Protein AF-0000000072586051 (afdb_homodimer)

Organism: Burkholderia pseudomallei (strain K96243) (NCBI:txid272560)

Foldseek 3Di:
DADADDLVFKAWEDFLLALQQLVLLVVVVLFPPGDYHYFYEDLVVLCVVVVHDDLVVDPVSVVVRVVVSVVVCVVVVHQFDAAPDPPDDRLLVSLLCVLLVVDSVLNNLSSCLHTRVRHHCVDLVSVQVSCVVSPHGSVPCSSVDPRSVVNNVNSHVSCVVLVNRHPRWMNDPSDIQHTSVSRVVNNVCSVVVCVCVDPVNVDVVPPDDPVD/DADADDLVFKAWEAFLLALQQLVLLVVVVLFPPGDYHYFYEDLVVLCVVVVHDDLVVDPVSVVVRVVVSVVVCVVVVHQFDAAPDPPDDRLLVSLLCVLLVNDSVLNNLSSCLHTRVRHHCVDLVSVQVSCVVSPHGSVPCSSVDPRSVVNNVNSHVSCVVLVNRHPRWMNDPSDIQHTSVSRVVNNVCSVVVCVCVDPVNVDVVPPDDPVD

Secondary structure (DSSP, 8-state):
-PPPP-TTS-EEEE-TT-HHHHHHHHTGGGS-SSPPEEEE--HHHHHHHHTPPPGGGSHHHHHHHHHHHHHHHHHHT------SSSS---HHHHHHHHHTTT-HHHHHHHHIIIIIS---TTSHHHHHHHHHHHT--TT-GGGG-HHHHHHHHHHHHHHHHTT--SSSEEEETTEEEESGGGHHHHHHHHH-GGGGGSHHHHHHTTPPPS--/-PPPP-TTS-EEEE-TT-HHHHHHHHTGGGS-SSPPEEEE--HHHHHHHHTPPPGGGSHHHHHHHHHHHHHHHHHHT------SSSS---HHHHHHHHHTTT-HHHHHHHHIIIIIS---TTSHHHHHHHHHHHT--TT-GGGG-HHHHHHHHHHHHHHHHTT--SSSEEEETTEEEESGGGHHHHHHHHH-GGGGGSHHHHHHHTPPPS--

pLDDT: mean 95.91, std 4.81, range [61.56, 98.94]

InterPro domains:
  IPR001853 DSBA-like thioredoxin domain [PF01323] (13-186)
  IPR014440 HCCA isomerase/glutathione S-transferase kappa [PIRSF006386] (12-187)
  IPR036249 Thioredoxin-like superfamily [SSF52833] (12-187)
  IPR044087 2-hydroxychromene-2-carboxylate isomerase NahD-like [cd03022] (12-191)
  IPR051924 Glutathione S-transferase Kappa/NadH [PTHR42943] (12-188)

Structure (mmCIF, N/CA/C/O backbone):
data_AF-0000000072586051-model_v1
#
loop_
_entity.id
_entity.type
_entity.pdbx_description
1 polymer '2-hydroxychromene-2-carboxylate isomerase'
#
loop_
_atom_site.group_PDB
_atom_site.id
_atom_site.type_symbol
_atom_site.label_atom_id
_atom_site.label_alt_id
_atom_site.label_comp_id
_atom_site.label_asym_id
_atom_site.label_entity_id
_atom_site.label_seq_id
_atom_site.pdbx_PDB_ins_code
_atom_site.Cartn_x
_atom_site.Cartn_y
_atom_site.Cartn_z
_atom_site.occupancy
_atom_site.B_iso_or_equiv
_atom_site.auth_seq_id
_atom_site.auth_comp_id
_atom_site.auth_asym_id
_atom_site.auth_atom_id
_atom_site.pdbx_PDB_model_num
ATOM 1 N N . MET A 1 1 ? 10.555 34.75 1.31 1 83.31 1 MET A N 1
ATOM 2 C CA . MET A 1 1 ? 11.617 33.781 1.045 1 83.31 1 MET A CA 1
ATOM 3 C C . MET A 1 1 ? 11.266 32.438 1.615 1 83.31 1 MET A C 1
ATOM 5 O O . MET A 1 1 ? 10.68 32.344 2.695 1 83.31 1 MET A O 1
ATOM 9 N N . THR A 1 2 ? 11.258 31.328 0.885 1 93.25 2 THR A N 1
ATOM 10 C CA . THR A 1 2 ? 10.938 29.969 1.319 1 93.25 2 THR A CA 1
ATOM 11 C C . THR A 1 2 ? 12.156 29.281 1.928 1 93.25 2 THR A C 1
ATOM 13 O O . THR A 1 2 ? 13.297 29.688 1.659 1 93.25 2 THR A O 1
ATOM 16 N N . VAL A 1 3 ? 11.953 28.516 2.84 1 94.5 3 VAL A N 1
ATOM 17 C CA . VAL A 1 3 ? 13 27.734 3.48 1 94.5 3 VAL A CA 1
ATOM 18 C C . VAL A 1 3 ? 12.992 26.312 2.928 1 94.5 3 VAL A C 1
ATOM 20 O O . VAL A 1 3 ? 11.961 25.625 2.959 1 94.5 3 VAL A O 1
ATOM 23 N N . GLY A 1 4 ? 14.141 25.828 2.4 1 96.38 4 GLY A N 1
ATOM 24 C CA . GLY A 1 4 ? 14.25 24.484 1.865 1 96.38 4 GLY A CA 1
ATOM 25 C C . GLY A 1 4 ? 14.352 23.422 2.941 1 96.38 4 GLY A C 1
ATOM 26 O O . GLY A 1 4 ? 14.789 23.703 4.059 1 96.38 4 GLY A O 1
ATOM 27 N N . LEU A 1 5 ? 13.906 22.188 2.619 1 97.06 5 LEU A N 1
ATOM 28 C CA . LEU A 1 5 ? 14.039 21.062 3.539 1 97.06 5 LEU A CA 1
ATOM 29 C C . LEU A 1 5 ? 15.5 20.656 3.695 1 97.06 5 LEU A C 1
ATOM 31 O O . LEU A 1 5 ? 16.266 20.688 2.727 1 97.06 5 LEU A O 1
ATOM 35 N N . ASP A 1 6 ? 15.922 20.359 4.891 1 97.19 6 ASP A N 1
ATOM 36 C CA . ASP A 1 6 ? 17.266 19.859 5.164 1 97.19 6 ASP A CA 1
ATOM 37 C C . ASP A 1 6 ? 17.312 18.328 5.07 1 97.19 6 ASP A C 1
ATOM 39 O O . ASP A 1 6 ? 17.031 17.641 6.051 1 97.19 6 ASP A O 1
ATOM 43 N N . ALA A 1 7 ? 17.75 17.797 3.965 1 95.94 7 ALA A N 1
ATOM 44 C CA . ALA A 1 7 ? 17.703 16.359 3.672 1 95.94 7 ALA A CA 1
ATOM 45 C C . ALA A 1 7 ? 18.719 15.594 4.516 1 95.94 7 ALA A C 1
ATOM 47 O O . ALA A 1 7 ? 18.734 14.359 4.496 1 95.94 7 ALA A O 1
ATOM 48 N N . SER A 1 8 ? 19.578 16.281 5.242 1 96.38 8 SER A N 1
ATOM 49 C CA . SER A 1 8 ? 20.516 15.609 6.121 1 96.38 8 SER A CA 1
ATOM 50 C C . SER A 1 8 ? 19.859 15.195 7.43 1 96.38 8 SER A C 1
ATOM 52 O O . SER A 1 8 ? 20.422 14.398 8.188 1 96.38 8 SER A O 1
ATOM 54 N N . GLN A 1 9 ? 18.641 15.742 7.742 1 96.94 9 GLN A N 1
ATOM 55 C CA . GLN A 1 9 ? 17.906 15.438 8.961 1 96.94 9 GLN A CA 1
ATOM 56 C C . GLN A 1 9 ? 16.688 14.57 8.664 1 96.94 9 GLN A C 1
ATOM 58 O O . GLN A 1 9 ? 16.188 14.562 7.535 1 96.94 9 GLN A O 1
ATOM 63 N N . PRO A 1 10 ? 16.234 13.781 9.695 1 98.12 10 PRO A N 1
ATOM 64 C CA . PRO A 1 10 ? 14.992 13.023 9.516 1 98.12 10 PRO A CA 1
ATOM 65 C C . PRO A 1 10 ? 13.789 13.922 9.25 1 98.12 10 PRO A C 1
ATOM 67 O O . PRO A 1 10 ? 13.672 15 9.844 1 98.12 10 PRO A O 1
ATOM 70 N N . ILE A 1 11 ? 12.977 13.531 8.312 1 98.75 11 ILE A N 1
ATOM 71 C CA . ILE A 1 11 ? 11.789 14.297 7.934 1 98.75 11 ILE A CA 1
ATOM 72 C C . ILE A 1 11 ? 10.586 13.359 7.84 1 98.75 11 ILE A C 1
ATOM 74 O O . ILE A 1 11 ? 10.727 12.188 7.488 1 98.75 11 ILE A O 1
ATOM 78 N N . TRP A 1 12 ? 9.492 13.789 8.227 1 98.81 12 TRP A N 1
ATOM 79 C CA . TRP A 1 12 ? 8.227 13.086 8.023 1 98.81 12 TRP A CA 1
ATOM 80 C C . TRP A 1 12 ? 7.293 13.891 7.125 1 98.81 12 TRP A C 1
ATOM 82 O O . TRP A 1 12 ? 6.945 15.031 7.445 1 98.81 12 TRP A O 1
ATOM 92 N N . PHE A 1 13 ? 6.918 13.383 5.965 1 98.94 13 PHE A N 1
ATOM 93 C CA . PHE A 1 13 ? 6.051 14.023 4.988 1 98.94 13 PHE A CA 1
ATOM 94 C C . PHE A 1 13 ? 4.602 13.586 5.176 1 98.94 13 PHE A C 1
ATOM 96 O O . PHE A 1 13 ? 4.324 12.398 5.348 1 98.94 13 PHE A O 1
ATOM 103 N N . TYR A 1 14 ? 3.734 14.516 5.133 1 98.88 14 TYR A N 1
ATOM 104 C CA . TYR A 1 14 ? 2.33 14.195 5.363 1 98.88 14 TYR A CA 1
ATOM 105 C C . TYR A 1 14 ? 1.422 15.141 4.578 1 98.88 14 TYR A C 1
ATOM 107 O O . TYR A 1 14 ? 1.862 16.188 4.109 1 98.88 14 TYR A O 1
ATOM 115 N N . ASP A 1 15 ? 0.273 14.766 4.32 1 98.75 15 ASP A N 1
ATOM 116 C CA . ASP A 1 15 ? -0.903 15.531 3.914 1 98.75 15 ASP A CA 1
ATOM 117 C C . ASP A 1 15 ? -2.109 15.188 4.785 1 98.75 15 ASP A C 1
ATOM 119 O O . ASP A 1 15 ? -2.316 14.023 5.137 1 98.75 15 ASP A O 1
ATOM 123 N N . PHE A 1 16 ? -2.895 16.156 5.117 1 98.75 16 PHE A N 1
ATOM 124 C CA . PHE A 1 16 ? -4.039 15.938 5.996 1 98.75 16 PHE A CA 1
ATOM 125 C C . PHE A 1 16 ? -5.098 15.086 5.305 1 98.75 16 PHE A C 1
ATOM 127 O O . PHE A 1 16 ? -5.992 14.547 5.965 1 98.75 16 PHE A O 1
ATOM 134 N N . LEU A 1 17 ? -5 14.93 4.027 1 96.88 17 LEU A N 1
ATOM 135 C CA . LEU A 1 17 ? -5.914 14.102 3.25 1 96.88 17 LEU A CA 1
ATOM 136 C C . LEU A 1 17 ? -5.758 12.633 3.611 1 96.88 17 LEU A C 1
ATOM 138 O O . LEU A 1 17 ? -6.664 11.828 3.371 1 96.88 17 LEU A O 1
ATOM 142 N N . SER A 1 18 ? -4.684 12.234 4.16 1 97.5 18 SER A N 1
ATOM 143 C CA . SER A 1 18 ? -4.336 10.828 4.355 1 97.5 18 SER A CA 1
ATOM 144 C C . SER A 1 18 ? -4.738 10.344 5.742 1 97.5 18 SER A C 1
ATOM 146 O O . SER A 1 18 ? -4.188 10.797 6.75 1 97.5 18 SER A O 1
ATOM 148 N N . PRO A 1 19 ? -5.602 9.391 5.828 1 98.12 19 PRO A N 1
ATOM 149 C CA . PRO A 1 19 ? -5.918 8.82 7.141 1 98.12 19 PRO A CA 1
ATOM 150 C C . PRO A 1 19 ? -4.73 8.094 7.766 1 98.12 19 PRO A C 1
ATOM 152 O O . PRO A 1 19 ? -4.605 8.047 8.992 1 98.12 19 PRO A O 1
ATOM 155 N N . PHE A 1 20 ? -3.859 7.594 6.965 1 98.62 20 PHE A N 1
ATOM 156 C CA . PHE A 1 20 ? -2.711 6.859 7.484 1 98.62 20 PHE A CA 1
ATOM 157 C C . PHE A 1 20 ? -1.683 7.809 8.078 1 98.62 20 PHE A C 1
ATOM 159 O O . PHE A 1 20 ? -0.971 7.453 9.023 1 98.62 20 PHE A O 1
ATOM 166 N N . SER A 1 21 ? -1.602 9.031 7.527 1 98.88 21 SER A N 1
ATOM 167 C CA . SER A 1 21 ? -0.787 10.047 8.188 1 98.88 21 SER A CA 1
ATOM 168 C C . SER A 1 21 ? -1.305 10.352 9.586 1 98.88 21 SER A C 1
ATOM 170 O O . SER A 1 21 ? -0.522 10.461 10.531 1 98.88 21 SER A O 1
ATOM 172 N N . TYR A 1 22 ? -2.658 10.43 9.734 1 98.94 22 TYR A N 1
ATOM 173 C CA . TYR A 1 22 ? -3.273 10.625 11.039 1 98.94 22 TYR A CA 1
ATOM 174 C C . TYR A 1 22 ? -2.918 9.484 11.984 1 98.94 22 TYR A C 1
ATOM 176 O O . TYR A 1 22 ? -2.422 9.711 13.086 1 98.94 22 TYR A O 1
ATOM 184 N N . LEU A 1 23 ? -3.113 8.25 11.516 1 98.88 23 LEU A N 1
ATOM 185 C CA . LEU A 1 23 ? -2.859 7.078 12.352 1 98.88 23 LEU A CA 1
ATOM 186 C C . LEU A 1 23 ? -1.396 7.027 12.781 1 98.88 23 LEU A C 1
ATOM 188 O O . LEU A 1 23 ? -1.095 6.691 13.93 1 98.88 23 LEU A O 1
ATOM 192 N N . LEU A 1 24 ? -0.526 7.344 11.828 1 98.81 24 LEU A N 1
ATOM 193 C CA . LEU A 1 24 ? 0.899 7.289 12.133 1 98.81 24 LEU A CA 1
ATOM 194 C C . LEU A 1 24 ? 1.279 8.359 13.148 1 98.81 24 LEU A C 1
ATOM 196 O O . LEU A 1 24 ? 2.041 8.102 14.078 1 98.81 24 LEU A O 1
ATOM 200 N N . LEU A 1 25 ? 0.739 9.594 13.023 1 98.75 25 LEU A N 1
ATOM 201 C CA . LEU A 1 25 ? 1.058 10.656 13.977 1 98.75 25 LEU A CA 1
ATOM 202 C C . LEU A 1 25 ? 0.536 10.32 15.367 1 98.75 25 LEU A C 1
ATOM 204 O O . LEU A 1 25 ? 1.193 10.609 16.359 1 98.75 25 LEU A O 1
ATOM 208 N N . GLU A 1 26 ? -0.635 9.68 15.469 1 98.75 26 GLU A N 1
ATOM 209 C CA . GLU A 1 26 ? -1.182 9.273 16.766 1 98.75 26 GLU A CA 1
ATOM 210 C C . GLU A 1 26 ? -0.282 8.242 17.438 1 98.75 26 GLU A C 1
ATOM 212 O O . GLU A 1 26 ? -0.403 8.008 18.641 1 98.75 26 GLU A O 1
ATOM 217 N N . GLN A 1 27 ? 0.597 7.633 16.688 1 98.62 27 GLN A N 1
ATOM 218 C CA . GLN A 1 27 ? 1.56 6.676 17.219 1 98.62 27 GLN A CA 1
ATOM 219 C C . GLN A 1 27 ? 2.916 7.336 17.453 1 98.62 27 GLN A C 1
ATOM 221 O O . GLN A 1 27 ? 3.943 6.656 17.5 1 98.62 27 GLN A O 1
ATOM 226 N N . HIS A 1 28 ? 2.969 8.633 17.609 1 97.94 28 HIS A N 1
ATOM 227 C CA . HIS A 1 28 ? 4.207 9.406 17.688 1 97.94 28 HIS A CA 1
ATOM 228 C C . HIS A 1 28 ? 5.113 8.891 18.797 1 97.94 28 HIS A C 1
ATOM 230 O O . HIS A 1 28 ? 6.34 8.898 18.656 1 97.94 28 HIS A O 1
ATOM 236 N N . ASP A 1 29 ? 4.566 8.422 19.859 1 96.94 29 ASP A N 1
ATOM 237 C CA . ASP A 1 29 ? 5.344 7.934 21 1 96.94 29 ASP A CA 1
ATOM 238 C C . ASP A 1 29 ? 6.113 6.668 20.625 1 96.94 29 ASP A C 1
ATOM 240 O O . ASP A 1 29 ? 7.039 6.27 21.344 1 96.94 29 ASP A O 1
ATOM 244 N N . LYS A 1 30 ? 5.746 6.02 19.516 1 97.62 30 LYS A N 1
ATOM 245 C CA . LYS A 1 30 ? 6.395 4.785 19.094 1 97.62 30 LYS A CA 1
ATOM 246 C C . LYS A 1 30 ? 7.488 5.066 18.062 1 97.62 30 LYS A C 1
ATOM 248 O O . LYS A 1 30 ? 8.234 4.164 17.672 1 97.62 30 LYS A O 1
ATOM 253 N N . TRP A 1 31 ? 7.527 6.309 17.516 1 98 31 TRP A N 1
ATOM 254 C CA . TRP A 1 31 ? 8.539 6.656 16.516 1 98 31 TRP A CA 1
ATOM 255 C C . TRP A 1 31 ? 9.945 6.469 17.094 1 98 31 TRP A C 1
ATOM 257 O O . TRP A 1 31 ? 10.125 6.41 18.312 1 98 31 TRP A O 1
ATOM 267 N N . PRO A 1 32 ? 10.891 6.355 16.203 1 95.88 32 PRO A N 1
ATOM 268 C CA . PRO A 1 32 ? 12.266 6.387 16.719 1 95.88 32 PRO A CA 1
ATOM 269 C C . PRO A 1 32 ? 12.555 7.613 17.578 1 95.88 32 PRO A C 1
ATOM 271 O O . PRO A 1 32 ? 12.039 8.703 17.297 1 95.88 32 PRO A O 1
ATOM 274 N N . GLY A 1 33 ? 13.32 7.449 18.641 1 94.25 33 GLY A N 1
ATOM 275 C CA . GLY A 1 33 ? 13.672 8.539 19.547 1 94.25 33 GLY A CA 1
ATOM 276 C C . GLY A 1 33 ? 14.531 9.602 18.875 1 94.25 33 GLY A C 1
ATOM 277 O O . GLY A 1 33 ? 15.57 9.992 19.406 1 94.25 33 GLY A O 1
ATOM 278 N N . ILE A 1 34 ? 14.281 9.93 17.703 1 94.62 34 ILE A N 1
ATOM 279 C CA . ILE A 1 34 ? 14.938 10.977 16.922 1 94.62 34 ILE A CA 1
ATOM 280 C C . ILE A 1 34 ? 13.922 12.039 16.531 1 94.62 34 ILE A C 1
ATOM 282 O O . ILE A 1 34 ? 12.742 11.742 16.344 1 94.62 34 ILE A O 1
ATOM 286 N N . ALA A 1 35 ? 14.383 13.25 16.453 1 94.81 35 ALA A N 1
ATOM 287 C CA . ALA A 1 35 ? 13.5 14.352 16.078 1 94.81 35 ALA A CA 1
ATOM 288 C C . ALA A 1 35 ? 13.25 14.367 14.562 1 94.81 35 ALA A C 1
ATOM 290 O O . ALA A 1 35 ? 14.195 14.391 13.773 1 94.81 35 ALA A O 1
ATOM 291 N N . PHE A 1 36 ? 12.055 14.312 14.148 1 97.62 36 PHE A N 1
ATOM 292 C CA . PHE A 1 36 ? 11.672 14.43 12.742 1 97.62 36 PHE A CA 1
ATOM 293 C C . PHE A 1 36 ? 11.117 15.82 12.453 1 97.62 36 PHE A C 1
ATOM 295 O O . PHE A 1 36 ? 10.273 16.328 13.195 1 97.62 36 PHE A O 1
ATOM 302 N N . ALA A 1 37 ? 11.625 16.484 11.453 1 97.94 37 ALA A N 1
ATOM 303 C CA . ALA A 1 37 ? 10.914 17.641 10.914 1 97.94 37 ALA A CA 1
ATOM 304 C C . ALA A 1 37 ? 9.602 17.219 10.258 1 97.94 37 ALA A C 1
ATOM 306 O O . ALA A 1 37 ? 9.562 16.234 9.508 1 97.94 37 ALA A O 1
ATOM 307 N N . LEU A 1 38 ? 8.539 17.797 10.594 1 98.38 38 LEU A N 1
ATOM 308 C CA . LEU A 1 38 ? 7.25 17.516 9.969 1 98.38 38 LEU A CA 1
ATOM 309 C C . LEU A 1 38 ? 7.043 18.391 8.734 1 98.38 38 LEU A C 1
ATOM 311 O O . LEU A 1 38 ? 6.988 19.625 8.844 1 98.38 38 LEU A O 1
ATOM 315 N N . ALA A 1 39 ? 6.965 17.844 7.582 1 98.81 39 ALA A N 1
ATOM 316 C CA . ALA A 1 39 ? 6.895 18.578 6.324 1 98.81 39 ALA A CA 1
ATOM 317 C C . ALA A 1 39 ? 5.559 18.359 5.629 1 98.81 39 ALA A C 1
ATOM 319 O O . ALA A 1 39 ? 5.324 17.297 5.047 1 98.81 39 ALA A O 1
ATOM 320 N N . PRO A 1 40 ? 4.656 19.328 5.699 1 98.81 40 PRO A N 1
ATOM 321 C CA . PRO A 1 40 ? 3.432 19.219 4.898 1 98.81 40 PRO A CA 1
ATOM 322 C C . PRO A 1 40 ? 3.697 19.281 3.398 1 98.81 40 PRO A C 1
ATOM 324 O O . PRO A 1 40 ? 4.453 20.141 2.939 1 98.81 40 PRO A O 1
ATOM 327 N N . VAL A 1 41 ? 3.125 18.391 2.637 1 98.88 41 VAL A N 1
ATOM 328 C CA . VAL A 1 41 ? 3.252 18.344 1.184 1 98.88 41 VAL A CA 1
ATOM 329 C C . VAL A 1 41 ? 1.877 18.125 0.552 1 98.88 41 VAL A C 1
ATOM 331 O O . VAL A 1 41 ? 0.969 17.594 1.193 1 98.88 41 VAL A O 1
ATOM 334 N N . ALA A 1 42 ? 1.75 18.609 -0.665 1 98.25 42 ALA A N 1
ATOM 335 C CA . ALA A 1 42 ? 0.512 18.422 -1.415 1 98.25 42 ALA A CA 1
ATOM 336 C C . ALA A 1 42 ? 0.509 17.078 -2.129 1 98.25 42 ALA A C 1
ATOM 338 O O . ALA A 1 42 ? 1.154 16.906 -3.168 1 98.25 42 ALA A O 1
ATOM 339 N N . LEU A 1 43 ? -0.281 16.172 -1.626 1 97.06 43 LEU A N 1
ATOM 340 C CA . LEU A 1 43 ? -0.335 14.812 -2.162 1 97.06 43 LEU A CA 1
ATOM 341 C C . LEU A 1 43 ? -0.739 14.828 -3.631 1 97.06 43 LEU A C 1
ATOM 343 O O . LEU A 1 43 ? -0.2 14.062 -4.434 1 97.06 43 LEU A O 1
ATOM 347 N N . ALA A 1 44 ? -1.701 15.672 -3.986 1 94.38 44 ALA A N 1
ATOM 348 C CA . ALA A 1 44 ? -2.16 15.766 -5.367 1 94.38 44 ALA A CA 1
ATOM 349 C C . ALA A 1 44 ? -1.007 16.109 -6.309 1 94.38 44 ALA A C 1
ATOM 351 O O . ALA A 1 44 ? -0.917 15.562 -7.414 1 94.38 44 ALA A O 1
ATOM 352 N N . ASP A 1 45 ? -0.136 16.969 -5.852 1 96.69 45 ASP A N 1
ATOM 353 C CA . ASP A 1 45 ? 1.013 17.375 -6.66 1 96.69 45 ASP A CA 1
ATOM 354 C C . ASP A 1 45 ? 2.02 16.234 -6.777 1 96.69 45 ASP A C 1
ATOM 356 O O . ASP A 1 45 ? 2.66 16.062 -7.82 1 96.69 45 ASP A O 1
ATOM 360 N N . LEU A 1 46 ? 2.236 15.469 -5.68 1 96.62 46 LEU A N 1
ATOM 361 C CA . LEU A 1 46 ? 3.08 14.281 -5.758 1 96.62 46 LEU A CA 1
ATOM 362 C C . LEU A 1 46 ? 2.568 13.32 -6.82 1 96.62 46 LEU A C 1
ATOM 364 O O . LEU A 1 46 ? 3.336 12.867 -7.672 1 96.62 46 LEU A O 1
ATOM 368 N N . HIS A 1 47 ? 1.237 13.016 -6.77 1 93.88 47 HIS A N 1
ATOM 369 C CA . HIS A 1 47 ? 0.627 12.086 -7.711 1 93.88 47 HIS A CA 1
ATOM 370 C C . HIS A 1 47 ? 0.741 12.594 -9.141 1 93.88 47 HIS A C 1
ATOM 372 O O . HIS A 1 47 ? 1.03 11.82 -10.062 1 93.88 47 HIS A O 1
ATOM 378 N N . ARG A 1 48 ? 0.494 13.875 -9.32 1 93.69 48 ARG A N 1
ATOM 379 C CA . ARG A 1 48 ? 0.618 14.461 -10.648 1 93.69 48 ARG A CA 1
ATOM 380 C C . ARG A 1 48 ? 2.037 14.312 -11.188 1 93.69 48 ARG A C 1
ATOM 382 O O . ARG A 1 48 ? 2.229 13.898 -12.336 1 93.69 48 ARG A O 1
ATOM 389 N N . HIS A 1 49 ? 3.006 14.656 -10.398 1 95.62 49 HIS A N 1
ATOM 390 C CA . HIS A 1 49 ? 4.398 14.586 -10.82 1 95.62 49 HIS A CA 1
ATOM 391 C C . HIS A 1 49 ? 4.77 13.18 -11.266 1 95.62 49 HIS A C 1
ATOM 393 O O . HIS A 1 49 ? 5.406 13 -12.305 1 95.62 49 HIS A O 1
ATOM 399 N N . TRP A 1 50 ? 4.383 12.211 -10.5 1 94.62 50 TRP A N 1
ATOM 400 C CA . TRP A 1 50 ? 4.805 10.836 -10.742 1 94.62 50 TRP A CA 1
ATOM 401 C C . TRP A 1 50 ? 3.855 10.148 -11.719 1 94.62 50 TRP A C 1
ATOM 403 O O . TRP A 1 50 ? 4.031 8.969 -12.039 1 94.62 50 TRP A O 1
ATOM 413 N N . GLY A 1 51 ? 2.834 10.812 -12.148 1 90.94 51 GLY A N 1
ATOM 414 C CA . GLY A 1 51 ? 1.88 10.242 -13.078 1 90.94 51 GLY A CA 1
ATOM 415 C 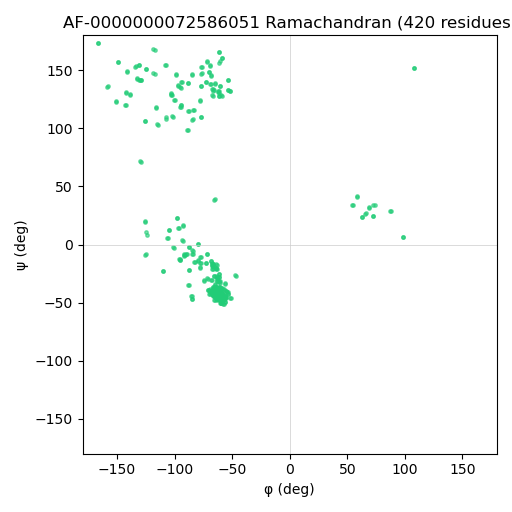C . GLY A 1 51 ? 1.041 9.133 -12.469 1 90.94 51 GLY A C 1
ATOM 416 O O . GLY A 1 51 ? 0.748 8.133 -13.133 1 90.94 51 GLY A O 1
ATOM 417 N N . GLN A 1 52 ? 0.789 9.258 -11.188 1 87.88 52 GLN A N 1
ATOM 418 C CA . GLN A 1 52 ? -0.013 8.266 -10.484 1 87.88 52 GLN A CA 1
ATOM 419 C C . GLN A 1 52 ? -1.481 8.68 -10.438 1 87.88 52 GLN A C 1
ATOM 421 O O . GLN A 1 52 ? -1.795 9.867 -10.312 1 87.88 52 GLN A O 1
ATOM 426 N N . ARG A 1 53 ? -2.244 7.645 -10.625 1 80.88 53 ARG A N 1
ATOM 427 C CA . ARG A 1 53 ? -3.662 7.859 -10.359 1 80.88 53 ARG A CA 1
ATOM 428 C C . ARG A 1 53 ? -3.924 7.977 -8.859 1 80.88 53 ARG A C 1
ATOM 430 O O . ARG A 1 53 ? -3.33 7.25 -8.062 1 80.88 53 ARG A O 1
ATOM 437 N N . TYR A 1 54 ? -4.801 8.898 -8.594 1 74.38 54 TYR A N 1
ATOM 438 C CA . TYR A 1 54 ? -5.188 8.961 -7.188 1 74.38 54 TYR A CA 1
ATOM 439 C C . TYR A 1 54 ? -5.84 7.66 -6.738 1 74.38 54 TYR A C 1
ATOM 441 O O . TYR A 1 54 ? -6.621 7.062 -7.48 1 74.38 54 TYR A O 1
ATOM 449 N N . ALA A 1 55 ? -5.402 7.168 -5.633 1 65.69 55 ALA A N 1
ATOM 450 C CA . ALA A 1 55 ? -5.996 5.945 -5.098 1 65.69 55 ALA A CA 1
ATOM 451 C C . ALA A 1 55 ? -7.52 6.016 -5.129 1 65.69 55 ALA A C 1
ATOM 453 O O . ALA A 1 55 ? -8.188 5.02 -5.422 1 65.69 55 ALA A O 1
ATOM 454 N N . TYR A 1 56 ? -7.977 7.18 -5.062 1 74.44 56 TYR A N 1
ATOM 455 C CA . TYR A 1 56 ? -9.414 7.387 -4.938 1 74.44 56 TYR A CA 1
ATOM 456 C C . TYR A 1 56 ? -10.094 7.367 -6.301 1 74.44 56 TYR A C 1
ATOM 458 O O . TYR A 1 56 ? -11.32 7.332 -6.391 1 74.44 56 TYR A O 1
ATOM 466 N N . GLY A 1 57 ? -9.211 7.273 -7.289 1 81.5 57 GLY A N 1
ATOM 467 C CA . GLY A 1 57 ? -9.758 7.211 -8.633 1 81.5 57 GLY A CA 1
ATOM 468 C C . GLY A 1 57 ? -10.203 5.816 -9.039 1 81.5 57 GLY A C 1
ATOM 469 O O . GLY A 1 57 ? -10.906 5.645 -10.031 1 81.5 57 GLY A O 1
ATOM 470 N N . VAL A 1 58 ? -9.797 4.805 -8.312 1 90.69 58 VAL A N 1
ATOM 471 C CA . VAL A 1 58 ? -10.273 3.434 -8.461 1 90.69 58 VAL A CA 1
ATOM 472 C C . VAL A 1 58 ? -11.289 3.115 -7.367 1 90.69 58 VAL A C 1
ATOM 474 O O . VAL A 1 58 ? -10.93 2.967 -6.199 1 90.69 58 VAL A O 1
ATOM 477 N N . PRO A 1 59 ? -12.531 2.973 -7.754 1 92.19 59 PRO A N 1
ATOM 478 C CA . PRO A 1 59 ? -13.594 2.922 -6.754 1 92.19 59 PRO A CA 1
ATOM 479 C C . PRO A 1 59 ? -13.375 1.833 -5.707 1 92.19 59 PRO A C 1
ATOM 481 O O . PRO A 1 59 ? -13.453 2.1 -4.508 1 92.19 59 PRO A O 1
ATOM 484 N N . ALA A 1 60 ? -13 0.61 -6.125 1 94.88 60 ALA A N 1
ATOM 485 C CA . ALA A 1 60 ? -12.805 -0.487 -5.18 1 94.88 60 ALA A CA 1
ATOM 486 C C . ALA A 1 60 ? -11.609 -0.221 -4.27 1 94.88 60 ALA A C 1
ATOM 488 O O . ALA A 1 60 ? -11.625 -0.588 -3.094 1 94.88 60 ALA A O 1
ATOM 489 N N . LYS A 1 61 ? -10.57 0.386 -4.809 1 95.31 61 LYS A N 1
ATOM 490 C CA . LYS A 1 61 ? -9.391 0.726 -4.02 1 95.31 61 LYS A CA 1
ATOM 491 C C . LYS A 1 61 ? -9.719 1.773 -2.961 1 95.31 61 LYS A C 1
ATOM 493 O O . LYS A 1 61 ? -9.258 1.677 -1.82 1 95.31 61 LYS A O 1
ATOM 498 N N . ARG A 1 62 ? -10.492 2.762 -3.33 1 94.56 62 ARG A N 1
ATOM 499 C CA . ARG A 1 62 ? -10.93 3.801 -2.406 1 94.56 62 ARG A CA 1
ATOM 500 C C . ARG A 1 62 ? -11.672 3.201 -1.219 1 94.56 62 ARG A C 1
ATOM 502 O O . ARG A 1 62 ? -11.344 3.482 -0.064 1 94.56 62 ARG A O 1
ATOM 509 N N . VAL A 1 63 ? -12.648 2.367 -1.532 1 95.5 63 VAL A N 1
ATOM 510 C CA . VAL A 1 63 ? -13.477 1.757 -0.502 1 95.5 63 VAL A CA 1
ATOM 511 C C . VAL A 1 63 ? -12.617 0.883 0.408 1 95.5 63 VAL A C 1
ATOM 513 O O . VAL A 1 63 ? -12.727 0.958 1.634 1 95.5 63 VAL A O 1
ATOM 516 N N . PHE A 1 64 ? -11.758 0.096 -0.185 1 96.88 64 PHE A N 1
ATOM 517 C CA . PHE A 1 64 ? -10.891 -0.756 0.618 1 96.88 64 PHE A CA 1
ATOM 518 C C . PHE A 1 64 ? -9.992 0.082 1.522 1 96.88 64 PHE A C 1
ATOM 520 O O . PHE A 1 64 ? -9.82 -0.235 2.701 1 96.88 64 PHE A O 1
ATOM 527 N N . THR A 1 65 ? -9.414 1.13 0.947 1 96.31 65 THR A N 1
ATOM 528 C CA . THR A 1 65 ? -8.492 1.985 1.694 1 96.31 65 THR A CA 1
ATOM 529 C C . THR A 1 65 ? -9.18 2.566 2.926 1 96.31 65 THR A C 1
ATOM 531 O O . THR A 1 65 ? -8.609 2.576 4.016 1 96.31 65 THR A O 1
ATOM 534 N N . TYR A 1 66 ? -10.422 3.004 2.775 1 97.06 66 TYR A N 1
ATOM 535 C CA . TYR A 1 66 ? -11.188 3.57 3.883 1 97.06 66 TYR A CA 1
ATOM 536 C C . TYR A 1 66 ? -11.453 2.521 4.953 1 97.06 66 TYR A C 1
ATOM 538 O O . TYR A 1 66 ? -11.227 2.766 6.141 1 97.06 66 TYR A O 1
ATOM 546 N N . ARG A 1 67 ? -11.852 1.35 4.531 1 97.38 67 ARG A N 1
ATOM 547 C CA . ARG A 1 67 ? -12.148 0.276 5.473 1 97.38 67 ARG A CA 1
ATOM 548 C C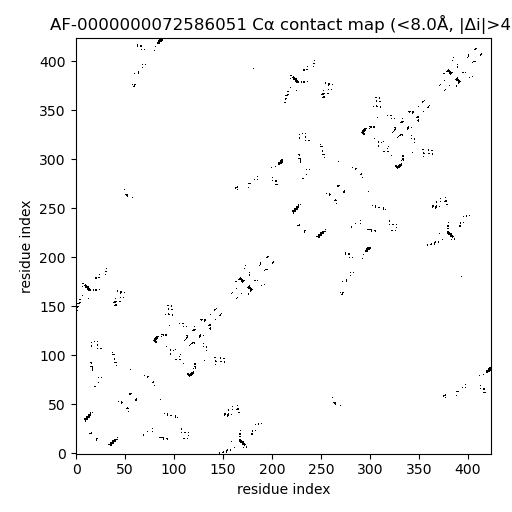 . ARG A 1 67 ? -10.883 -0.172 6.207 1 97.38 67 ARG A C 1
ATOM 550 O O . ARG A 1 67 ? -10.922 -0.442 7.406 1 97.38 67 ARG A O 1
ATOM 557 N N . HIS A 1 68 ? -9.836 -0.247 5.441 1 97.94 68 HIS A N 1
ATOM 558 C CA . HIS A 1 68 ? -8.57 -0.671 6.035 1 97.94 68 HIS A CA 1
ATOM 559 C C . HIS A 1 68 ? -8.078 0.341 7.066 1 97.94 68 HIS A C 1
ATOM 561 O O . HIS A 1 68 ? -7.582 -0.04 8.125 1 97.94 68 HIS A O 1
ATOM 567 N N . ALA A 1 69 ? -8.227 1.643 6.777 1 98.06 69 ALA A N 1
ATOM 568 C CA . ALA A 1 69 ? -7.852 2.68 7.734 1 98.06 69 ALA A CA 1
ATOM 569 C C . ALA A 1 69 ? -8.672 2.566 9.016 1 98.06 69 ALA A C 1
ATOM 571 O O . ALA A 1 69 ? -8.133 2.658 10.117 1 98.06 69 ALA A O 1
ATOM 572 N N . LEU A 1 70 ? -9.969 2.4 8.844 1 98.44 70 LEU A N 1
ATOM 573 C CA . LEU A 1 70 ? -10.844 2.227 9.992 1 98.44 70 LEU A CA 1
ATOM 574 C C . LEU A 1 70 ? -10.445 0.998 10.805 1 98.44 70 LEU A C 1
ATOM 576 O O . LEU A 1 70 ? -10.344 1.062 12.031 1 98.44 70 LEU A O 1
ATOM 580 N N . PHE A 1 71 ? -10.203 -0.11 10.109 1 98.38 71 PHE A N 1
ATOM 581 C CA . PHE A 1 71 ? -9.781 -1.346 10.766 1 98.38 71 PHE A CA 1
ATOM 582 C C . PHE A 1 71 ? -8.492 -1.136 11.539 1 98.38 71 PHE A C 1
ATOM 584 O O . PHE A 1 71 ? -8.383 -1.536 12.703 1 98.38 71 PHE A O 1
ATOM 591 N N . ARG A 1 72 ? -7.496 -0.509 10.93 1 98.44 72 ARG A N 1
ATOM 592 C CA . ARG A 1 72 ? -6.215 -0.242 11.57 1 98.44 72 ARG A CA 1
ATOM 593 C C . ARG A 1 72 ? -6.395 0.647 12.797 1 98.44 72 ARG A C 1
ATOM 595 O O . ARG A 1 72 ? -5.801 0.396 13.844 1 98.44 72 ARG A O 1
ATOM 602 N N . ALA A 1 73 ? -7.199 1.689 12.695 1 98.69 73 ALA A N 1
ATOM 603 C CA . ALA A 1 73 ? -7.48 2.572 13.82 1 98.69 73 ALA A CA 1
ATOM 604 C C . ALA A 1 73 ? -8.039 1.789 15.008 1 98.69 73 ALA A C 1
ATOM 606 O O . ALA A 1 73 ? -7.598 1.974 16.141 1 98.69 73 ALA A O 1
ATOM 607 N N . GLU A 1 74 ? -8.969 0.897 14.711 1 97.88 74 GLU A N 1
ATOM 608 C CA . GLU A 1 74 ? -9.578 0.079 15.758 1 97.88 74 GLU A CA 1
ATOM 609 C C . GLU A 1 74 ? -8.547 -0.837 16.406 1 97.88 74 GLU A C 1
ATOM 611 O O . GLU A 1 74 ? -8.516 -0.963 17.641 1 97.88 74 GLU A O 1
ATOM 616 N N . GLN A 1 75 ? -7.691 -1.453 15.602 1 97.38 75 GLN A N 1
ATOM 617 C CA . GLN A 1 75 ? -6.656 -2.334 16.125 1 97.38 75 GLN A CA 1
ATOM 618 C C . GLN A 1 75 ? -5.68 -1.567 17.016 1 97.38 75 GLN A C 1
ATOM 620 O O . GLN A 1 75 ? -5.168 -2.111 18 1 97.38 75 GLN A O 1
ATOM 625 N N . LEU A 1 76 ? -5.469 -0.304 16.719 1 98.12 76 LEU A N 1
ATOM 626 C CA . LEU A 1 76 ? -4.492 0.518 17.422 1 98.12 76 LEU A CA 1
ATOM 627 C C . LEU A 1 76 ? -5.137 1.253 18.594 1 98.12 76 LEU A C 1
ATOM 629 O O . LEU A 1 76 ? -4.449 1.914 19.375 1 98.12 76 LEU A O 1
ATOM 633 N N . GLY A 1 77 ? -6.473 1.192 18.672 1 98.38 77 GLY A N 1
ATOM 634 C CA . GLY A 1 77 ? -7.184 1.935 19.703 1 98.38 77 GLY A CA 1
ATOM 635 C C . GLY A 1 77 ? -7.191 3.432 19.453 1 98.38 77 GLY A C 1
ATOM 636 O O . GLY A 1 77 ? -7.215 4.219 20.406 1 98.38 77 GLY A O 1
ATOM 637 N N . ILE A 1 78 ? -7.055 3.838 18.281 1 98.81 78 ILE A N 1
ATOM 638 C CA . ILE A 1 78 ? -7.047 5.25 17.922 1 98.81 78 ILE A CA 1
ATOM 639 C C . ILE A 1 78 ? -8.453 5.684 17.516 1 98.81 78 ILE A C 1
ATOM 641 O O . ILE A 1 78 ? -9.039 5.113 16.578 1 98.81 78 ILE A O 1
ATOM 645 N N . PRO A 1 79 ? -9.07 6.656 18.203 1 98.75 79 PRO A N 1
ATOM 646 C CA . PRO A 1 79 ? -10.359 7.168 17.75 1 98.75 79 PRO A CA 1
ATOM 647 C C . PRO A 1 79 ? -10.336 7.625 16.297 1 98.75 79 PRO A C 1
ATOM 649 O O . PRO A 1 79 ? -9.391 8.289 15.867 1 98.75 79 PRO A O 1
ATOM 652 N N . PHE A 1 80 ? -11.336 7.223 15.516 1 98.75 80 PHE A N 1
ATOM 653 C CA . PHE A 1 80 ? -11.305 7.426 14.07 1 98.75 80 PHE A CA 1
ATOM 654 C C . PHE A 1 80 ? -12.711 7.562 13.516 1 98.75 80 PHE A C 1
ATOM 656 O O . PHE A 1 80 ? -13.547 6.672 13.695 1 98.75 80 PHE A O 1
ATOM 663 N N . ARG A 1 81 ? -12.969 8.633 12.867 1 98.19 81 ARG A N 1
ATOM 664 C CA . ARG A 1 81 ? -14.188 8.906 12.109 1 98.19 81 ARG A CA 1
ATOM 665 C C . ARG A 1 81 ? -13.875 9.68 10.828 1 98.19 81 ARG A C 1
ATOM 667 O O . ARG A 1 81 ? -13.305 10.773 10.883 1 98.19 81 ARG A O 1
ATOM 674 N N . MET A 1 82 ? -14.195 9.125 9.711 1 97.31 82 MET A N 1
ATOM 675 C CA . MET A 1 82 ? -13.867 9.773 8.438 1 97.31 82 MET A CA 1
ATOM 676 C C . MET A 1 82 ? -14.695 11.039 8.25 1 97.31 82 MET A C 1
ATOM 678 O O . MET A 1 82 ? -15.844 11.109 8.68 1 97.31 82 MET A O 1
ATOM 682 N N . PRO A 1 83 ? -14.164 12.078 7.645 1 97.5 83 PRO A N 1
ATOM 683 C CA . PRO A 1 83 ? -14.953 13.266 7.305 1 97.5 83 PRO A CA 1
ATOM 684 C C . PRO A 1 83 ? -16.094 12.961 6.344 1 97.5 83 PRO A C 1
ATOM 686 O O . PRO A 1 83 ? -16.203 11.844 5.824 1 97.5 83 PRO A O 1
ATOM 689 N N . PRO A 1 84 ? -17.062 13.93 6.203 1 96.56 84 PRO A N 1
ATOM 690 C CA . PRO A 1 84 ? -18.281 13.625 5.461 1 96.56 84 PRO A CA 1
ATOM 691 C C . PRO A 1 84 ? -18.031 13.391 3.973 1 96.56 84 PRO A C 1
ATOM 693 O O . PRO A 1 84 ? -18.891 12.852 3.273 1 96.56 84 PRO A O 1
ATOM 696 N N . ALA A 1 85 ? -16.891 13.844 3.473 1 95.62 85 ALA A N 1
ATOM 697 C CA . ALA A 1 85 ? -16.484 13.625 2.088 1 95.62 85 ALA A CA 1
ATOM 698 C C . ALA A 1 85 ? -14.977 13.359 1.994 1 95.62 85 ALA A C 1
ATOM 700 O O . ALA A 1 85 ? -14.203 13.875 2.803 1 95.62 85 ALA A O 1
ATOM 701 N N . HIS A 1 86 ? -14.625 12.609 1.075 1 94.38 86 HIS A N 1
ATOM 702 C CA . HIS A 1 86 ? -13.227 12.305 0.806 1 94.38 86 HIS A CA 1
ATOM 703 C C . HIS A 1 86 ? -13.031 11.82 -0.627 1 94.38 86 HIS A C 1
ATOM 705 O O . HIS A 1 86 ? -13.812 11.016 -1.126 1 94.38 86 HIS A O 1
ATOM 711 N N . PRO A 1 87 ? -12.078 12.242 -1.34 1 93.69 87 PRO A N 1
ATOM 712 C CA . PRO A 1 87 ? -11.102 13.242 -0.898 1 93.69 87 PRO A CA 1
ATOM 713 C C . PRO A 1 87 ? -11.711 14.633 -0.741 1 93.69 87 PRO A C 1
ATOM 715 O O . PRO A 1 87 ? -12.781 14.898 -1.281 1 93.69 87 PRO A O 1
ATOM 718 N N . PHE A 1 88 ? -11.102 15.445 0.118 1 95.25 88 PHE A N 1
ATOM 719 C CA . PHE A 1 88 ? -11.43 16.859 0.289 1 95.25 88 PHE A CA 1
ATOM 720 C C . PHE A 1 88 ? -10.227 17.734 -0.043 1 95.25 88 PHE A C 1
ATOM 722 O O . PHE A 1 88 ? -9.125 17.219 -0.289 1 95.25 88 PHE A O 1
ATOM 729 N N . ASP A 1 89 ? -10.406 19.031 -0.179 1 95.19 89 ASP A N 1
ATOM 730 C CA . ASP A 1 89 ? -9.312 19.953 -0.42 1 95.19 89 ASP A CA 1
ATOM 731 C C . ASP A 1 89 ? -8.531 20.234 0.866 1 95.19 89 ASP A C 1
ATOM 733 O O . ASP A 1 89 ? -9.031 20.938 1.754 1 95.19 89 ASP A O 1
ATOM 737 N N . SER A 1 90 ? -7.332 19.75 0.95 1 96.81 90 SER A N 1
ATOM 738 C CA . SER A 1 90 ? -6.547 19.859 2.172 1 96.81 90 SER A CA 1
ATOM 739 C C . SER A 1 90 ? -5.652 21.109 2.137 1 96.81 90 SER A C 1
ATOM 741 O O . SER A 1 90 ? -4.875 21.344 3.061 1 96.81 90 SER A O 1
ATOM 743 N N . THR A 1 91 ? -5.746 21.938 1.092 1 96.31 91 THR A N 1
ATOM 744 C CA . THR A 1 91 ? -4.809 23.016 0.847 1 96.31 91 THR A CA 1
ATOM 745 C C . THR A 1 91 ? -4.805 24 2.012 1 96.31 91 THR A C 1
ATOM 747 O O . THR A 1 91 ? -3.75 24.312 2.568 1 96.31 91 THR A O 1
ATOM 750 N N . ARG A 1 92 ? -5.941 24.469 2.457 1 96.44 92 ARG A N 1
ATOM 751 C CA . ARG A 1 92 ? -6.008 25.469 3.521 1 96.44 92 ARG A CA 1
ATOM 752 C C . ARG A 1 92 ? -5.461 24.906 4.832 1 96.44 92 ARG A C 1
ATOM 754 O O . ARG A 1 92 ? -4.836 25.641 5.609 1 96.44 92 ARG A O 1
ATOM 761 N N . ALA A 1 93 ? -5.723 23.609 5.094 1 98 93 ALA A N 1
ATOM 762 C CA . ALA A 1 93 ? -5.188 22.969 6.293 1 98 93 ALA A CA 1
ATOM 763 C C . ALA A 1 93 ? -3.666 22.875 6.238 1 98 93 ALA A C 1
ATOM 765 O O . ALA A 1 93 ? -2.992 23.062 7.254 1 98 93 ALA A O 1
ATOM 766 N N . LEU A 1 94 ? -3.141 22.609 5.043 1 98.5 94 LEU A N 1
ATOM 767 C CA . LEU A 1 94 ? -1.694 22.547 4.867 1 98.5 94 LEU A CA 1
ATOM 768 C C . LEU A 1 94 ? -1.064 23.922 5.082 1 98.5 94 LEU A C 1
ATOM 770 O O . LEU A 1 94 ? -0.026 24.047 5.734 1 98.5 94 LEU A O 1
ATOM 774 N N . LEU A 1 95 ? -1.678 24.984 4.523 1 97.94 95 LEU A N 1
ATOM 775 C CA . LEU A 1 95 ? -1.194 26.344 4.723 1 97.94 95 LEU A CA 1
ATOM 776 C C . LEU A 1 95 ? -1.247 26.734 6.195 1 97.94 95 LEU A C 1
ATOM 778 O O . LEU A 1 95 ? -0.334 27.391 6.703 1 97.94 95 LEU A O 1
ATOM 782 N N . LEU A 1 96 ? -2.285 26.297 6.887 1 98.31 96 LEU A N 1
ATOM 783 C CA . LEU A 1 96 ? -2.424 26.531 8.32 1 98.31 96 LEU A CA 1
ATOM 784 C C . LEU A 1 96 ? -1.262 25.906 9.086 1 98.31 96 LEU A C 1
ATOM 786 O O . LEU A 1 96 ? -0.67 26.547 9.961 1 98.31 96 LEU A O 1
ATOM 790 N N . ALA A 1 97 ? -0.892 24.656 8.758 1 98.31 97 ALA A N 1
ATOM 791 C CA . ALA A 1 97 ? 0.22 23.969 9.406 1 98.31 97 ALA A CA 1
ATOM 792 C C . ALA A 1 97 ? 1.527 24.734 9.211 1 98.31 97 ALA A C 1
ATOM 794 O O . ALA A 1 97 ? 2.32 24.859 10.148 1 98.31 97 ALA A O 1
ATOM 795 N N . ILE A 1 98 ? 1.733 25.234 8 1 98 98 ILE A N 1
ATOM 796 C CA . ILE A 1 98 ? 2.947 25.969 7.68 1 98 98 ILE A CA 1
ATOM 797 C C . ILE A 1 98 ? 2.979 27.281 8.469 1 98 98 ILE A C 1
ATOM 799 O O . ILE A 1 98 ? 4.008 27.641 9.055 1 98 98 ILE A O 1
ATOM 803 N N . ALA A 1 99 ? 1.811 27.969 8.5 1 97.19 99 ALA A N 1
ATOM 804 C CA . ALA A 1 99 ? 1.71 29.25 9.219 1 97.19 99 ALA A CA 1
ATOM 805 C C . ALA A 1 99 ? 2.006 29.062 10.703 1 97.19 99 ALA A C 1
ATOM 807 O O . ALA A 1 99 ? 2.467 29.984 11.375 1 97.19 99 ALA A O 1
ATOM 808 N N . LEU A 1 100 ? 1.796 27.844 11.227 1 96.88 100 LEU A N 1
ATOM 809 C CA . LEU A 1 100 ? 2.014 27.531 12.633 1 96.88 100 LEU A CA 1
ATOM 810 C C . LEU A 1 100 ? 3.389 26.906 12.844 1 96.88 100 LEU A C 1
ATOM 812 O O . LEU A 1 100 ? 3.627 26.266 13.867 1 96.88 100 LEU A O 1
ATOM 816 N N . ASP A 1 101 ? 4.27 27 11.867 1 95.5 101 ASP A N 1
ATOM 817 C CA . ASP A 1 101 ? 5.656 26.547 11.891 1 95.5 101 ASP A CA 1
ATOM 818 C C . ASP A 1 101 ? 5.73 25.031 12.07 1 95.5 101 ASP A C 1
ATOM 820 O O . ASP A 1 101 ? 6.629 24.516 12.734 1 95.5 101 ASP A O 1
ATOM 824 N N . SER A 1 102 ? 4.648 24.312 11.695 1 94.44 102 SER A N 1
ATOM 825 C CA . SER A 1 102 ? 4.57 22.844 11.734 1 94.44 102 SER A CA 1
ATOM 826 C C . SER A 1 102 ? 4.809 22.312 13.141 1 94.44 102 SER A C 1
ATOM 828 O O . SER A 1 102 ? 5.547 21.344 13.328 1 94.44 102 SER A O 1
ATOM 830 N N . ASP A 1 103 ? 4.238 23.016 14.047 1 95.44 103 ASP A N 1
ATOM 831 C CA . ASP A 1 103 ? 4.215 22.562 15.43 1 95.44 103 ASP A CA 1
ATOM 832 C C . ASP A 1 103 ? 3.473 21.234 15.562 1 95.44 103 ASP A C 1
ATOM 834 O O . ASP A 1 103 ? 2.34 21.094 15.102 1 95.44 103 ASP A O 1
ATOM 838 N N . VAL A 1 104 ? 4.121 20.281 16.188 1 96.75 104 VAL A N 1
ATOM 839 C CA . VAL A 1 104 ? 3.607 18.922 16.234 1 96.75 104 VAL A CA 1
ATOM 840 C C . VAL A 1 104 ? 2.242 18.906 16.922 1 96.75 104 VAL A C 1
ATOM 842 O O . VAL A 1 104 ? 1.35 18.141 16.531 1 96.75 104 VAL A O 1
ATOM 845 N N . GLN A 1 105 ? 2.023 19.672 17.938 1 97.19 105 GLN A N 1
ATOM 846 C CA . GLN A 1 105 ? 0.745 19.719 18.641 1 97.19 105 GLN A CA 1
ATOM 847 C C . GLN A 1 105 ? -0.348 20.312 17.75 1 97.19 105 GLN A C 1
ATOM 849 O O . GLN A 1 105 ? -1.482 19.828 17.75 1 97.19 105 GLN A O 1
ATOM 854 N N . ALA A 1 106 ? -0.036 21.359 17.031 1 98.06 106 ALA A N 1
ATOM 855 C CA . ALA A 1 106 ? -0.994 21.953 16.109 1 98.06 106 ALA A CA 1
ATOM 856 C C . ALA A 1 106 ? -1.367 20.969 15 1 98.06 106 ALA A C 1
ATOM 858 O O . ALA A 1 106 ? -2.543 20.828 14.648 1 98.06 106 ALA A O 1
ATOM 859 N N . ILE A 1 107 ? -0.33 20.344 14.453 1 98.62 107 ILE A N 1
ATOM 860 C CA . ILE A 1 107 ? -0.558 19.375 13.391 1 98.62 107 ILE A CA 1
ATOM 861 C C . ILE A 1 107 ? -1.467 18.25 13.891 1 98.62 107 ILE A C 1
ATOM 863 O O . ILE A 1 107 ? -2.41 17.859 13.203 1 98.62 107 ILE A O 1
ATOM 867 N N . ARG A 1 108 ? -1.232 17.781 15.094 1 98.62 108 ARG A N 1
ATOM 868 C CA . ARG A 1 108 ? -2.055 16.734 15.695 1 98.62 108 ARG A CA 1
ATOM 869 C C . ARG A 1 108 ? -3.5 17.203 15.852 1 98.62 108 ARG A C 1
ATOM 871 O O . ARG A 1 108 ? -4.434 16.438 15.57 1 98.62 108 ARG A O 1
ATOM 878 N N . GLU A 1 109 ? -3.652 18.406 16.328 1 98.69 109 GLU A N 1
ATOM 879 C CA . GLU A 1 109 ? -4.996 18.953 16.5 1 98.69 109 GLU A CA 1
ATOM 880 C C . GLU A 1 109 ? -5.734 19.031 15.164 1 98.69 109 GLU A C 1
ATOM 882 O O . GLU A 1 109 ? -6.93 18.75 15.086 1 98.69 109 GLU A O 1
ATOM 887 N N . ILE A 1 110 ? -5.031 19.422 14.125 1 98.88 110 ILE A N 1
ATOM 888 C CA . ILE A 1 110 ? -5.637 19.5 12.797 1 98.88 110 ILE A CA 1
ATOM 889 C C . ILE A 1 110 ? -6.055 18.109 12.344 1 98.88 110 ILE A C 1
ATOM 891 O O . ILE A 1 110 ? -7.184 17.906 11.891 1 98.88 110 ILE A O 1
ATOM 895 N N . PHE A 1 111 ? -5.176 17.094 12.508 1 98.94 111 PHE A N 1
ATOM 896 C CA . PHE A 1 111 ? -5.504 15.727 12.156 1 98.94 111 PHE A CA 1
ATOM 897 C C . PHE A 1 111 ? -6.703 15.234 12.953 1 98.94 111 PHE A C 1
ATOM 899 O O . PHE A 1 111 ? -7.609 14.602 12.406 1 98.94 111 PHE A O 1
ATOM 906 N N . ARG A 1 112 ? -6.719 15.516 14.25 1 98.88 112 ARG A N 1
ATOM 907 C CA . ARG A 1 112 ? -7.797 15.039 15.109 1 98.88 112 ARG A CA 1
ATOM 908 C C . ARG A 1 112 ? -9.125 15.695 14.742 1 98.88 112 ARG A C 1
ATOM 910 O O . ARG A 1 112 ? -10.172 15.047 14.781 1 98.88 112 ARG A O 1
ATOM 917 N N . PHE A 1 113 ? -9.094 16.969 14.406 1 98.88 113 PHE A N 1
ATOM 918 C CA . PHE A 1 113 ? -10.281 17.656 13.922 1 98.88 113 PHE A CA 1
ATOM 919 C C . PHE A 1 113 ? -10.883 16.922 12.727 1 98.88 113 PHE A C 1
ATOM 921 O O . PHE A 1 113 ? -12.102 16.734 12.656 1 98.88 113 PHE A O 1
ATOM 928 N N . ILE A 1 114 ? -10.078 16.438 11.828 1 98.75 114 ILE A N 1
ATOM 929 C CA . ILE A 1 114 ? -10.508 15.852 10.562 1 98.75 114 ILE A CA 1
ATOM 930 C C . ILE A 1 114 ? -10.859 14.375 10.758 1 98.75 114 ILE A C 1
ATOM 932 O O . ILE A 1 114 ? -11.945 13.93 10.375 1 98.75 114 ILE A O 1
ATOM 936 N N . TRP A 1 115 ? -10 13.578 11.453 1 98.75 115 TRP A N 1
ATOM 937 C CA . TRP A 1 115 ? -10.086 12.117 11.383 1 98.75 115 TRP A CA 1
ATOM 938 C C . TRP A 1 115 ? -10.586 11.539 12.695 1 98.75 115 TRP A C 1
ATOM 940 O O . TRP A 1 115 ? -10.992 10.375 12.75 1 98.75 115 TRP A O 1
ATOM 950 N N . ARG A 1 116 ? -10.438 12.258 13.781 1 98.75 116 ARG A N 1
ATOM 951 C CA . ARG A 1 116 ? -11.016 11.812 15.047 1 98.75 116 ARG A CA 1
ATOM 952 C C . ARG A 1 116 ? -12.461 12.266 15.172 1 98.75 116 ARG A C 1
ATOM 954 O O . ARG A 1 116 ? -13.336 11.477 15.523 1 98.75 116 ARG A O 1
ATOM 961 N N . GLU A 1 117 ? -12.672 13.531 14.805 1 98.56 117 GLU A N 1
ATOM 962 C CA . GLU A 1 117 ? -13.992 14.125 14.969 1 98.56 117 GLU A CA 1
ATOM 963 C C . GLU A 1 117 ? -14.812 14.023 13.68 1 98.56 117 GLU A C 1
ATOM 965 O O . GLU A 1 117 ? -16.031 14.234 13.695 1 98.56 117 GLU A O 1
ATOM 970 N N . GLY A 1 118 ? -14.164 13.688 12.555 1 98.19 118 GLY A N 1
ATOM 971 C CA . GLY A 1 118 ? -14.867 13.508 11.297 1 98.19 118 GLY A CA 1
ATOM 972 C C . GLY A 1 118 ? -15.344 14.812 10.68 1 98.19 118 GLY A C 1
ATOM 973 O O . GLY A 1 118 ? -16.422 14.859 10.078 1 98.19 118 GLY A O 1
ATOM 974 N N . ARG A 1 119 ? -14.555 15.867 10.883 1 97.5 119 ARG A N 1
ATOM 975 C CA . ARG A 1 119 ? -14.961 17.188 10.406 1 97.5 119 ARG A CA 1
ATOM 976 C C . ARG A 1 119 ? -14.289 17.516 9.078 1 97.5 119 ARG A C 1
ATOM 978 O O . ARG A 1 119 ? -13.133 17.156 8.859 1 97.5 119 ARG A O 1
ATOM 985 N N . ASP A 1 120 ? -15 18.234 8.242 1 96.81 120 ASP A N 1
ATOM 986 C CA . ASP A 1 120 ? -14.477 18.734 6.973 1 96.81 120 ASP A CA 1
ATOM 987 C C . ASP A 1 120 ? -13.688 20.031 7.172 1 96.81 120 ASP A C 1
ATOM 989 O O . ASP A 1 120 ? -14.258 21.062 7.523 1 96.81 120 ASP A O 1
ATOM 993 N N . PRO A 1 121 ? -12.422 19.984 6.898 1 95.75 121 PRO A N 1
ATOM 994 C CA . PRO A 1 121 ? -11.625 21.188 7.141 1 95.75 121 PRO A CA 1
ATOM 995 C C . PRO A 1 121 ? -11.82 22.25 6.059 1 95.75 121 PRO A C 1
ATOM 997 O O . PRO A 1 121 ? -11.375 23.391 6.219 1 95.75 121 PRO A O 1
ATOM 1000 N N . SER A 1 122 ? -12.484 21.906 4.945 1 93.81 122 SER A N 1
ATOM 1001 C CA . SER A 1 122 ? -12.594 22.812 3.807 1 93.81 122 SER A CA 1
ATOM 1002 C C . SER A 1 122 ? -13.789 23.734 3.945 1 93.81 122 SER A C 1
ATOM 1004 O O . SER A 1 122 ? -13.859 24.781 3.283 1 93.81 122 SER A O 1
ATOM 1006 N N . ALA A 1 123 ? -14.773 23.375 4.738 1 94.25 123 ALA A N 1
ATOM 1007 C CA . ALA A 1 123 ? -15.938 24.219 4.988 1 94.25 123 ALA A CA 1
ATOM 1008 C C . ALA A 1 123 ? -15.539 25.469 5.766 1 94.25 123 ALA A C 1
ATOM 1010 O O . ALA A 1 123 ? -14.844 25.391 6.781 1 94.25 123 ALA A O 1
ATOM 1011 N N . PRO A 1 124 ? -16.016 26.625 5.336 1 95.19 124 PRO A N 1
ATOM 1012 C CA . PRO A 1 124 ? -15.539 27.891 5.922 1 95.19 124 PRO A CA 1
ATOM 1013 C C . PRO A 1 124 ? -15.75 27.938 7.434 1 95.19 124 PRO A C 1
ATOM 1015 O O . PRO A 1 124 ? -14.828 28.297 8.172 1 95.19 124 PRO A O 1
ATOM 1018 N N . ASP A 1 125 ? -16.922 27.578 7.914 1 97 125 ASP A N 1
ATOM 1019 C CA . ASP A 1 125 ? -17.203 27.609 9.344 1 97 125 ASP A CA 1
ATOM 1020 C C . ASP A 1 125 ? -16.328 26.625 10.109 1 97 125 ASP A C 1
ATOM 1022 O O . ASP A 1 125 ? -15.836 26.922 11.195 1 97 125 ASP A O 1
ATOM 1026 N N . ASN A 1 126 ? -16.172 25.422 9.586 1 98 126 ASN A N 1
ATOM 1027 C CA . ASN A 1 126 ? -15.297 24.406 10.188 1 98 126 ASN A CA 1
ATOM 1028 C C . ASN A 1 126 ? -13.852 24.875 10.242 1 98 126 ASN A C 1
ATOM 1030 O O . ASN A 1 126 ? -13.172 24.703 11.258 1 98 126 ASN A O 1
ATOM 1034 N N . PHE A 1 127 ? -13.453 25.516 9.156 1 97.69 127 PHE A N 1
ATOM 1035 C CA . PHE A 1 127 ? -12.07 25.984 9.094 1 97.69 127 PHE A CA 1
ATOM 1036 C C . PHE A 1 127 ? -11.836 27.094 10.125 1 97.69 127 PHE A C 1
ATOM 1038 O O . PHE A 1 127 ? -10.773 27.125 10.766 1 97.69 127 PHE A O 1
ATOM 1045 N N . ALA A 1 128 ? -12.789 27.969 10.289 1 98 128 ALA A N 1
ATOM 1046 C CA . ALA A 1 128 ? -12.688 29.016 11.305 1 98 128 ALA A CA 1
ATOM 1047 C C . ALA A 1 128 ? -12.57 28.422 12.703 1 98 128 ALA A C 1
ATOM 1049 O O . ALA A 1 128 ? -11.773 28.875 13.516 1 98 128 ALA A O 1
ATOM 1050 N N . GLU A 1 129 ? -13.406 27.422 12.945 1 98.31 129 GLU A N 1
ATOM 1051 C CA . GLU A 1 129 ? -13.344 26.734 14.227 1 98.31 129 GLU A CA 1
ATOM 1052 C C . GLU A 1 129 ? -11.977 26.094 14.438 1 98.31 129 GLU A C 1
ATOM 1054 O O . GLU A 1 129 ? -11.391 26.188 15.516 1 98.31 129 GLU A O 1
ATOM 1059 N N . LEU A 1 130 ? -11.469 25.406 13.43 1 98.44 130 LEU A N 1
ATOM 1060 C CA . LEU A 1 130 ? -10.164 24.75 13.469 1 98.44 130 LEU A CA 1
ATOM 1061 C C . LEU A 1 130 ? -9.07 25.766 13.781 1 98.44 130 LEU A C 1
ATOM 1063 O O . LEU A 1 130 ? -8.195 25.516 14.609 1 98.44 130 LEU A O 1
ATOM 1067 N N . CYS A 1 131 ? -9.078 26.922 13.109 1 98.19 131 CYS A N 1
ATOM 1068 C CA . CYS A 1 131 ? -8.109 27.984 13.359 1 98.19 131 CYS A CA 1
ATOM 1069 C C . CYS A 1 131 ? -8.125 28.406 14.828 1 98.19 131 CYS A C 1
ATOM 1071 O O . CYS A 1 131 ? -7.07 28.547 15.445 1 98.19 131 CYS A O 1
ATOM 1073 N N . GLY A 1 132 ? -9.352 28.547 15.328 1 98 132 GLY A N 1
ATOM 1074 C CA . GLY A 1 132 ? -9.484 28.875 16.734 1 98 132 GLY A CA 1
ATOM 1075 C C . GLY A 1 132 ? -8.859 27.859 17.656 1 98 132 GLY A C 1
ATOM 1076 O O . GLY A 1 132 ? -8.195 28.219 18.641 1 98 132 GLY A O 1
ATOM 1077 N N . ARG A 1 133 ? -8.93 26.625 17.359 1 97.94 133 ARG A N 1
ATOM 1078 C CA . ARG A 1 133 ? -8.422 25.531 18.188 1 97.94 133 ARG A CA 1
ATOM 1079 C C . ARG A 1 133 ? -6.895 25.547 18.234 1 97.94 133 ARG A C 1
ATOM 1081 O O . ARG A 1 133 ? -6.297 25.141 19.234 1 97.94 133 ARG A O 1
ATOM 1088 N N . VAL A 1 134 ? -6.293 26.031 17.141 1 97.75 134 VAL A N 1
ATOM 1089 C CA . VAL A 1 134 ? -4.836 25.953 17.094 1 97.75 134 VAL A CA 1
ATOM 1090 C C . VAL A 1 134 ? -4.246 27.359 17.312 1 97.75 134 VAL A C 1
ATOM 1092 O O . VAL A 1 134 ? -3.043 27.562 17.156 1 97.75 134 VAL A O 1
ATOM 1095 N N . GLY A 1 135 ? -5.059 28.328 17.609 1 96.62 135 GLY A N 1
ATOM 1096 C CA . GLY A 1 135 ? -4.602 29.609 18.125 1 96.62 135 GLY A CA 1
ATOM 1097 C C . GLY A 1 135 ? -4.246 30.609 17.047 1 96.62 135 GLY A C 1
ATOM 1098 O O . GLY A 1 135 ? -3.307 31.391 17.203 1 96.62 135 GLY A O 1
ATOM 1099 N N . ILE A 1 136 ? -4.844 30.547 15.93 1 96.44 136 ILE A N 1
ATOM 1100 C CA . ILE A 1 136 ? -4.625 31.531 14.875 1 96.44 136 ILE A CA 1
ATOM 1101 C C . ILE A 1 136 ? -5.969 32.031 14.352 1 96.44 136 ILE A C 1
ATOM 1103 O O . ILE A 1 136 ? -6.953 31.297 14.336 1 96.44 136 ILE A O 1
ATOM 1107 N N . ALA A 1 137 ? -6.062 33.344 14.047 1 96.31 137 ALA A N 1
ATOM 1108 C CA . ALA A 1 137 ? -7.281 33.906 13.461 1 96.31 137 ALA A CA 1
ATOM 1109 C C . ALA A 1 137 ? -7.523 33.312 12.062 1 96.31 137 ALA A C 1
ATOM 1111 O O . ALA A 1 137 ? -6.582 33.125 11.289 1 96.31 137 ALA A O 1
ATOM 1112 N N . HIS A 1 138 ? -8.805 32.969 11.734 1 93.81 138 HIS A N 1
ATOM 1113 C CA . HIS A 1 138 ? -9.125 32.344 10.453 1 93.81 138 HIS A CA 1
ATOM 1114 C C . HIS A 1 138 ? -8.828 33.281 9.297 1 93.81 138 HIS A C 1
ATOM 1116 O O . HIS A 1 138 ? -8.734 32.875 8.141 1 93.81 138 HIS A O 1
ATOM 1122 N N . ASP A 1 139 ? -8.742 34.625 9.562 1 92.94 139 ASP A N 1
ATOM 1123 C CA . ASP A 1 139 ? -8.461 35.625 8.531 1 92.94 139 ASP A CA 1
ATOM 1124 C C . ASP A 1 139 ? -7.023 36.125 8.648 1 92.94 139 ASP A C 1
ATOM 1126 O O . ASP A 1 139 ? -6.707 37.219 8.156 1 92.94 139 ASP A O 1
ATOM 1130 N N . ASP A 1 140 ? -6.215 35.406 9.461 1 95.19 140 ASP A N 1
ATOM 1131 C CA . ASP A 1 140 ? -4.797 35.719 9.547 1 95.19 140 ASP A CA 1
ATOM 1132 C C . ASP A 1 140 ? -4.164 35.781 8.156 1 95.19 140 ASP A C 1
ATOM 1134 O O . ASP A 1 140 ? -4.34 34.875 7.348 1 95.19 140 ASP A O 1
ATOM 1138 N N . ASP A 1 141 ? -3.393 36.812 7.855 1 94.12 141 ASP A N 1
ATOM 1139 C CA . ASP A 1 141 ? -2.812 37.094 6.547 1 94.12 141 ASP A CA 1
ATOM 1140 C C . ASP A 1 141 ? -1.874 35.969 6.117 1 94.12 141 ASP A C 1
ATOM 1142 O O . ASP A 1 141 ? -1.679 35.719 4.926 1 94.12 141 ASP A O 1
ATOM 1146 N N . ARG A 1 142 ? -1.294 35.281 6.984 1 93.44 142 ARG A N 1
ATOM 1147 C CA . ARG A 1 142 ? -0.358 34.188 6.684 1 93.44 142 ARG A CA 1
ATOM 1148 C C . ARG A 1 142 ? -1.055 33.062 5.945 1 93.44 142 ARG A C 1
ATOM 1150 O O . ARG A 1 142 ? -0.416 32.312 5.203 1 93.44 142 ARG A O 1
ATOM 1157 N N . LEU A 1 143 ? -2.33 32.875 6.129 1 94.12 143 LEU A N 1
ATOM 1158 C CA . LEU A 1 143 ? -3.078 31.75 5.57 1 94.12 143 LEU A CA 1
ATOM 1159 C C . LEU A 1 143 ? -3.371 31.984 4.094 1 94.12 143 LEU A C 1
ATOM 1161 O O . LEU A 1 143 ? -3.717 31.031 3.375 1 94.12 143 LEU A O 1
ATOM 1165 N N . THR A 1 144 ? -3.25 33.156 3.605 1 90.5 144 THR A N 1
ATOM 1166 C CA . THR A 1 144 ? -3.516 33.5 2.209 1 90.5 144 THR A CA 1
ATOM 1167 C C . THR A 1 144 ? -2.305 34.156 1.567 1 90.5 144 THR A C 1
ATOM 1169 O O . THR A 1 144 ? -2.41 34.719 0.481 1 90.5 144 THR A O 1
ATOM 1172 N N . SER A 1 145 ? -1.216 34.156 2.246 1 93.31 145 SER A N 1
ATOM 1173 C CA . SER A 1 145 ? -0.031 34.844 1.748 1 93.31 145 SER A CA 1
ATOM 1174 C C . SER A 1 145 ? 0.653 34.062 0.647 1 93.31 145 SER A C 1
ATOM 1176 O O . SER A 1 145 ? 0.672 32.812 0.69 1 93.31 145 SER A O 1
ATOM 1178 N N . ASP A 1 146 ? 1.234 34.75 -0.269 1 95.44 146 ASP A N 1
ATOM 1179 C CA . ASP A 1 146 ? 2.047 34.125 -1.311 1 95.44 146 ASP A CA 1
ATOM 1180 C C . ASP A 1 146 ? 3.234 33.375 -0.707 1 95.44 146 ASP A C 1
ATOM 1182 O O . ASP A 1 146 ? 3.674 32.344 -1.248 1 95.44 146 ASP A O 1
ATOM 1186 N N . GLU A 1 147 ? 3.662 33.906 0.365 1 95.75 147 GLU A N 1
ATOM 1187 C CA . GLU A 1 147 ? 4.816 33.281 1.026 1 95.75 147 GLU A CA 1
ATOM 1188 C C . GLU A 1 147 ? 4.492 31.891 1.541 1 95.75 147 GLU A C 1
ATOM 1190 O O . GLU A 1 147 ? 5.273 30.969 1.355 1 95.75 147 GLU A O 1
ATOM 1195 N N . THR A 1 148 ? 3.344 31.781 2.246 1 97.19 148 THR A N 1
ATOM 1196 C CA . THR A 1 148 ? 2.947 30.484 2.785 1 97.19 148 THR A CA 1
ATOM 1197 C C . THR A 1 148 ? 2.666 29.484 1.658 1 97.19 148 THR A C 1
ATOM 1199 O O . THR A 1 148 ? 3.053 28.328 1.74 1 97.19 148 THR A O 1
ATOM 1202 N N . LEU A 1 149 ? 2.041 30 0.603 1 97.25 149 LEU A N 1
ATOM 1203 C CA . LEU A 1 149 ? 1.785 29.156 -0.562 1 97.25 149 LEU A CA 1
ATOM 1204 C C . LEU A 1 149 ? 3.092 28.719 -1.214 1 97.25 149 LEU A C 1
ATOM 1206 O O . LEU A 1 149 ? 3.238 27.562 -1.603 1 97.25 149 LEU A O 1
ATOM 1210 N N . ALA A 1 150 ? 4.016 29.672 -1.364 1 98.12 150 ALA A N 1
ATOM 1211 C CA . ALA A 1 150 ? 5.324 29.375 -1.941 1 98.12 150 ALA A CA 1
ATOM 1212 C C . ALA A 1 150 ? 6.062 28.328 -1.105 1 98.12 150 ALA A C 1
ATOM 1214 O O . ALA A 1 150 ? 6.77 27.484 -1.647 1 98.12 150 ALA A O 1
ATOM 1215 N N . GLN A 1 151 ? 5.914 28.406 0.223 1 98.38 151 GLN A N 1
ATOM 1216 C CA . GLN A 1 151 ? 6.562 27.453 1.106 1 98.38 151 GLN A CA 1
ATOM 1217 C C . GLN A 1 151 ? 5.996 26.047 0.899 1 98.38 151 GLN A C 1
ATOM 1219 O O . GLN A 1 151 ? 6.746 25.062 0.89 1 98.38 151 GLN A O 1
ATOM 1224 N N . LEU A 1 152 ? 4.668 25.953 0.767 1 98.5 152 LEU A N 1
ATOM 1225 C CA . LEU A 1 152 ? 4.066 24.656 0.493 1 98.5 152 LEU A CA 1
ATOM 1226 C C . LEU A 1 152 ? 4.594 24.078 -0.814 1 98.5 152 LEU A C 1
ATOM 1228 O O . LEU A 1 152 ? 4.922 22.891 -0.884 1 98.5 152 LEU A O 1
ATOM 1232 N N . ARG A 1 153 ? 4.68 24.891 -1.847 1 98.31 153 ARG A N 1
ATOM 1233 C CA . ARG A 1 153 ? 5.219 24.453 -3.131 1 98.31 1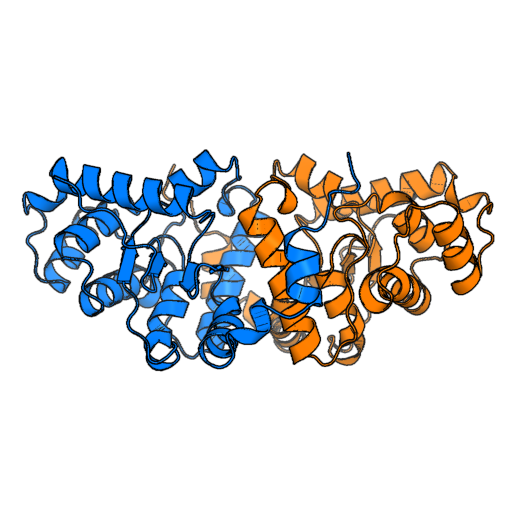53 ARG A CA 1
ATOM 1234 C C . ARG A 1 153 ? 6.664 23.984 -2.988 1 98.31 153 ARG A C 1
ATOM 1236 O O . ARG A 1 153 ? 7.047 22.953 -3.545 1 98.31 153 ARG A O 1
ATOM 1243 N N . ARG A 1 154 ? 7.41 24.75 -2.227 1 98.5 154 ARG A N 1
ATOM 1244 C CA . ARG A 1 154 ? 8.812 24.406 -2.004 1 98.5 154 ARG A CA 1
ATOM 1245 C C . ARG A 1 154 ? 8.93 23.078 -1.27 1 98.5 154 ARG A C 1
ATOM 1247 O O . ARG A 1 154 ? 9.742 22.219 -1.646 1 98.5 154 ARG A O 1
ATOM 1254 N N . ASN A 1 155 ? 8.133 22.875 -0.15 1 98.75 155 ASN A N 1
ATOM 1255 C CA . ASN A 1 155 ? 8.109 21.594 0.55 1 98.75 155 ASN A CA 1
ATOM 1256 C C . ASN A 1 155 ? 7.855 20.438 -0.41 1 98.75 155 ASN A C 1
ATOM 1258 O O . ASN A 1 155 ? 8.539 19.406 -0.352 1 98.75 155 ASN A O 1
ATOM 1262 N N . THR A 1 156 ? 6.863 20.641 -1.288 1 98.81 156 THR A N 1
ATOM 1263 C CA . THR A 1 156 ? 6.422 19.578 -2.197 1 98.81 156 THR A CA 1
ATOM 1264 C C . THR A 1 156 ? 7.488 19.297 -3.254 1 98.81 156 THR A C 1
ATOM 1266 O O . THR A 1 156 ? 7.797 18.141 -3.535 1 98.81 156 THR A O 1
ATOM 1269 N N . ASP A 1 157 ? 8.094 20.375 -3.803 1 98.69 157 ASP A N 1
ATOM 1270 C CA . ASP A 1 157 ? 9.164 20.234 -4.785 1 98.69 157 ASP A CA 1
ATOM 1271 C C . ASP A 1 157 ? 10.367 19.5 -4.184 1 98.69 157 ASP A C 1
ATOM 1273 O O . ASP A 1 157 ? 10.961 18.641 -4.828 1 98.69 157 ASP A O 1
ATOM 1277 N N . ASP A 1 158 ? 10.758 19.938 -2.99 1 98.75 158 ASP A N 1
ATOM 1278 C CA . ASP A 1 158 ? 11.859 19.266 -2.303 1 98.75 158 ASP A CA 1
ATOM 1279 C C . ASP A 1 158 ? 11.555 17.797 -2.053 1 98.75 158 ASP A C 1
ATOM 1281 O O . ASP A 1 158 ? 12.422 16.938 -2.203 1 98.75 158 ASP A O 1
ATOM 1285 N N . ALA A 1 159 ? 10.297 17.484 -1.589 1 98.81 159 ALA A N 1
ATOM 1286 C CA . ALA A 1 159 ? 9.867 16.094 -1.387 1 98.81 159 ALA A CA 1
ATOM 1287 C C . ALA A 1 159 ? 10.008 15.289 -2.672 1 98.81 159 ALA A C 1
ATOM 1289 O O . ALA A 1 159 ? 10.523 14.164 -2.654 1 98.81 159 ALA A O 1
ATOM 1290 N N . ILE A 1 160 ? 9.555 15.859 -3.816 1 98.25 160 ILE A N 1
ATOM 1291 C CA . ILE A 1 160 ? 9.648 15.219 -5.121 1 98.25 160 ILE A CA 1
ATOM 1292 C C . ILE A 1 160 ? 11.117 14.945 -5.461 1 98.25 160 ILE A C 1
ATOM 1294 O O . ILE A 1 160 ? 11.461 13.859 -5.926 1 98.25 160 ILE A O 1
ATOM 1298 N N . SER A 1 161 ? 12 15.93 -5.176 1 98.19 161 SER A N 1
ATOM 1299 C CA . SER A 1 161 ? 13.422 15.789 -5.457 1 98.19 161 SER A CA 1
ATOM 1300 C C . SER A 1 161 ? 14.039 14.656 -4.641 1 98.19 161 SER A C 1
ATOM 1302 O O . SER A 1 161 ? 14.992 14.016 -5.086 1 98.19 161 SER A O 1
ATOM 1304 N N . LEU A 1 162 ? 13.477 14.391 -3.459 1 98.19 162 LEU A N 1
ATOM 1305 C CA . LEU A 1 162 ? 13.953 13.312 -2.602 1 98.19 162 LEU A CA 1
ATOM 1306 C C . LEU A 1 162 ? 13.328 11.984 -3.004 1 98.19 162 LEU A C 1
ATOM 1308 O O . LEU A 1 162 ? 13.68 10.938 -2.457 1 98.19 162 LEU A O 1
ATOM 1312 N N . GLY A 1 163 ? 12.336 11.984 -3.922 1 97.81 163 GLY A N 1
ATOM 1313 C CA . GLY A 1 163 ? 11.719 10.766 -4.426 1 97.81 163 GLY A CA 1
ATOM 1314 C C . GLY A 1 163 ? 10.406 10.438 -3.738 1 97.81 163 GLY A C 1
ATOM 1315 O O . GLY A 1 163 ? 9.836 9.367 -3.955 1 97.81 163 GLY A O 1
ATOM 1316 N N . VAL A 1 164 ? 9.914 11.312 -2.895 1 98.62 164 VAL A N 1
ATOM 1317 C CA . VAL A 1 164 ? 8.664 11.07 -2.184 1 98.62 164 VAL A CA 1
ATOM 1318 C C . VAL A 1 164 ? 7.52 10.938 -3.186 1 98.62 164 VAL A C 1
ATOM 1320 O O . VAL A 1 164 ? 7.359 11.773 -4.074 1 98.62 164 VAL A O 1
ATOM 1323 N N . PHE A 1 165 ? 6.73 9.914 -3.049 1 96.94 165 PHE A N 1
ATOM 1324 C CA . PHE A 1 165 ? 5.695 9.617 -4.031 1 96.94 165 PHE A CA 1
ATOM 1325 C C . PHE A 1 165 ? 4.332 9.5 -3.361 1 96.94 165 PHE A C 1
ATOM 1327 O O . PHE A 1 165 ? 3.314 9.32 -4.035 1 96.94 165 PHE A O 1
ATOM 1334 N N . GLY A 1 166 ? 4.305 9.5 -2.084 1 96.69 166 GLY A N 1
ATOM 1335 C CA . GLY A 1 166 ? 3.09 9.375 -1.297 1 96.69 166 GLY A CA 1
ATOM 1336 C C . GLY A 1 166 ? 3.285 9.727 0.166 1 96.69 166 GLY A C 1
ATOM 1337 O O . GLY A 1 166 ? 4.402 10.023 0.594 1 96.69 166 GLY A O 1
ATOM 1338 N N . VAL A 1 167 ? 2.215 9.758 0.883 1 98.19 167 VAL A N 1
ATOM 1339 C CA . VAL A 1 167 ? 2.246 10.047 2.312 1 98.19 167 VAL A CA 1
ATOM 1340 C C . VAL A 1 167 ? 1.43 9.008 3.07 1 98.19 167 VAL A C 1
ATOM 1342 O O . VAL A 1 167 ? 0.509 8.406 2.514 1 98.19 167 VAL A O 1
ATOM 1345 N N . PRO A 1 168 ? 1.729 8.781 4.324 1 98.69 168 PRO A N 1
ATOM 1346 C CA . PRO A 1 168 ? 2.883 9.305 5.059 1 98.69 168 PRO A CA 1
ATOM 1347 C C . PRO A 1 168 ? 4.203 8.688 4.605 1 98.69 168 PRO A C 1
ATOM 1349 O O . PRO A 1 168 ? 4.23 7.531 4.18 1 98.69 168 PRO A O 1
ATOM 1352 N N . THR A 1 169 ? 5.25 9.43 4.668 1 98.88 169 THR A N 1
ATOM 1353 C CA . THR A 1 169 ? 6.578 8.93 4.324 1 98.88 169 THR A CA 1
ATOM 1354 C C . THR A 1 169 ? 7.625 9.453 5.305 1 98.88 169 THR A C 1
ATOM 1356 O O . THR A 1 169 ? 7.668 10.648 5.594 1 98.88 169 THR A O 1
ATOM 1359 N N . PHE A 1 170 ? 8.398 8.609 5.844 1 98.88 170 PHE A N 1
ATOM 1360 C CA . PHE A 1 170 ? 9.594 8.984 6.598 1 98.88 170 PHE A CA 1
ATOM 1361 C C . PHE A 1 170 ? 10.797 9.109 5.68 1 98.88 170 PHE A C 1
ATOM 1363 O O . PHE A 1 170 ? 10.953 8.328 4.738 1 98.88 170 PHE A O 1
ATOM 1370 N N . TRP A 1 171 ? 11.57 10.07 5.891 1 98.62 171 TRP A N 1
ATOM 1371 C CA . TRP A 1 171 ? 12.938 10.195 5.395 1 98.62 171 TRP A CA 1
ATOM 1372 C C . TRP A 1 171 ? 13.945 10 6.523 1 98.62 171 TRP A C 1
ATOM 1374 O O . TRP A 1 171 ? 14.008 10.805 7.453 1 98.62 171 TRP A O 1
ATOM 1384 N N . LEU A 1 172 ? 14.648 8.922 6.523 1 97.75 172 LEU A N 1
ATOM 1385 C CA . LEU A 1 172 ? 15.625 8.555 7.539 1 97.75 172 LEU A CA 1
ATOM 1386 C C . LEU A 1 172 ? 16.828 7.871 6.906 1 97.75 172 LEU A C 1
ATOM 1388 O O . LEU A 1 172 ? 16.688 6.957 6.094 1 97.75 172 LEU A O 1
ATOM 1392 N N . ASN A 1 173 ? 18.062 8.281 7.23 1 93.31 173 ASN A N 1
ATOM 1393 C CA . ASN A 1 173 ? 19.281 7.715 6.66 1 93.31 173 ASN A CA 1
ATOM 1394 C C . ASN A 1 173 ? 19.266 7.754 5.137 1 93.31 173 ASN A C 1
ATOM 1396 O O . ASN A 1 173 ? 19.625 6.777 4.48 1 93.31 173 ASN A O 1
ATOM 1400 N N . ARG A 1 174 ? 18.641 8.82 4.613 1 94.12 174 ARG A N 1
ATOM 1401 C CA . ARG A 1 174 ? 18.562 9.102 3.182 1 94.12 174 ARG A CA 1
ATOM 1402 C C . ARG A 1 174 ? 17.734 8.039 2.461 1 94.12 174 ARG A C 1
ATOM 1404 O O . ARG A 1 174 ? 18 7.73 1.298 1 94.12 174 ARG A O 1
ATOM 1411 N N . GLN A 1 175 ? 16.859 7.48 3.221 1 95.94 175 GLN A N 1
ATOM 1412 C CA . GLN A 1 175 ? 15.945 6.477 2.674 1 95.94 175 GLN A CA 1
ATOM 1413 C C . GLN A 1 175 ? 14.492 6.852 2.943 1 95.94 175 GLN A C 1
ATOM 1415 O O . GLN A 1 175 ? 14.188 7.5 3.945 1 95.94 175 GLN A O 1
ATOM 1420 N N . LEU A 1 176 ? 13.633 6.383 2.012 1 98.19 176 LEU A N 1
ATOM 1421 C CA . LEU A 1 176 ? 12.203 6.605 2.152 1 98.19 176 LEU A CA 1
ATOM 1422 C C . LEU A 1 176 ? 11.523 5.391 2.773 1 98.19 176 LEU A C 1
ATOM 1424 O O . LEU A 1 176 ? 11.844 4.254 2.434 1 98.19 176 LEU A O 1
ATOM 1428 N N . PHE A 1 177 ? 10.641 5.602 3.693 1 98.69 177 PHE A N 1
ATOM 1429 C CA . PHE A 1 177 ? 9.742 4.605 4.266 1 98.69 177 PHE A CA 1
ATOM 1430 C C . PHE A 1 177 ? 8.297 5.055 4.156 1 98.69 177 PHE A C 1
ATOM 1432 O O . PHE A 1 177 ? 7.852 5.926 4.91 1 98.69 177 PHE A O 1
ATOM 1439 N N . TRP A 1 178 ? 7.586 4.438 3.256 1 98.44 178 TRP A N 1
ATOM 1440 C CA . TRP A 1 178 ? 6.25 4.906 2.898 1 98.44 178 TRP A CA 1
ATOM 1441 C C . TRP A 1 178 ? 5.176 4.035 3.539 1 98.44 178 TRP A C 1
ATOM 1443 O O . TRP A 1 178 ? 5.223 2.809 3.438 1 98.44 178 TRP A O 1
ATOM 1453 N N . GLY A 1 179 ? 4.215 4.723 4.199 1 98.12 179 GLY A N 1
ATOM 1454 C CA . GLY A 1 179 ? 3.055 4.02 4.719 1 98.12 179 GLY A CA 1
ATOM 1455 C C . GLY A 1 179 ? 3.061 3.896 6.23 1 98.12 179 GLY A C 1
ATOM 1456 O O . GLY A 1 179 ? 4.121 3.916 6.859 1 98.12 179 GLY A O 1
ATOM 1457 N N . GLU A 1 180 ? 1.838 3.811 6.801 1 98.38 180 GLU A N 1
ATOM 1458 C CA . GLU A 1 180 ? 1.703 3.539 8.227 1 98.38 180 GLU A CA 1
ATOM 1459 C C . GLU A 1 180 ? 2.312 2.189 8.594 1 98.38 180 GLU A C 1
ATOM 1461 O O . GLU A 1 180 ? 2.934 2.047 9.648 1 98.38 180 GLU A O 1
ATOM 1466 N N . ASP A 1 181 ? 2.25 1.23 7.688 1 97.12 181 ASP A N 1
ATOM 1467 C CA . ASP A 1 181 ? 2.729 -0.129 7.918 1 97.12 181 ASP A CA 1
ATOM 1468 C C . ASP A 1 181 ? 4.246 -0.21 7.766 1 97.12 181 ASP A C 1
ATOM 1470 O O . ASP A 1 181 ? 4.844 -1.266 7.988 1 97.12 181 ASP A O 1
ATOM 1474 N N . ALA A 1 182 ? 4.914 0.89 7.473 1 97.81 182 ALA A N 1
ATOM 1475 C CA . ALA A 1 182 ? 6.367 0.909 7.363 1 97.81 182 ALA A CA 1
ATOM 1476 C C . ALA A 1 182 ? 7.016 1.229 8.703 1 97.81 182 ALA A C 1
ATOM 1478 O O . ALA A 1 182 ? 8.242 1.153 8.844 1 97.81 182 ALA A O 1
ATOM 1479 N N . LEU A 1 183 ? 6.223 1.612 9.727 1 98.38 183 LEU A N 1
ATOM 1480 C CA . LEU A 1 183 ? 6.742 2.047 11.023 1 98.38 183 LEU A CA 1
ATOM 1481 C C . LEU A 1 183 ? 7.684 1.002 11.609 1 98.38 183 LEU A C 1
ATOM 1483 O O . LEU A 1 183 ? 8.789 1.331 12.039 1 98.38 183 LEU A O 1
ATOM 1487 N N . PRO A 1 184 ? 7.355 -0.35 11.547 1 98.19 184 PRO A N 1
ATOM 1488 C CA . PRO A 1 184 ? 8.305 -1.33 12.078 1 98.19 184 PRO A CA 1
ATOM 1489 C C . PRO A 1 184 ? 9.648 -1.306 11.352 1 98.19 184 PRO A C 1
ATOM 1491 O O . PRO A 1 184 ? 10.695 -1.464 11.984 1 98.19 184 PRO A O 1
ATOM 1494 N N . MET A 1 185 ? 9.594 -1.091 10.086 1 98.31 185 MET A N 1
ATOM 1495 C CA . MET A 1 185 ? 10.836 -1.052 9.32 1 98.31 185 MET A CA 1
ATOM 1496 C C . MET A 1 185 ? 11.656 0.183 9.672 1 98.31 185 MET A C 1
ATOM 1498 O O . MET A 1 185 ? 12.883 0.107 9.781 1 98.31 185 MET A O 1
ATOM 1502 N N . VAL A 1 186 ? 11.008 1.315 9.844 1 98.06 186 VAL A N 1
ATOM 1503 C CA . VAL A 1 186 ? 11.68 2.545 10.234 1 98.06 186 VAL A CA 1
ATOM 1504 C C . VAL A 1 186 ? 12.375 2.342 11.578 1 98.06 186 VAL A C 1
ATOM 1506 O O . VAL A 1 186 ? 13.539 2.727 11.75 1 98.06 186 VAL A O 1
ATOM 1509 N N . LEU A 1 187 ? 11.641 1.77 12.516 1 98.06 187 LEU A N 1
ATOM 1510 C CA . LEU A 1 187 ? 12.188 1.51 13.844 1 98.06 187 LEU A CA 1
ATOM 1511 C C . LEU A 1 187 ? 13.414 0.603 13.758 1 98.06 187 LEU A C 1
ATOM 1513 O O . LEU A 1 187 ? 14.43 0.868 14.406 1 98.06 187 LEU A O 1
ATOM 1517 N N . TYR A 1 188 ? 13.281 -0.416 12.938 1 97.5 188 TYR A N 1
ATOM 1518 C CA . TYR A 1 188 ? 14.375 -1.367 12.773 1 97.5 188 TYR A CA 1
ATOM 1519 C C . TYR A 1 188 ? 15.609 -0.688 12.18 1 97.5 188 TYR A C 1
ATOM 1521 O O . TYR A 1 188 ? 16.719 -0.853 12.68 1 97.5 188 TYR A O 1
ATOM 1529 N N . CYS A 1 189 ? 15.398 0.12 11.125 1 96.81 189 CYS A N 1
ATOM 1530 C CA . CYS A 1 189 ? 16.5 0.761 10.422 1 96.81 189 CYS A CA 1
ATOM 1531 C C . CYS A 1 189 ? 17.125 1.868 11.273 1 96.81 189 CYS A C 1
ATOM 1533 O O . CYS A 1 189 ? 18.312 2.174 11.133 1 96.81 189 CYS A O 1
ATOM 1535 N N . ALA A 1 190 ? 16.281 2.502 12.164 1 96.88 190 ALA A N 1
ATOM 1536 C CA . ALA A 1 190 ? 16.812 3.494 13.094 1 96.88 190 ALA A CA 1
ATOM 1537 C C . ALA A 1 190 ? 17.781 2.855 14.086 1 96.88 190 ALA A C 1
ATOM 1539 O O . ALA A 1 190 ? 18.781 3.473 14.469 1 96.88 190 ALA A O 1
ATOM 1540 N N . ARG A 1 191 ? 17.531 1.621 14.461 1 95.31 191 ARG A N 1
ATOM 1541 C CA . ARG A 1 191 ? 18.344 0.912 15.445 1 95.31 191 ARG A CA 1
ATOM 1542 C C . ARG A 1 191 ? 19.516 0.199 14.766 1 95.31 191 ARG A C 1
ATOM 1544 O O . ARG A 1 191 ? 20.594 0.086 15.352 1 95.31 191 ARG A O 1
ATOM 1551 N N . THR A 1 192 ? 19.203 -0.287 13.531 1 94.31 192 THR A N 1
ATOM 1552 C CA . THR A 1 192 ? 20.188 -1.077 12.789 1 94.31 192 THR A CA 1
ATOM 1553 C C . THR A 1 192 ? 20.344 -0.543 11.367 1 94.31 192 THR A C 1
ATOM 1555 O O . THR A 1 192 ? 20 -1.22 10.406 1 94.31 192 THR A O 1
ATOM 1558 N N . PRO A 1 193 ? 20.969 0.615 11.258 1 91.69 193 PRO A N 1
ATOM 1559 C CA . PRO A 1 193 ? 21.094 1.229 9.93 1 91.69 193 PRO A CA 1
ATOM 1560 C C . PRO A 1 193 ? 21.922 0.39 8.969 1 91.69 193 PRO A C 1
ATOM 1562 O O . PRO A 1 193 ? 21.797 0.536 7.746 1 91.69 193 PRO A O 1
ATOM 1565 N N . SER A 1 194 ? 22.75 -0.489 9.5 1 94.62 194 SER A N 1
ATOM 1566 C CA . SER A 1 194 ? 23.609 -1.314 8.664 1 94.62 194 SER A CA 1
ATOM 1567 C C . SER A 1 194 ? 22.797 -2.303 7.836 1 94.62 194 SER A C 1
ATOM 1569 O O . SER A 1 194 ? 23.312 -2.885 6.875 1 94.62 194 SER A O 1
ATOM 1571 N N . TRP A 1 195 ? 21.531 -2.529 8.242 1 95.38 195 TRP A N 1
ATOM 1572 C CA . TRP A 1 195 ? 20.656 -3.387 7.449 1 95.38 195 TRP A CA 1
ATOM 1573 C C . TRP A 1 195 ? 20.562 -2.881 6.016 1 95.38 195 TRP A C 1
ATOM 1575 O O . TRP A 1 195 ? 20.562 -3.672 5.07 1 95.38 195 TRP A O 1
ATOM 1585 N N . LEU A 1 196 ? 20.484 -1.609 5.812 1 93.94 196 LEU A N 1
ATOM 1586 C CA . LEU A 1 196 ? 20.344 -0.981 4.5 1 93.94 196 LEU A CA 1
ATOM 1587 C C . LEU A 1 196 ? 21.609 -1.196 3.666 1 93.94 196 LEU A C 1
ATOM 1589 O O . LEU A 1 196 ? 21.578 -1.037 2.443 1 93.94 196 LEU A O 1
ATOM 1593 N N . GLU A 1 197 ? 22.688 -1.565 4.32 1 93.56 197 GLU A N 1
ATOM 1594 C CA . GLU A 1 197 ? 23.969 -1.758 3.648 1 93.56 197 GLU A CA 1
ATOM 1595 C C . GLU A 1 197 ? 24.234 -3.238 3.398 1 93.56 197 GLU A C 1
ATOM 1597 O O . GLU A 1 197 ? 25.266 -3.594 2.811 1 93.56 197 GLU A O 1
ATOM 1602 N N . SER A 1 198 ? 23.344 -4.027 3.865 1 93.94 198 SER A N 1
ATOM 1603 C CA . SER A 1 198 ? 23.531 -5.457 3.65 1 93.94 198 SER A CA 1
ATOM 1604 C C . SER A 1 198 ? 23.562 -5.793 2.164 1 93.94 198 SER A C 1
ATOM 1606 O O . SER A 1 198 ? 23.047 -5.039 1.339 1 93.94 198 SER A O 1
ATOM 1608 N N . SER A 1 199 ? 24.156 -6.91 1.815 1 94.06 199 SER A N 1
ATOM 1609 C CA . SER A 1 199 ? 24.406 -7.305 0.433 1 94.06 199 SER A CA 1
ATOM 1610 C C . SER A 1 199 ? 23.109 -7.418 -0.352 1 94.06 199 SER A C 1
ATOM 1612 O O . SER A 1 199 ? 23 -6.895 -1.464 1 94.06 199 SER A O 1
ATOM 1614 N N . GLU A 1 200 ? 22.094 -8.07 0.197 1 94.38 200 GLU A N 1
ATOM 1615 C CA . GLU A 1 200 ? 20.844 -8.273 -0.533 1 94.38 200 GLU A CA 1
ATOM 1616 C C . GLU A 1 200 ? 20.094 -6.957 -0.701 1 94.38 200 GLU A C 1
ATOM 1618 O O . GLU A 1 200 ? 19.5 -6.711 -1.749 1 94.38 200 GLU A O 1
ATOM 1623 N N . VAL A 1 201 ? 20.094 -6.109 0.301 1 95.5 201 VAL A N 1
ATOM 1624 C CA . VAL A 1 201 ? 19.422 -4.812 0.194 1 95.5 201 VAL A CA 1
ATOM 1625 C C . VAL A 1 201 ? 20.094 -3.977 -0.896 1 95.5 201 VAL A C 1
ATOM 1627 O O . VAL A 1 201 ? 19.406 -3.354 -1.713 1 95.5 201 VAL A O 1
ATOM 1630 N N . ARG A 1 202 ? 21.422 -3.982 -0.924 1 95.19 202 ARG A N 1
ATOM 1631 C CA . ARG A 1 202 ? 22.156 -3.266 -1.969 1 95.19 202 ARG A CA 1
ATOM 1632 C C . ARG A 1 202 ? 21.797 -3.812 -3.35 1 95.19 202 ARG A C 1
ATOM 1634 O O . ARG A 1 202 ? 21.578 -3.045 -4.285 1 95.19 202 ARG A O 1
ATOM 1641 N N . ARG A 1 203 ? 21.75 -5.113 -3.426 1 96.25 203 ARG A N 1
ATOM 1642 C CA . ARG A 1 203 ? 21.453 -5.758 -4.703 1 96.25 203 ARG A CA 1
ATOM 1643 C C . ARG A 1 203 ? 20.078 -5.363 -5.211 1 96.25 203 ARG A C 1
ATOM 1645 O O . ARG A 1 203 ? 19.922 -4.953 -6.363 1 96.25 203 ARG A O 1
ATOM 1652 N N . ILE A 1 204 ? 19.109 -5.395 -4.359 1 94.75 204 ILE A N 1
ATOM 1653 C CA . ILE A 1 204 ? 17.734 -5.195 -4.82 1 94.75 204 ILE A CA 1
ATOM 1654 C C . ILE A 1 204 ? 17.484 -3.709 -5.062 1 94.75 204 ILE A C 1
ATOM 1656 O O . ILE A 1 204 ? 16.531 -3.34 -5.75 1 94.75 204 ILE A O 1
ATOM 1660 N N . SER A 1 205 ? 18.266 -2.842 -4.512 1 93.81 205 SER A N 1
ATOM 1661 C CA . SER A 1 205 ? 18.125 -1.402 -4.691 1 93.81 205 SER A CA 1
ATOM 1662 C C . SER A 1 205 ? 18.547 -0.969 -6.09 1 93.81 205 SER A C 1
ATOM 1664 O O . SER A 1 205 ? 18.25 0.148 -6.516 1 93.81 205 SER A O 1
ATOM 1666 N N . THR A 1 206 ? 19.266 -1.839 -6.82 1 93.62 206 THR A N 1
ATOM 1667 C CA . THR A 1 206 ? 19.719 -1.534 -8.172 1 93.62 206 THR A CA 1
ATOM 1668 C C . THR A 1 206 ? 19.266 -2.615 -9.148 1 93.62 206 THR A C 1
ATOM 1670 O O . THR A 1 206 ? 19.859 -2.783 -10.219 1 93.62 206 THR A O 1
ATOM 1673 N N . LEU A 1 207 ? 18.297 -3.361 -8.766 1 93.25 207 LEU A N 1
ATOM 1674 C CA . LEU A 1 207 ? 17.812 -4.488 -9.555 1 93.25 207 LEU A CA 1
ATOM 1675 C C . LEU A 1 207 ? 17.344 -4.023 -10.93 1 93.25 207 LEU A C 1
ATOM 1677 O O . LEU A 1 207 ? 16.562 -3.07 -11.039 1 93.25 207 LEU A O 1
ATOM 1681 N N . PRO A 1 208 ? 17.812 -4.629 -12 1 93 208 PRO A N 1
ATOM 1682 C CA . PRO A 1 208 ? 17.391 -4.203 -13.336 1 93 208 PRO A CA 1
ATOM 1683 C C . PRO A 1 208 ? 15.945 -4.605 -13.641 1 93 208 PRO A C 1
ATOM 1685 O O . PRO A 1 208 ? 15.406 -5.516 -13 1 93 208 PRO A O 1
ATOM 1688 N N . SER A 1 209 ? 15.344 -3.895 -14.586 1 89.88 209 SER A N 1
ATOM 1689 C CA . SER A 1 209 ? 14.055 -4.309 -15.133 1 89.88 209 SER A CA 1
ATOM 1690 C C . SER A 1 209 ? 14.219 -5.453 -16.125 1 89.88 209 SER A C 1
ATOM 1692 O O . SER A 1 209 ? 15.156 -5.453 -16.938 1 89.88 209 SER A O 1
ATOM 1694 N N . GLY A 1 210 ? 13.328 -6.465 -16.031 1 87.69 210 GLY A N 1
ATOM 1695 C CA . GLY A 1 210 ? 13.336 -7.566 -16.984 1 87.69 210 GLY A CA 1
ATOM 1696 C C . GLY A 1 210 ? 12.422 -7.336 -18.172 1 87.69 210 GLY A C 1
ATOM 1697 O O . GLY A 1 210 ? 12.258 -8.219 -19.016 1 87.69 210 GLY A O 1
ATOM 1698 N N . LEU A 1 211 ? 11.617 -6.32 -18.172 1 81.88 211 LEU A N 1
ATOM 1699 C CA . LEU A 1 211 ? 10.672 -6.031 -19.234 1 81.88 211 LEU A CA 1
ATOM 1700 C C . LEU A 1 211 ? 11.281 -5.078 -20.266 1 81.88 211 LEU A C 1
ATOM 1702 O O . LEU A 1 211 ? 10.609 -4.645 -21.188 1 81.88 211 LEU A O 1
ATOM 1706 N N . ALA A 1 212 ? 12.672 -4.84 -20.328 1 61.78 212 ALA A N 1
ATOM 1707 C CA . ALA A 1 212 ? 13.258 -3.943 -21.312 1 61.78 212 ALA A CA 1
ATOM 1708 C C . ALA A 1 212 ? 13.141 -4.531 -22.719 1 61.78 212 ALA A C 1
ATOM 1710 O O . ALA A 1 212 ? 13.188 -5.75 -22.891 1 61.78 212 ALA A O 1
ATOM 1711 N N . MET B 1 1 ? -13.102 -24.031 -24.094 1 83.25 1 MET B N 1
ATOM 1712 C CA . MET B 1 1 ? -14.102 -23.312 -23.312 1 83.25 1 MET B CA 1
ATOM 1713 C C . MET B 1 1 ? -13.516 -22.844 -21.969 1 83.25 1 MET B C 1
ATOM 1715 O O . MET B 1 1 ? -12.727 -23.562 -21.359 1 83.25 1 MET B O 1
ATOM 1719 N N . THR B 1 2 ? -13.562 -21.578 -21.562 1 93.12 2 THR B N 1
ATOM 1720 C CA . THR B 1 2 ? -13.039 -21.031 -20.328 1 93.12 2 THR B CA 1
ATOM 1721 C C . THR B 1 2 ? -14.047 -21.188 -19.188 1 93.12 2 THR B C 1
ATOM 1723 O O . THR B 1 2 ? -15.25 -21.344 -19.438 1 93.12 2 THR B O 1
ATOM 1726 N N . VAL B 1 3 ? -13.609 -21.375 -18.094 1 94.44 3 VAL B N 1
ATOM 1727 C 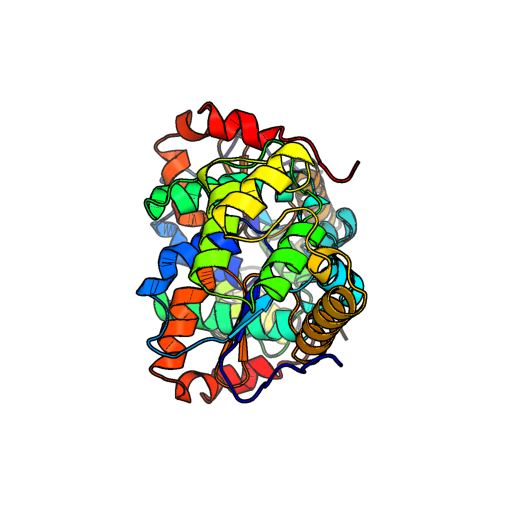CA . VAL B 1 3 ? -14.43 -21.484 -16.891 1 94.44 3 VAL B CA 1
ATOM 1728 C C . VAL B 1 3 ? -14.391 -20.172 -16.125 1 94.44 3 VAL B C 1
ATOM 1730 O O . VAL B 1 3 ? -13.312 -19.672 -15.773 1 94.44 3 VAL B O 1
ATOM 1733 N N . GLY B 1 4 ? -15.562 -19.578 -15.844 1 96.31 4 GLY B N 1
ATOM 1734 C CA . GLY B 1 4 ? -15.648 -18.328 -15.102 1 96.31 4 GLY B CA 1
ATOM 1735 C C . GLY B 1 4 ? -15.438 -18.5 -13.617 1 96.31 4 GLY B C 1
ATOM 1736 O O . GLY B 1 4 ? -15.68 -19.578 -13.07 1 96.31 4 GLY B O 1
ATOM 1737 N N . LEU B 1 5 ? -14.953 -17.438 -12.945 1 96.88 5 LEU B N 1
ATOM 1738 C CA . LEU B 1 5 ? -14.797 -17.453 -11.492 1 96.88 5 LEU B CA 1
ATOM 1739 C C . LEU B 1 5 ? -16.156 -17.469 -10.797 1 96.88 5 LEU B C 1
ATOM 1741 O O . LEU B 1 5 ? -17.094 -16.797 -11.25 1 96.88 5 LEU B O 1
ATOM 1745 N N . ASP B 1 6 ? -16.297 -18.25 -9.766 1 97.12 6 ASP B N 1
ATOM 1746 C CA . ASP B 1 6 ? -17.5 -18.266 -8.945 1 97.12 6 ASP B CA 1
ATOM 1747 C C . ASP B 1 6 ? -17.422 -17.234 -7.812 1 97.12 6 ASP B C 1
ATOM 1749 O O . ASP B 1 6 ? -16.891 -17.531 -6.742 1 97.12 6 ASP B O 1
ATOM 1753 N N . ALA B 1 7 ? -18.016 -16.094 -7.973 1 95.88 7 ALA B N 1
ATOM 1754 C CA . ALA B 1 7 ? -17.891 -14.969 -7.055 1 95.88 7 ALA B CA 1
ATOM 1755 C C . ALA B 1 7 ? -18.625 -15.227 -5.75 1 95.88 7 ALA B C 1
ATOM 1757 O O . ALA B 1 7 ? -18.531 -14.438 -4.805 1 95.88 7 ALA B O 1
ATOM 1758 N N . SER B 1 8 ? -19.391 -16.297 -5.676 1 96.31 8 SER B N 1
ATOM 1759 C CA . SER B 1 8 ? -20.062 -16.641 -4.434 1 96.31 8 SER B CA 1
ATOM 1760 C C . SER B 1 8 ? -19.125 -17.344 -3.455 1 96.31 8 SER B C 1
ATOM 1762 O O . SER B 1 8 ? -19.438 -17.484 -2.271 1 96.31 8 SER B O 1
ATOM 1764 N N . GLN B 1 9 ? -17.938 -17.797 -3.941 1 96.88 9 GLN B N 1
ATOM 1765 C CA . GLN B 1 9 ? -16.938 -18.484 -3.121 1 96.88 9 GLN B CA 1
ATOM 1766 C C . GLN B 1 9 ? -15.727 -17.594 -2.869 1 96.88 9 GLN B C 1
ATOM 1768 O O . GLN B 1 9 ? -15.453 -16.672 -3.641 1 96.88 9 GLN B O 1
ATOM 1773 N N . PRO B 1 10 ? -15.008 -17.859 -1.728 1 98.12 10 PRO B N 1
ATOM 1774 C CA . PRO B 1 10 ? -13.758 -17.125 -1.496 1 98.12 10 PRO B CA 1
ATOM 1775 C C . PRO B 1 10 ? -12.719 -17.359 -2.59 1 98.12 10 PRO B C 1
ATOM 1777 O O . PRO B 1 10 ? -12.594 -18.484 -3.092 1 98.12 10 PRO B O 1
ATOM 1780 N N . ILE B 1 11 ? -12.086 -16.312 -3.012 1 98.75 11 ILE B N 1
ATOM 1781 C CA . ILE B 1 11 ? -11.07 -16.391 -4.062 1 98.75 11 ILE B CA 1
ATOM 1782 C C . ILE B 1 11 ? -9.828 -15.617 -3.633 1 98.75 11 ILE B C 1
ATOM 1784 O O . ILE B 1 11 ? -9.93 -14.617 -2.91 1 98.75 11 ILE B O 1
ATOM 1788 N N . TRP B 1 12 ? -8.727 -16.078 -3.949 1 98.81 12 TRP B N 1
ATOM 1789 C CA . TRP B 1 12 ? -7.465 -15.359 -3.781 1 98.81 12 TRP B CA 1
ATOM 1790 C C . TRP B 1 12 ? -6.816 -15.078 -5.133 1 98.81 12 TRP B C 1
ATOM 1792 O O . TRP B 1 12 ? -6.52 -16 -5.891 1 98.81 12 TRP B O 1
ATOM 1802 N N . PHE B 1 13 ? -6.625 -13.82 -5.5 1 98.94 13 PHE B N 1
ATOM 1803 C CA . PHE B 1 13 ? -6.035 -13.391 -6.758 1 98.94 13 PHE B CA 1
ATOM 1804 C C . PHE B 1 13 ? -4.543 -13.125 -6.594 1 98.94 13 PHE B C 1
ATOM 1806 O O . PHE B 1 13 ? -4.121 -12.484 -5.625 1 98.94 13 PHE B O 1
ATOM 1813 N N . TYR B 1 14 ? -3.787 -13.586 -7.512 1 98.88 14 TYR B N 1
ATOM 1814 C CA . TYR B 1 14 ? -2.342 -13.43 -7.402 1 98.88 14 TYR B CA 1
ATOM 1815 C C . TYR B 1 14 ? -1.7 -13.32 -8.781 1 98.88 14 TYR B C 1
ATOM 1817 O O . TYR B 1 14 ? -2.324 -13.656 -9.789 1 98.88 14 TYR B O 1
ATOM 1825 N N . ASP B 1 15 ? -0.598 -12.773 -8.883 1 98.75 15 ASP B N 1
ATOM 1826 C CA . ASP B 1 15 ? 0.394 -12.828 -9.953 1 98.75 15 ASP B CA 1
ATOM 1827 C C . ASP B 1 15 ? 1.775 -13.172 -9.406 1 98.75 15 ASP B C 1
ATOM 1829 O O . ASP B 1 15 ? 2.16 -12.703 -8.336 1 98.75 15 ASP B O 1
ATOM 1833 N N . PHE B 1 16 ? 2.518 -13.953 -10.109 1 98.75 16 PHE B N 1
ATOM 1834 C CA . PHE B 1 16 ? 3.83 -14.391 -9.641 1 98.75 16 PHE B CA 1
ATOM 1835 C C . PHE B 1 16 ? 4.809 -13.227 -9.609 1 98.75 16 PHE B C 1
ATOM 1837 O O . PHE B 1 16 ? 5.863 -13.305 -8.977 1 98.75 16 PHE B O 1
ATOM 1844 N N . LEU B 1 17 ? 4.465 -12.148 -10.234 1 96.81 17 LEU B N 1
ATOM 1845 C CA . LEU B 1 17 ? 5.277 -10.938 -10.242 1 96.81 17 LEU B CA 1
ATOM 1846 C C . LEU B 1 17 ? 5.336 -10.312 -8.852 1 96.81 17 LEU B C 1
ATOM 1848 O O . LEU B 1 17 ? 6.25 -9.539 -8.555 1 96.81 17 LEU B O 1
ATOM 1852 N N . SER B 1 18 ? 4.438 -10.594 -8 1 97.5 18 SER B N 1
ATOM 1853 C CA . SER B 1 18 ? 4.266 -9.898 -6.727 1 97.5 18 SER B CA 1
ATOM 1854 C C . SER B 1 18 ? 4.984 -10.625 -5.598 1 97.5 18 SER B C 1
ATOM 1856 O O . SER B 1 18 ? 4.605 -11.742 -5.234 1 97.5 18 SER B O 1
ATOM 1858 N N . PRO B 1 19 ? 5.934 -10.008 -4.984 1 98.06 19 PRO B N 1
ATOM 1859 C CA . PRO B 1 19 ? 6.559 -10.633 -3.818 1 98.06 19 PRO B CA 1
ATOM 1860 C C . PRO B 1 19 ? 5.594 -10.781 -2.643 1 98.06 19 PRO B C 1
ATOM 1862 O O . PRO B 1 19 ? 5.723 -11.719 -1.846 1 98.06 19 PRO B O 1
ATOM 1865 N N . PHE B 1 20 ? 4.633 -9.938 -2.562 1 98.62 20 PHE B N 1
ATOM 1866 C CA . PHE B 1 20 ? 3.688 -9.984 -1.455 1 98.62 20 PHE B CA 1
ATOM 1867 C C . PHE B 1 20 ? 2.715 -11.148 -1.627 1 98.62 20 PHE B C 1
ATOM 1869 O O . PHE B 1 20 ? 2.244 -11.719 -0.643 1 98.62 20 PHE B O 1
ATOM 1876 N N . SER B 1 21 ? 2.406 -11.492 -2.889 1 98.88 21 SER B N 1
ATOM 1877 C CA . SER B 1 21 ? 1.646 -12.719 -3.117 1 98.88 21 SER B CA 1
ATOM 1878 C C . SER B 1 21 ? 2.402 -13.938 -2.609 1 98.88 21 SER B C 1
ATOM 1880 O O . SER B 1 21 ? 1.817 -14.82 -1.972 1 98.88 21 SER B O 1
ATOM 1882 N N . TYR B 1 22 ? 3.74 -13.969 -2.857 1 98.94 22 TYR B N 1
ATOM 1883 C CA . TYR B 1 22 ? 4.582 -15.047 -2.344 1 98.94 22 TYR B CA 1
ATOM 1884 C C . TYR B 1 22 ? 4.531 -15.094 -0.821 1 98.94 22 TYR B C 1
ATOM 1886 O O . TYR B 1 22 ? 4.246 -16.141 -0.24 1 98.94 22 TYR B O 1
ATOM 1894 N N . LEU B 1 23 ? 4.754 -13.938 -0.189 1 98.88 23 LEU B N 1
ATOM 1895 C CA . LEU B 1 23 ? 4.781 -13.883 1.269 1 98.88 23 LEU B CA 1
ATOM 1896 C C . LEU B 1 23 ? 3.445 -14.328 1.855 1 98.88 23 LEU B C 1
ATOM 1898 O O . LEU B 1 23 ? 3.41 -15.031 2.865 1 98.88 23 LEU B O 1
ATOM 1902 N N . LEU B 1 24 ? 2.367 -13.875 1.215 1 98.81 24 LEU B N 1
ATOM 1903 C CA . LEU B 1 24 ? 1.043 -14.219 1.722 1 98.81 24 LEU B CA 1
ATOM 1904 C C . LEU B 1 24 ? 0.775 -15.711 1.578 1 98.81 24 LEU B C 1
ATOM 1906 O O . LEU B 1 24 ? 0.246 -16.344 2.496 1 98.81 24 LEU B O 1
ATOM 1910 N N . LEU B 1 25 ? 1.164 -16.328 0.446 1 98.75 25 LEU B N 1
ATOM 1911 C CA . LEU B 1 25 ? 0.94 -17.766 0.259 1 98.75 25 LEU B CA 1
ATOM 1912 C C . LEU B 1 25 ? 1.763 -18.578 1.253 1 98.75 25 LEU B C 1
ATOM 1914 O O . LEU B 1 25 ? 1.298 -19.594 1.759 1 98.75 25 LEU B O 1
ATOM 1918 N N . GLU B 1 26 ? 2.988 -18.156 1.573 1 98.75 26 GLU B N 1
ATOM 1919 C CA . GLU B 1 26 ? 3.818 -18.844 2.557 1 98.75 26 GLU B CA 1
ATOM 1920 C C . GLU B 1 26 ? 3.174 -18.812 3.939 1 98.75 26 GLU B C 1
ATOM 1922 O O . GLU B 1 26 ? 3.555 -19.578 4.824 1 98.75 26 GLU B O 1
ATOM 1927 N N . GLN B 1 27 ? 2.225 -17.922 4.129 1 98.62 27 GLN B N 1
ATOM 1928 C CA . GLN B 1 27 ? 1.483 -17.828 5.383 1 98.62 27 GLN B CA 1
ATOM 1929 C C . GLN B 1 27 ? 0.144 -18.562 5.281 1 98.62 27 GLN B C 1
ATOM 1931 O O . GLN B 1 27 ? -0.783 -18.266 6.043 1 98.62 27 GLN B O 1
ATOM 1936 N N . HIS B 1 28 ? -0.005 -19.5 4.383 1 97.94 28 HIS B N 1
ATOM 1937 C CA . HIS B 1 28 ? -1.269 -20.156 4.07 1 97.94 28 HIS B CA 1
ATOM 1938 C C . HIS B 1 28 ? -1.888 -20.781 5.316 1 97.94 28 HIS B C 1
ATOM 1940 O O . HIS B 1 28 ? -3.111 -20.781 5.465 1 97.94 28 HIS B O 1
ATOM 1946 N N . ASP B 1 29 ? -1.101 -21.25 6.203 1 96.94 29 ASP B N 1
ATOM 1947 C CA . ASP B 1 29 ? -1.585 -21.906 7.418 1 96.94 29 ASP B CA 1
ATOM 1948 C C . ASP B 1 29 ? -2.289 -20.906 8.328 1 96.94 29 ASP B C 1
ATOM 1950 O O . ASP B 1 29 ? -3.016 -21.297 9.25 1 96.94 29 ASP B O 1
ATOM 1954 N N . LYS B 1 30 ? -2.082 -19.609 8.102 1 97.62 30 LYS B N 1
ATOM 1955 C CA . LYS B 1 30 ? -2.684 -18.562 8.93 1 97.62 30 LYS B CA 1
ATOM 1956 C C . LYS B 1 30 ? -3.984 -18.047 8.312 1 97.62 30 LYS B C 1
ATOM 1958 O O . LYS B 1 30 ? -4.703 -17.266 8.93 1 97.62 30 LYS B O 1
ATOM 1963 N N . TRP B 1 31 ? -4.25 -18.406 7.031 1 98 31 TRP B N 1
ATOM 1964 C CA . TRP B 1 31 ? -5.469 -17.953 6.371 1 98 31 TRP B CA 1
ATOM 1965 C C . TRP B 1 31 ? -6.707 -18.422 7.133 1 98 31 TRP B C 1
ATOM 1967 O O . TRP B 1 31 ? -6.633 -19.344 7.945 1 98 31 TRP B O 1
ATOM 1977 N N . PRO B 1 32 ? -7.797 -17.75 6.867 1 95.88 32 PRO B N 1
ATOM 1978 C CA . PRO B 1 32 ? -9.039 -18.281 7.418 1 95.88 32 PRO B CA 1
ATOM 1979 C C . PRO B 1 32 ? -9.266 -19.75 7.039 1 95.88 32 PRO B C 1
ATOM 1981 O O . PRO B 1 32 ? -8.922 -20.156 5.926 1 95.88 32 PRO B O 1
ATOM 1984 N N . GLY B 1 33 ? -9.797 -20.562 7.957 1 94.19 33 GLY B N 1
ATOM 1985 C CA . GLY B 1 33 ? -10.062 -21.969 7.723 1 94.19 33 GLY B CA 1
ATOM 1986 C C . GLY B 1 33 ? -11.133 -22.203 6.672 1 94.19 33 GLY B C 1
ATOM 1987 O O . GLY B 1 33 ? -12.07 -22.969 6.895 1 94.19 33 GLY B O 1
ATOM 1988 N N . ILE B 1 34 ? -11.164 -21.453 5.676 1 94.5 34 ILE B N 1
ATOM 1989 C CA . ILE B 1 34 ? -12.055 -21.578 4.531 1 94.5 34 ILE B CA 1
ATOM 1990 C C . ILE B 1 34 ? -11.242 -21.828 3.266 1 94.5 34 ILE B C 1
ATOM 1992 O O . ILE B 1 34 ? -10.102 -21.375 3.148 1 94.5 34 ILE B O 1
ATOM 1996 N N . ALA B 1 35 ? -11.812 -22.578 2.373 1 94.81 35 ALA B N 1
ATOM 1997 C CA . ALA B 1 35 ? -11.117 -22.875 1.124 1 94.81 35 ALA B CA 1
ATOM 1998 C C . ALA B 1 35 ? -11.18 -21.703 0.156 1 94.81 35 ALA B C 1
ATOM 2000 O O . ALA B 1 35 ? -12.266 -21.203 -0.16 1 94.81 35 ALA B O 1
ATOM 2001 N N . PHE B 1 36 ? -10.094 -21.234 -0.289 1 97.62 36 PHE B N 1
ATOM 2002 C CA . PHE B 1 36 ? -10.016 -20.188 -1.301 1 97.62 36 PHE B CA 1
ATOM 2003 C C . PHE B 1 36 ? -9.664 -20.766 -2.662 1 97.62 36 PHE B C 1
ATOM 2005 O O . PHE B 1 36 ? -8.742 -21.578 -2.775 1 97.62 36 PHE B O 1
ATOM 2012 N N . ALA B 1 37 ? -10.422 -20.453 -3.666 1 97.94 37 ALA B N 1
ATOM 2013 C CA . ALA B 1 37 ? -9.945 -20.703 -5.023 1 97.94 37 ALA B CA 1
ATOM 2014 C C . ALA B 1 37 ? -8.758 -19.797 -5.352 1 97.94 37 ALA B C 1
ATOM 2016 O O . ALA B 1 37 ? -8.773 -18.609 -5.051 1 97.94 37 ALA B O 1
ATOM 2017 N N . LEU B 1 38 ? -7.711 -20.328 -5.812 1 98.38 38 LEU B N 1
ATOM 2018 C CA . LEU B 1 38 ? -6.551 -19.547 -6.223 1 98.38 38 LEU B CA 1
ATOM 2019 C C . LEU B 1 38 ? -6.672 -19.125 -7.684 1 98.38 38 LEU B C 1
ATOM 2021 O O . LEU B 1 38 ? -6.703 -19.969 -8.578 1 98.38 38 LEU B O 1
ATOM 2025 N N . ALA B 1 39 ? -6.773 -17.875 -7.965 1 98.75 39 ALA B N 1
ATOM 2026 C CA . ALA B 1 39 ? -7.027 -17.359 -9.305 1 98.75 39 ALA B CA 1
ATOM 2027 C C . ALA B 1 39 ? -5.84 -16.547 -9.812 1 98.75 39 ALA B C 1
ATOM 2029 O O . ALA B 1 39 ? -5.633 -15.414 -9.391 1 98.75 39 ALA B O 1
ATOM 2030 N N . PRO B 1 40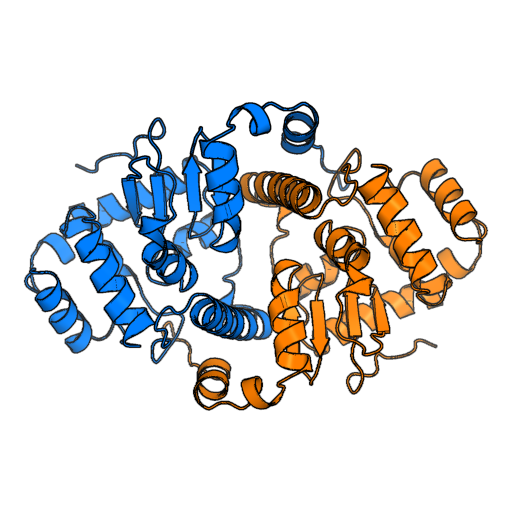 ? -5.035 -17.125 -10.711 1 98.81 40 PRO B N 1
ATOM 2031 C CA . PRO B 1 40 ? -3.99 -16.328 -11.344 1 98.81 40 PRO B CA 1
ATOM 2032 C C . PRO B 1 40 ? -4.555 -15.234 -12.25 1 98.81 40 PRO B C 1
ATOM 2034 O O . PRO B 1 40 ? -5.465 -15.492 -13.039 1 98.81 40 PRO B O 1
ATOM 2037 N N . VAL B 1 41 ? -4.07 -14.016 -12.133 1 98.88 41 VAL B N 1
ATOM 2038 C CA . VAL B 1 41 ? -4.477 -12.883 -12.953 1 98.88 41 VAL B CA 1
ATOM 2039 C C . VAL B 1 41 ? -3.242 -12.125 -13.438 1 98.88 41 VAL B C 1
ATOM 2041 O O . VAL B 1 41 ? -2.18 -12.195 -12.82 1 98.88 41 VAL B O 1
ATOM 2044 N N . ALA B 1 42 ? -3.408 -11.477 -14.562 1 98.25 42 ALA B N 1
ATOM 2045 C CA . ALA B 1 42 ? -2.332 -10.648 -15.109 1 98.25 42 ALA B CA 1
ATOM 2046 C C . ALA B 1 42 ? -2.344 -9.258 -14.492 1 98.25 42 ALA B C 1
ATOM 2048 O O . ALA B 1 42 ? -3.168 -8.414 -14.859 1 98.25 42 ALA B O 1
ATOM 2049 N N . LEU B 1 43 ? -1.381 -9 -13.648 1 97 43 LEU B N 1
ATOM 2050 C CA . LEU B 1 43 ? -1.305 -7.73 -12.938 1 97 43 LEU B CA 1
ATOM 2051 C C . LEU B 1 43 ? -1.207 -6.562 -13.914 1 97 43 LEU B C 1
ATOM 2053 O O . LEU B 1 43 ? -1.822 -5.516 -13.695 1 97 43 LEU B O 1
ATOM 2057 N N . ALA B 1 44 ? -0.417 -6.727 -14.961 1 94.31 44 ALA B N 1
ATOM 2058 C CA . ALA B 1 44 ? -0.253 -5.676 -15.961 1 94.31 44 ALA B CA 1
ATOM 2059 C C . ALA B 1 44 ? -1.598 -5.273 -16.562 1 94.31 44 ALA B C 1
ATOM 2061 O O . ALA B 1 44 ? -1.854 -4.09 -16.797 1 94.31 44 ALA B O 1
ATOM 2062 N N . ASP B 1 45 ? -2.443 -6.25 -16.781 1 96.62 45 ASP B N 1
ATOM 2063 C CA . ASP B 1 45 ? -3.762 -5.984 -17.359 1 96.62 45 ASP B CA 1
ATOM 2064 C C . ASP B 1 45 ? -4.66 -5.273 -16.344 1 96.62 45 ASP B C 1
ATOM 2066 O O . ASP B 1 45 ? -5.477 -4.43 -16.719 1 96.62 45 ASP B O 1
ATOM 2070 N N . LEU B 1 46 ? -4.578 -5.672 -15.055 1 96.56 46 LEU B N 1
ATOM 2071 C CA . LEU B 1 46 ? -5.305 -4.953 -14.016 1 96.56 46 LEU B CA 1
ATOM 2072 C C . LEU B 1 46 ? -4.926 -3.475 -14.008 1 96.56 46 LEU B C 1
ATOM 2074 O O . LEU B 1 46 ? -5.801 -2.605 -14.016 1 96.56 46 LEU B O 1
ATOM 2078 N N . HIS B 1 47 ? -3.59 -3.197 -14.008 1 93.81 47 HIS B N 1
ATOM 2079 C CA . HIS B 1 47 ? -3.094 -1.826 -13.969 1 93.81 47 HIS B CA 1
ATOM 2080 C C . HIS B 1 47 ? -3.539 -1.048 -15.203 1 93.81 47 HIS B C 1
ATOM 2082 O O . HIS B 1 47 ? -3.934 0.116 -15.102 1 93.81 47 HIS B O 1
ATOM 2088 N N . ARG B 1 48 ? -3.463 -1.677 -16.344 1 93.69 48 ARG B N 1
ATOM 2089 C CA . ARG B 1 48 ? -3.906 -1.033 -17.578 1 93.69 48 ARG B CA 1
ATOM 2090 C C . ARG B 1 48 ? -5.383 -0.656 -17.5 1 93.69 48 ARG B C 1
ATOM 2092 O O . ARG B 1 48 ? -5.758 0.469 -17.844 1 93.69 48 ARG B O 1
ATOM 2099 N N . HIS B 1 49 ? -6.203 -1.584 -17.109 1 95.56 49 HIS B N 1
ATOM 2100 C CA . HIS B 1 49 ? -7.637 -1.347 -17.031 1 95.56 49 HIS B CA 1
ATOM 2101 C C . HIS B 1 49 ? -7.949 -0.155 -16.125 1 95.56 49 HIS B C 1
ATOM 2103 O O . HIS B 1 49 ? -8.758 0.704 -16.484 1 95.56 49 HIS B O 1
ATOM 2109 N N . TRP B 1 50 ? -7.32 -0.101 -14.992 1 94.62 50 TRP B N 1
ATOM 2110 C CA . TRP B 1 50 ? -7.645 0.913 -13.992 1 94.62 50 TRP B CA 1
ATOM 2111 C C . TRP B 1 50 ? -6.848 2.189 -14.234 1 94.62 50 TRP B C 1
ATOM 2113 O O . TRP B 1 50 ? -6.965 3.156 -13.477 1 94.62 50 TRP B O 1
ATOM 2123 N N . GLY B 1 51 ? -6.004 2.197 -15.219 1 91.06 51 GLY B N 1
ATOM 2124 C CA . GLY B 1 51 ? -5.203 3.371 -15.523 1 91.06 51 GLY B CA 1
ATOM 2125 C C . GLY B 1 51 ? -4.156 3.676 -14.469 1 91.06 51 GLY B C 1
ATOM 2126 O O . GLY B 1 51 ? -3.908 4.84 -14.156 1 91.06 51 GLY B O 1
ATOM 2127 N N . GLN B 1 52 ? -3.658 2.629 -13.852 1 87.94 52 GLN B N 1
ATOM 2128 C CA . GLN B 1 52 ? -2.645 2.781 -12.812 1 87.94 52 GLN B CA 1
ATOM 2129 C C . GLN B 1 52 ? -1.24 2.625 -13.391 1 87.94 52 GLN B C 1
ATOM 2131 O O . GLN B 1 52 ? -1.021 1.814 -14.297 1 87.94 52 GLN B O 1
ATOM 2136 N N . ARG B 1 53 ? -0.435 3.498 -12.852 1 80.75 53 ARG B N 1
ATOM 2137 C CA . ARG B 1 53 ? 0.981 3.291 -13.133 1 80.75 53 ARG B CA 1
ATOM 2138 C C . ARG B 1 53 ? 1.523 2.09 -12.367 1 80.75 53 ARG B C 1
ATOM 2140 O O . ARG B 1 53 ? 1.167 1.875 -11.203 1 80.75 53 ARG B O 1
ATOM 2147 N N . TYR B 1 54 ? 2.348 1.39 -13.086 1 74.25 54 TYR B N 1
ATOM 2148 C CA . TYR B 1 54 ? 3.002 0.302 -12.367 1 74.25 54 TYR B CA 1
ATOM 2149 C C . TYR B 1 54 ? 3.852 0.839 -11.219 1 74.25 54 TYR B C 1
ATOM 2151 O O . TYR B 1 54 ? 4.523 1.863 -11.367 1 74.25 54 TYR B O 1
ATOM 2159 N N . ALA B 1 55 ? 3.701 0.245 -10.078 1 65.81 55 ALA B N 1
ATOM 2160 C CA . ALA B 1 55 ? 4.516 0.653 -8.938 1 65.81 55 ALA B CA 1
ATOM 2161 C C . ALA B 1 55 ? 5.988 0.769 -9.328 1 65.81 55 ALA B C 1
ATOM 2163 O O . ALA B 1 55 ? 6.688 1.68 -8.883 1 65.81 55 ALA B O 1
ATOM 2164 N N . TYR B 1 56 ? 6.316 0.036 -10.297 1 74.88 56 TYR B N 1
ATOM 2165 C CA . TYR B 1 56 ? 7.719 -0.064 -10.688 1 74.88 56 TYR B CA 1
ATOM 2166 C C . TYR B 1 56 ? 8.109 1.082 -11.617 1 74.88 56 TYR B C 1
ATOM 2168 O O . TYR B 1 56 ? 9.289 1.299 -11.883 1 74.88 56 TYR B O 1
ATOM 2176 N N . GLY B 1 57 ? 7.059 1.827 -11.953 1 81.44 57 GLY B N 1
ATOM 2177 C CA . GLY B 1 57 ? 7.328 2.967 -12.812 1 81.44 57 GLY B CA 1
ATOM 2178 C C . GLY B 1 57 ? 7.812 4.188 -12.055 1 81.44 57 GLY B C 1
ATOM 2179 O O . GLY B 1 57 ? 8.328 5.133 -12.656 1 81.44 57 GLY B O 1
ATOM 2180 N N . VAL B 1 58 ? 7.656 4.211 -10.766 1 90.81 58 VAL B N 1
ATOM 2181 C CA . VAL B 1 58 ? 8.219 5.227 -9.883 1 90.81 58 VAL B CA 1
ATOM 2182 C C . VAL B 1 58 ? 9.461 4.68 -9.188 1 90.81 58 VAL B C 1
ATOM 2184 O O . VAL B 1 58 ? 9.359 3.834 -8.289 1 90.81 58 VAL B O 1
ATOM 2187 N N . PRO B 1 59 ? 10.609 5.188 -9.555 1 92.25 59 PRO B N 1
ATOM 2188 C CA . PRO B 1 59 ? 11.852 4.547 -9.125 1 92.25 59 PRO B CA 1
ATOM 2189 C C . PRO B 1 59 ? 11.945 4.395 -7.609 1 92.25 59 PRO B C 1
ATOM 2191 O O . PRO B 1 59 ? 12.234 3.305 -7.109 1 92.25 59 PRO B O 1
ATOM 2194 N N . ALA B 1 60 ? 11.617 5.449 -6.84 1 94.94 60 ALA B N 1
ATOM 2195 C CA . ALA B 1 60 ? 11.719 5.383 -5.383 1 94.94 60 ALA B CA 1
ATOM 2196 C C . ALA B 1 60 ? 10.711 4.395 -4.805 1 94.94 60 ALA B C 1
ATOM 2198 O O . ALA B 1 60 ? 10.992 3.717 -3.816 1 94.94 60 ALA B O 1
ATOM 2199 N N . LYS B 1 61 ? 9.531 4.336 -5.398 1 95.38 61 LYS B N 1
ATOM 2200 C CA . LYS B 1 61 ? 8.508 3.398 -4.949 1 95.38 61 LYS B CA 1
ATOM 2201 C C . LYS B 1 61 ? 8.938 1.954 -5.191 1 95.38 61 LYS B C 1
ATOM 2203 O O . LYS B 1 61 ? 8.727 1.087 -4.344 1 95.38 61 LYS B O 1
ATOM 2208 N N . ARG B 1 62 ? 9.523 1.697 -6.324 1 94.56 62 ARG B N 1
ATOM 2209 C CA . ARG B 1 62 ? 10.031 0.373 -6.66 1 94.56 62 ARG B CA 1
ATOM 2210 C C . ARG B 1 62 ? 11.047 -0.1 -5.629 1 94.56 62 ARG B C 1
ATOM 2212 O O . ARG B 1 62 ? 10.93 -1.201 -5.086 1 94.56 62 ARG B O 1
ATOM 2219 N N . VAL B 1 63 ? 12.023 0.753 -5.367 1 95.5 63 VAL B N 1
ATOM 2220 C CA . VAL B 1 63 ? 13.094 0.419 -4.438 1 95.5 63 VAL B CA 1
ATOM 2221 C C . VAL B 1 63 ? 12.523 0.177 -3.045 1 95.5 63 VAL B C 1
ATOM 2223 O O . VAL B 1 63 ? 12.859 -0.81 -2.387 1 95.5 63 VAL B O 1
ATOM 2226 N N . PHE B 1 64 ? 11.633 1.042 -2.625 1 96.88 64 PHE B N 1
ATOM 2227 C CA . PHE B 1 64 ? 11.023 0.872 -1.311 1 96.88 64 PHE B CA 1
ATOM 2228 C C . PHE B 1 64 ? 10.25 -0.439 -1.238 1 96.88 64 PHE B C 1
ATOM 2230 O O . PHE B 1 64 ? 10.352 -1.171 -0.25 1 96.88 64 PHE B O 1
ATOM 2237 N N . THR B 1 65 ? 9.469 -0.704 -2.27 1 96.31 65 THR B N 1
ATOM 2238 C CA . THR B 1 65 ? 8.641 -1.903 -2.301 1 96.31 65 THR B CA 1
ATOM 2239 C C . THR B 1 65 ? 9.5 -3.156 -2.148 1 96.31 65 THR B C 1
ATOM 2241 O O . THR B 1 65 ? 9.156 -4.062 -1.389 1 96.31 65 THR B O 1
ATOM 2244 N N . TYR B 1 66 ? 10.641 -3.197 -2.828 1 97.06 66 TYR B N 1
ATOM 2245 C CA . TYR B 1 66 ? 11.555 -4.336 -2.752 1 97.06 66 TYR B CA 1
ATOM 2246 C C . TYR B 1 66 ? 12.125 -4.484 -1.349 1 97.06 66 TYR B C 1
ATOM 2248 O O . TYR B 1 66 ? 12.117 -5.582 -0.78 1 97.06 66 TYR B O 1
ATOM 2256 N N . ARG B 1 67 ? 12.547 -3.385 -0.784 1 97.44 67 ARG B N 1
ATOM 2257 C CA . ARG B 1 67 ? 13.125 -3.416 0.556 1 97.44 67 ARG B CA 1
ATOM 2258 C C . ARG B 1 67 ? 12.078 -3.818 1.594 1 97.44 67 ARG B C 1
ATOM 2260 O O . ARG B 1 67 ? 12.383 -4.578 2.518 1 97.44 67 ARG B O 1
ATOM 2267 N N . HIS B 1 68 ? 10.914 -3.281 1.408 1 97.94 68 HIS B N 1
ATOM 2268 C CA . HIS B 1 68 ? 9.836 -3.598 2.344 1 97.94 68 HIS B CA 1
ATOM 2269 C C . HIS B 1 68 ? 9.461 -5.074 2.277 1 97.94 68 HIS B C 1
ATOM 2271 O O . HIS B 1 68 ? 9.227 -5.707 3.309 1 97.94 68 HIS B O 1
ATOM 2277 N N . ALA B 1 69 ? 9.422 -5.648 1.067 1 98.06 69 ALA B N 1
ATOM 2278 C CA . ALA B 1 69 ? 9.148 -7.074 0.915 1 98.06 69 ALA B CA 1
ATOM 2279 C C . ALA B 1 69 ? 10.211 -7.918 1.608 1 98.06 69 ALA B C 1
ATOM 2281 O O . ALA B 1 69 ? 9.891 -8.883 2.309 1 98.06 69 ALA B O 1
ATOM 2282 N N . LEU B 1 70 ? 11.461 -7.559 1.373 1 98.44 70 LEU B N 1
ATOM 2283 C CA . LEU B 1 70 ? 12.562 -8.258 2.025 1 98.44 70 LEU B CA 1
ATOM 2284 C C . LEU B 1 70 ? 12.453 -8.156 3.543 1 98.44 70 LEU B C 1
ATOM 2286 O O . LEU B 1 70 ? 12.594 -9.148 4.25 1 98.44 70 LEU B O 1
ATOM 2290 N N . PHE B 1 71 ? 12.188 -6.945 4.035 1 98.38 71 PHE B N 1
ATOM 2291 C CA . PHE B 1 71 ? 12.023 -6.715 5.469 1 98.38 71 PHE B CA 1
ATOM 2292 C C . PHE B 1 71 ? 10.898 -7.574 6.031 1 98.38 71 PHE B C 1
ATOM 2294 O O . PHE B 1 71 ? 11.07 -8.227 7.059 1 98.38 71 PHE B O 1
ATOM 2301 N N . ARG B 1 72 ? 9.742 -7.59 5.367 1 98.44 72 ARG B N 1
ATOM 2302 C CA . ARG B 1 72 ? 8.594 -8.383 5.805 1 98.44 72 ARG B CA 1
ATOM 2303 C C . ARG B 1 72 ? 8.93 -9.867 5.816 1 98.44 72 ARG B C 1
ATOM 2305 O O . ARG B 1 72 ? 8.578 -10.578 6.762 1 98.44 72 ARG B O 1
ATOM 2312 N N . ALA B 1 73 ? 9.594 -10.359 4.793 1 98.69 73 ALA B N 1
ATOM 2313 C CA . ALA B 1 73 ? 10.008 -11.758 4.734 1 98.69 73 ALA B CA 1
ATOM 2314 C C . ALA B 1 73 ? 10.859 -12.133 5.941 1 98.69 73 ALA B C 1
ATOM 2316 O O . ALA B 1 73 ? 10.641 -13.172 6.57 1 98.69 73 ALA B O 1
ATOM 2317 N N . GLU B 1 74 ? 11.797 -11.258 6.266 1 97.88 74 GLU B N 1
ATOM 2318 C CA . GLU B 1 74 ? 12.68 -11.492 7.406 1 97.88 74 GLU B CA 1
ATOM 2319 C C . GLU B 1 74 ? 11.891 -11.523 8.711 1 97.88 74 GLU B C 1
ATOM 2321 O O . GLU B 1 74 ? 12.117 -12.398 9.555 1 97.88 74 GLU B O 1
ATOM 2326 N N . GLN B 1 75 ? 10.945 -10.602 8.875 1 97.38 75 GLN B N 1
ATOM 2327 C CA . GLN B 1 75 ? 10.125 -10.555 10.078 1 97.38 75 GLN B CA 1
ATOM 2328 C C . GLN B 1 75 ? 9.281 -11.82 10.211 1 97.38 75 GLN B C 1
ATOM 2330 O O . GLN B 1 75 ? 9.023 -12.289 11.328 1 97.38 75 GLN B O 1
ATOM 2335 N N . LEU B 1 76 ? 8.891 -12.398 9.094 1 98.12 76 LEU B N 1
ATOM 2336 C CA . LEU B 1 76 ? 8 -13.555 9.07 1 98.12 76 LEU B CA 1
ATOM 2337 C C . LEU B 1 76 ? 8.797 -14.852 9.078 1 98.12 76 LEU B C 1
ATOM 2339 O O . LEU B 1 76 ? 8.219 -15.938 9.172 1 98.12 76 LEU B O 1
ATOM 2343 N N . GLY B 1 77 ? 10.117 -14.742 8.906 1 98.38 77 GLY B N 1
ATOM 2344 C CA . GLY B 1 77 ? 10.945 -15.938 8.812 1 98.38 77 GLY B CA 1
ATOM 2345 C C . GLY B 1 77 ? 10.766 -16.688 7.504 1 98.38 77 GLY B C 1
ATOM 2346 O O . GLY B 1 77 ? 10.898 -17.906 7.461 1 98.38 77 GLY B O 1
ATOM 2347 N N . ILE B 1 78 ? 10.367 -16.047 6.516 1 98.81 78 ILE B N 1
ATOM 2348 C CA . ILE B 1 78 ? 10.156 -16.656 5.203 1 98.81 78 ILE B CA 1
ATOM 2349 C C . ILE B 1 78 ? 11.406 -16.469 4.344 1 98.81 78 ILE B C 1
ATOM 2351 O O . ILE B 1 78 ? 11.852 -15.344 4.117 1 98.81 78 ILE B O 1
ATOM 2355 N N . PRO B 1 79 ? 12.047 -17.562 3.887 1 98.75 79 PRO B N 1
ATOM 2356 C CA . PRO B 1 79 ? 13.172 -17.406 2.963 1 98.75 79 PRO B CA 1
ATOM 2357 C C . PRO B 1 79 ? 12.82 -16.562 1.735 1 98.75 79 PRO B C 1
ATOM 2359 O O . PRO B 1 79 ? 11.742 -16.75 1.151 1 98.75 79 PRO B O 1
ATOM 2362 N N . PHE B 1 80 ? 13.672 -15.609 1.383 1 98.75 80 PHE B N 1
ATOM 2363 C CA . PHE B 1 80 ? 13.328 -14.625 0.365 1 98.75 80 PHE B CA 1
ATOM 2364 C C . PHE B 1 80 ? 14.586 -14.141 -0.356 1 98.75 80 PHE B C 1
ATOM 2366 O O . PHE B 1 80 ? 15.516 -13.641 0.275 1 98.75 80 PHE B O 1
ATOM 2373 N N . ARG B 1 81 ? 14.602 -14.281 -1.62 1 98.19 81 ARG B N 1
ATOM 2374 C CA . ARG B 1 81 ? 15.609 -13.75 -2.529 1 98.19 81 ARG B CA 1
ATOM 2375 C C . ARG B 1 81 ? 14.977 -13.281 -3.836 1 98.19 81 ARG B C 1
ATOM 2377 O O . ARG B 1 81 ? 14.336 -14.062 -4.535 1 98.19 81 ARG B O 1
ATOM 2384 N N . MET B 1 82 ? 15.117 -12.039 -4.152 1 97.31 82 MET B N 1
ATOM 2385 C CA . MET B 1 82 ? 14.484 -11.5 -5.352 1 97.31 82 MET B CA 1
ATOM 2386 C C . MET B 1 82 ? 15.125 -12.062 -6.609 1 97.31 82 MET B C 1
ATOM 2388 O O . MET B 1 82 ? 16.328 -12.336 -6.633 1 97.31 82 MET B O 1
ATOM 2392 N N . PRO B 1 83 ? 14.398 -12.289 -7.68 1 97.56 83 PRO B N 1
ATOM 2393 C CA . PRO B 1 83 ? 14.977 -12.688 -8.961 1 97.56 83 PRO B CA 1
ATOM 2394 C C . PRO B 1 83 ? 15.938 -11.648 -9.531 1 97.56 83 PRO B C 1
ATOM 2396 O O . PRO B 1 83 ? 16.031 -10.539 -9 1 97.56 83 PRO B O 1
ATOM 2399 N N . PRO B 1 84 ? 16.75 -12.055 -10.547 1 96.56 84 PRO B N 1
ATOM 2400 C CA . PRO B 1 84 ? 17.828 -11.164 -11 1 96.56 84 PRO B CA 1
ATOM 2401 C C . PRO B 1 84 ? 17.297 -9.898 -11.664 1 96.56 84 PRO B C 1
ATOM 2403 O O . PRO B 1 84 ? 18.047 -8.938 -11.844 1 96.56 84 PRO B O 1
ATOM 2406 N N . ALA B 1 85 ? 16.047 -9.906 -12.102 1 95.56 85 ALA B N 1
ATOM 2407 C CA . ALA B 1 85 ? 15.391 -8.734 -12.68 1 95.56 85 ALA B CA 1
ATOM 2408 C C . ALA B 1 85 ? 13.93 -8.641 -12.234 1 95.56 85 ALA B C 1
ATOM 2410 O O . ALA B 1 85 ? 13.281 -9.664 -12 1 95.56 85 ALA B O 1
ATOM 2411 N N . HIS B 1 86 ? 13.484 -7.488 -12.141 1 94.31 86 HIS B N 1
ATOM 2412 C CA . HIS B 1 86 ? 12.094 -7.227 -11.789 1 94.31 86 HIS B CA 1
ATOM 2413 C C . HIS B 1 86 ? 11.656 -5.836 -12.25 1 94.31 86 HIS B C 1
ATOM 2415 O O . HIS B 1 86 ? 12.406 -4.867 -12.086 1 94.31 86 HIS B O 1
ATOM 2421 N N . PRO B 1 87 ? 10.547 -5.641 -12.805 1 93.62 87 PRO B N 1
ATOM 2422 C CA . PRO B 1 87 ? 9.586 -6.707 -13.109 1 93.62 87 PRO B CA 1
ATOM 2423 C C . PRO B 1 87 ? 10.078 -7.641 -14.211 1 93.62 87 PRO B C 1
ATOM 2425 O O . PRO B 1 87 ? 10.984 -7.281 -14.977 1 93.62 87 PRO B O 1
ATOM 2428 N N . PHE B 1 88 ? 9.602 -8.875 -14.195 1 95.25 88 PHE B N 1
ATOM 2429 C CA . PHE B 1 88 ? 9.812 -9.859 -15.25 1 95.25 88 PHE B CA 1
ATOM 2430 C C . PHE B 1 88 ? 8.484 -10.266 -15.891 1 95.25 88 PHE B C 1
ATOM 2432 O O . PHE B 1 88 ? 7.418 -9.852 -15.43 1 95.25 88 PHE B O 1
ATOM 2439 N N . ASP B 1 89 ? 8.516 -10.953 -17.016 1 95.19 89 ASP B N 1
ATOM 2440 C CA . ASP B 1 89 ? 7.301 -11.453 -17.656 1 95.19 89 ASP B CA 1
ATOM 2441 C C . ASP B 1 89 ? 6.773 -12.695 -16.953 1 95.19 89 ASP B C 1
ATOM 2443 O O . ASP B 1 89 ? 7.359 -13.773 -17.062 1 95.19 89 ASP B O 1
ATOM 2447 N N . SER B 1 90 ? 5.668 -12.562 -16.281 1 96.81 90 SER B N 1
ATOM 2448 C CA . SER B 1 90 ? 5.129 -13.656 -15.477 1 96.81 90 SER B CA 1
ATOM 2449 C C . SER B 1 90 ? 4.137 -14.492 -16.281 1 96.81 90 SER B C 1
ATOM 2451 O O . SER B 1 90 ? 3.539 -15.43 -15.75 1 96.81 90 SER B O 1
ATOM 2453 N N . THR B 1 91 ? 3.943 -14.188 -17.562 1 96.25 91 THR B N 1
ATOM 2454 C CA . THR B 1 91 ? 2.873 -14.773 -18.359 1 96.25 91 THR B CA 1
ATOM 2455 C C . THR B 1 91 ? 3.01 -16.297 -18.422 1 96.25 91 THR B C 1
ATOM 2457 O O . THR B 1 91 ? 2.062 -17.016 -18.125 1 96.25 91 THR B O 1
ATOM 2460 N N . ARG B 1 92 ? 4.164 -16.828 -18.75 1 96.38 92 ARG B N 1
ATOM 2461 C CA . ARG B 1 92 ? 4.344 -18.266 -18.891 1 96.38 92 ARG B CA 1
ATOM 2462 C C . ARG B 1 92 ? 4.121 -18.984 -17.562 1 96.38 92 ARG B C 1
ATOM 2464 O O . ARG B 1 92 ? 3.602 -20.094 -17.531 1 96.38 92 ARG B O 1
ATOM 2471 N N . ALA B 1 93 ? 4.559 -18.344 -16.438 1 98 93 ALA B N 1
ATOM 2472 C CA . ALA B 1 93 ? 4.336 -18.922 -15.117 1 98 93 ALA B CA 1
ATOM 2473 C C . ALA B 1 93 ? 2.848 -18.969 -14.781 1 98 93 ALA B C 1
ATOM 2475 O O . ALA B 1 93 ? 2.373 -19.938 -14.188 1 98 93 ALA B O 1
ATOM 2476 N N . LEU B 1 94 ? 2.115 -17.938 -15.195 1 98.44 94 LEU B N 1
ATOM 2477 C CA . LEU B 1 94 ? 0.674 -17.906 -14.969 1 98.44 94 LEU B CA 1
ATOM 2478 C C . LEU B 1 94 ? -0.028 -18.984 -15.781 1 98.44 94 LEU B C 1
ATOM 2480 O O . LEU B 1 94 ? -0.921 -19.672 -15.266 1 98.44 94 LEU B O 1
ATOM 2484 N N . LEU B 1 95 ? 0.362 -19.156 -17.047 1 97.88 95 LEU B N 1
ATOM 2485 C CA . LEU B 1 95 ? -0.2 -20.203 -17.891 1 97.88 95 LEU B CA 1
ATOM 2486 C C . LEU B 1 95 ? 0.108 -21.578 -17.312 1 97.88 95 LEU B C 1
ATOM 2488 O O . LEU B 1 95 ? -0.743 -22.469 -17.328 1 97.88 95 LEU B O 1
ATOM 2492 N N . LEU B 1 96 ? 1.304 -21.75 -16.781 1 98.31 96 LEU B N 1
ATOM 2493 C CA . LEU B 1 96 ? 1.703 -23 -16.125 1 98.31 96 LEU B CA 1
ATOM 2494 C C . LEU B 1 96 ? 0.782 -23.312 -14.945 1 98.31 96 LEU B C 1
ATOM 2496 O O . LEU B 1 96 ? 0.318 -24.438 -14.805 1 98.31 96 LEU B O 1
ATOM 2500 N N . ALA B 1 97 ? 0.477 -22.312 -14.094 1 98.31 97 ALA B N 1
ATOM 2501 C CA . ALA B 1 97 ? -0.414 -22.484 -12.953 1 98.31 97 ALA B CA 1
ATOM 2502 C C . ALA B 1 97 ? -1.801 -22.938 -13.406 1 98.31 97 ALA B C 1
ATOM 2504 O O . ALA B 1 97 ? -2.402 -23.828 -12.797 1 98.31 97 ALA B O 1
ATOM 2505 N N . ILE B 1 98 ? -2.293 -22.328 -14.477 1 98 98 ILE B N 1
ATOM 2506 C CA . ILE B 1 98 ? -3.611 -22.656 -15 1 98 98 ILE B CA 1
ATOM 2507 C C . ILE B 1 98 ? -3.611 -24.094 -15.531 1 98 98 ILE B C 1
ATOM 2509 O O . ILE B 1 98 ? -4.531 -24.859 -15.258 1 98 98 ILE B O 1
ATOM 2513 N N . ALA B 1 99 ? -2.527 -24.438 -16.281 1 97.12 99 ALA B N 1
ATOM 2514 C CA . ALA B 1 99 ? -2.41 -25.781 -16.859 1 97.12 99 ALA B CA 1
ATOM 2515 C C . ALA B 1 99 ? -2.385 -26.844 -15.758 1 97.12 99 ALA B C 1
ATOM 2517 O O . ALA B 1 99 ? -2.791 -27.984 -15.992 1 97.12 99 ALA B O 1
ATOM 2518 N N . LEU B 1 100 ? -1.962 -26.469 -14.547 1 96.75 100 LEU B N 1
ATOM 2519 C CA . LEU B 1 100 ? -1.863 -27.391 -13.422 1 96.75 100 LEU B CA 1
ATOM 2520 C C . LEU B 1 100 ? -3.102 -27.297 -12.539 1 96.75 100 LEU B C 1
ATOM 2522 O O . LEU B 1 100 ? -3.068 -27.703 -11.375 1 96.75 100 LEU B O 1
ATOM 2526 N N . ASP B 1 101 ? -4.176 -26.672 -13.016 1 95.31 101 ASP B N 1
ATOM 2527 C CA . ASP B 1 101 ? -5.473 -26.531 -12.359 1 95.31 101 ASP B CA 1
ATOM 2528 C C . ASP B 1 101 ? -5.359 -25.734 -11.07 1 95.31 101 ASP B C 1
ATOM 2530 O O . ASP B 1 101 ? -6.051 -26.016 -10.086 1 95.31 101 ASP B O 1
ATOM 2534 N N . SER B 1 102 ? -4.309 -24.891 -10.953 1 94.06 102 SER B N 1
ATOM 2535 C CA . SER B 1 102 ? -4.082 -24 -9.82 1 94.06 102 SER B CA 1
ATOM 2536 C C . SER B 1 102 ? -3.988 -24.781 -8.516 1 94.06 102 SER B C 1
ATOM 2538 O O . SER B 1 102 ? -4.586 -24.391 -7.508 1 94.06 102 SER B O 1
ATOM 2540 N N . ASP B 1 103 ? -3.314 -25.859 -8.625 1 95.31 103 ASP B N 1
ATOM 2541 C CA . ASP B 1 103 ? -2.971 -26.641 -7.441 1 95.31 103 ASP B CA 1
ATOM 2542 C C . ASP B 1 103 ? -2.098 -25.844 -6.48 1 95.31 103 ASP B C 1
ATOM 2544 O O . ASP B 1 103 ? -1.074 -25.281 -6.883 1 95.31 103 ASP B O 1
ATOM 2548 N N . VAL B 1 104 ? -2.516 -25.797 -5.242 1 96.69 104 VAL B N 1
ATOM 2549 C CA . VAL B 1 104 ? -1.872 -24.938 -4.262 1 96.69 104 VAL B CA 1
ATOM 2550 C C . VAL B 1 104 ? -0.403 -25.328 -4.113 1 96.69 104 VAL B C 1
ATOM 2552 O O . VAL B 1 104 ? 0.46 -24.453 -3.945 1 96.69 104 VAL B O 1
ATOM 2555 N N . GLN B 1 105 ? -0.058 -26.562 -4.137 1 97.19 105 GLN B N 1
ATOM 2556 C CA . GLN B 1 105 ? 1.324 -27.016 -4.008 1 97.19 105 GLN B CA 1
ATOM 2557 C C . GLN B 1 105 ? 2.158 -26.594 -5.211 1 97.19 105 GLN B C 1
ATOM 2559 O O . GLN B 1 105 ? 3.312 -26.172 -5.059 1 97.19 105 GLN B O 1
ATOM 2564 N N . ALA B 1 106 ? 1.608 -26.719 -6.395 1 98 106 ALA B N 1
ATOM 2565 C CA . ALA B 1 106 ? 2.301 -26.281 -7.602 1 98 106 ALA B CA 1
ATOM 2566 C C . ALA B 1 106 ? 2.535 -24.781 -7.586 1 98 106 ALA B C 1
ATOM 2568 O O . ALA B 1 106 ? 3.627 -24.312 -7.918 1 98 106 ALA B O 1
ATOM 2569 N N . ILE B 1 107 ? 1.472 -24.062 -7.219 1 98.62 107 ILE B N 1
ATOM 2570 C CA . ILE B 1 107 ? 1.572 -22.609 -7.156 1 98.62 107 ILE B CA 1
ATOM 2571 C C . ILE B 1 107 ? 2.666 -22.203 -6.172 1 98.62 107 ILE B C 1
ATOM 2573 O O . ILE B 1 107 ? 3.486 -21.328 -6.465 1 98.62 107 ILE B O 1
ATOM 2577 N N . ARG B 1 108 ? 2.723 -22.875 -5.031 1 98.62 108 ARG B N 1
ATOM 2578 C CA . ARG B 1 108 ? 3.742 -22.594 -4.027 1 98.62 108 ARG B CA 1
ATOM 2579 C C . ARG B 1 108 ? 5.141 -22.859 -4.574 1 98.62 108 ARG B C 1
ATOM 2581 O O . ARG B 1 108 ? 6.066 -22.094 -4.34 1 98.62 108 ARG B O 1
ATOM 2588 N N . GLU B 1 109 ? 5.273 -23.969 -5.254 1 98.69 109 GLU B N 1
ATOM 2589 C CA . GLU B 1 109 ? 6.566 -24.312 -5.836 1 98.69 109 GLU B CA 1
ATOM 2590 C C . GLU B 1 109 ? 7.012 -23.266 -6.852 1 98.69 109 GLU B C 1
ATOM 2592 O O . GLU B 1 109 ? 8.195 -22.922 -6.91 1 98.69 109 GLU B O 1
ATOM 2597 N N . ILE B 1 110 ? 6.086 -22.781 -7.641 1 98.81 110 ILE B N 1
ATOM 2598 C CA . ILE B 1 110 ? 6.402 -21.734 -8.617 1 98.81 110 ILE B CA 1
ATOM 2599 C C . ILE B 1 110 ? 6.852 -20.469 -7.895 1 98.81 110 ILE B C 1
ATOM 2601 O O . ILE B 1 110 ? 7.883 -19.891 -8.234 1 98.81 110 ILE B O 1
ATOM 2605 N N . PHE B 1 111 ? 6.113 -20.062 -6.84 1 98.94 111 PHE B N 1
ATOM 2606 C CA . PHE B 1 111 ? 6.492 -18.891 -6.055 1 98.94 111 PHE B CA 1
ATOM 2607 C C . PHE B 1 111 ? 7.871 -19.094 -5.434 1 98.94 111 PHE B C 1
ATOM 2609 O O . PHE B 1 111 ? 8.703 -18.172 -5.461 1 98.94 111 PHE B O 1
ATOM 2616 N N . ARG B 1 112 ? 8.125 -20.266 -4.883 1 98.88 112 ARG B N 1
ATOM 2617 C CA . ARG B 1 112 ? 9.391 -20.516 -4.211 1 98.88 112 ARG B CA 1
ATOM 2618 C C . ARG B 1 112 ? 10.547 -20.516 -5.203 1 98.88 112 ARG B C 1
ATOM 2620 O O . ARG B 1 112 ? 11.641 -20.047 -4.891 1 98.88 112 ARG B O 1
ATOM 2627 N N . PHE B 1 113 ? 10.328 -21.078 -6.379 1 98.88 113 PHE B N 1
ATOM 2628 C CA . PHE B 1 113 ? 11.328 -21.016 -7.441 1 98.88 113 PHE B CA 1
ATOM 2629 C C . PHE B 1 113 ? 11.75 -19.562 -7.707 1 98.88 113 PHE B C 1
ATOM 2631 O O . PHE B 1 113 ? 12.938 -19.281 -7.859 1 98.88 113 PHE B O 1
ATOM 2638 N N . ILE B 1 114 ? 10.836 -18.641 -7.711 1 98.75 114 ILE B N 1
ATOM 2639 C CA . ILE B 1 114 ? 11.055 -17.25 -8.109 1 98.75 114 ILE B CA 1
ATOM 2640 C C . ILE B 1 114 ? 11.578 -16.453 -6.922 1 98.75 114 ILE B C 1
ATOM 2642 O O . ILE B 1 114 ? 12.602 -15.766 -7.027 1 98.75 114 ILE B O 1
ATOM 2646 N N . TRP B 1 115 ? 10.953 -16.578 -5.715 1 98.75 115 TRP B N 1
ATOM 2647 C CA . TRP B 1 115 ? 11.164 -15.594 -4.652 1 98.75 115 TRP B CA 1
ATOM 2648 C C . TRP B 1 115 ? 11.969 -16.188 -3.512 1 98.75 115 TRP B C 1
ATOM 2650 O O . TRP B 1 115 ? 12.492 -15.469 -2.66 1 98.75 115 TRP B O 1
ATOM 2660 N N . ARG B 1 116 ? 11.961 -17.5 -3.383 1 98.75 116 ARG B N 1
ATOM 2661 C CA . ARG B 1 116 ? 12.82 -18.141 -2.391 1 98.75 116 ARG B CA 1
ATOM 2662 C C . ARG B 1 116 ? 14.219 -18.375 -2.947 1 98.75 116 ARG B C 1
ATOM 2664 O O . ARG B 1 116 ? 15.211 -18.078 -2.293 1 98.75 116 ARG B O 1
ATOM 2671 N N . GLU B 1 117 ? 14.227 -18.859 -4.188 1 98.56 117 GLU B N 1
ATOM 2672 C CA . GLU B 1 117 ? 15.492 -19.234 -4.805 1 98.56 117 GLU B CA 1
ATOM 2673 C C . GLU B 1 117 ? 16.047 -18.109 -5.66 1 98.56 117 GLU B C 1
ATOM 2675 O O . GLU B 1 117 ? 17.219 -18.125 -6.062 1 98.56 117 GLU B O 1
ATOM 2680 N N . GLY B 1 118 ? 15.219 -17.094 -5.961 1 98.19 118 GLY B N 1
ATOM 2681 C CA . GLY B 1 118 ? 15.68 -15.938 -6.719 1 98.19 118 GLY B CA 1
ATOM 2682 C C . GLY B 1 118 ? 15.891 -16.234 -8.188 1 98.19 118 GLY B C 1
ATOM 2683 O O . GLY B 1 118 ? 16.812 -15.695 -8.812 1 98.19 118 GLY B O 1
ATOM 2684 N N . ARG B 1 119 ? 15.055 -17.125 -8.727 1 97.56 119 ARG B N 1
ATOM 2685 C CA . ARG B 1 119 ? 15.234 -17.547 -10.109 1 97.56 119 ARG B CA 1
ATOM 2686 C C . ARG B 1 119 ? 14.281 -16.781 -11.031 1 97.56 119 ARG B C 1
AT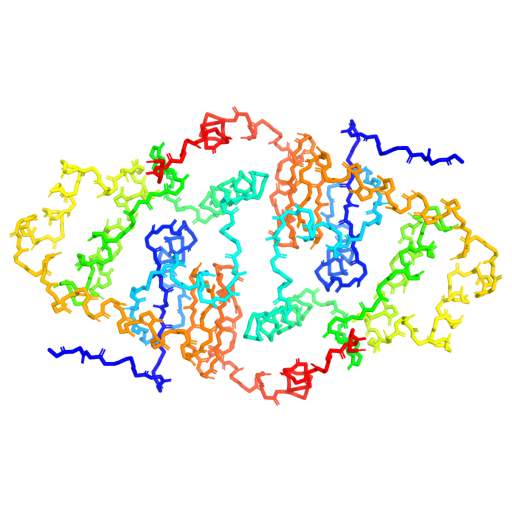OM 2688 O O . ARG B 1 119 ? 13.148 -16.484 -10.656 1 97.56 119 ARG B O 1
ATOM 2695 N N . ASP B 1 120 ? 14.742 -16.531 -12.242 1 96.75 120 ASP B N 1
ATOM 2696 C CA . ASP B 1 120 ? 13.93 -15.906 -13.289 1 96.75 120 ASP B CA 1
ATOM 2697 C C . ASP B 1 120 ? 13.078 -16.953 -14.008 1 96.75 120 ASP B C 1
ATOM 2699 O O . ASP B 1 120 ? 13.594 -17.812 -14.703 1 96.75 120 ASP B O 1
ATOM 2703 N N . PRO B 1 121 ? 11.781 -16.828 -13.891 1 95.69 121 PRO B N 1
ATOM 2704 C CA . PRO B 1 121 ? 10.938 -17.844 -14.516 1 95.69 121 PRO B CA 1
ATOM 2705 C C . PRO B 1 121 ? 10.812 -17.656 -16.031 1 95.69 121 PRO B C 1
ATOM 2707 O O . PRO B 1 121 ? 10.297 -18.531 -16.719 1 95.69 121 PRO B O 1
ATOM 2710 N N . SER B 1 122 ? 11.273 -16.516 -16.562 1 93.75 122 SER B N 1
ATOM 2711 C CA . SER B 1 122 ? 11.062 -16.203 -17.969 1 93.75 122 SER B CA 1
ATOM 2712 C C . SER B 1 122 ? 12.172 -16.781 -18.844 1 93.75 122 SER B C 1
ATOM 2714 O O . SER B 1 122 ? 12 -16.906 -20.047 1 93.75 122 SER B O 1
ATOM 2716 N N . ALA B 1 123 ? 13.336 -17.062 -18.281 1 94.19 123 ALA B N 1
ATOM 2717 C CA . ALA B 1 123 ? 14.43 -17.672 -19.016 1 94.19 123 ALA B CA 1
ATOM 2718 C C . ALA B 1 123 ? 14.078 -19.094 -19.438 1 94.19 123 ALA B C 1
ATOM 2720 O O . ALA B 1 123 ? 13.609 -19.891 -18.625 1 94.19 123 ALA B O 1
ATOM 2721 N N . PRO B 1 124 ? 14.344 -19.453 -20.688 1 95.06 124 PRO B N 1
ATOM 2722 C CA . PRO B 1 124 ? 13.883 -20.734 -21.219 1 95.06 124 PRO B CA 1
ATOM 2723 C C . PRO B 1 124 ? 14.375 -21.922 -20.391 1 95.06 124 PRO B C 1
ATOM 2725 O O . PRO B 1 124 ? 13.594 -22.812 -20.047 1 95.06 124 PRO B O 1
ATOM 2728 N N . ASP B 1 125 ? 15.664 -21.953 -20.047 1 96.94 125 ASP B N 1
ATOM 2729 C CA . ASP B 1 125 ? 16.219 -23.047 -19.266 1 96.94 125 ASP B CA 1
ATOM 2730 C C . ASP B 1 125 ? 15.617 -23.094 -17.875 1 96.94 125 ASP B C 1
ATOM 2732 O O . ASP B 1 125 ? 15.32 -24.188 -17.359 1 96.94 125 ASP B O 1
ATOM 2736 N N . ASN B 1 126 ? 15.469 -21.953 -17.219 1 97.94 126 ASN B N 1
ATOM 2737 C CA . ASN B 1 126 ? 14.836 -21.875 -15.906 1 97.94 126 ASN B CA 1
ATOM 2738 C C . ASN B 1 126 ? 13.383 -22.359 -15.953 1 97.94 126 ASN B C 1
ATOM 2740 O O . ASN B 1 126 ? 12.945 -23.094 -15.07 1 97.94 126 ASN B O 1
ATOM 2744 N N . PHE B 1 127 ? 12.719 -21.938 -17.016 1 97.62 127 PHE B N 1
ATOM 2745 C CA . PHE B 1 127 ? 11.32 -22.328 -17.141 1 97.62 127 PHE B CA 1
ATOM 2746 C C . PHE B 1 127 ? 11.188 -23.828 -17.328 1 97.62 127 PHE B C 1
ATOM 2748 O O . PHE B 1 127 ? 10.281 -24.453 -16.766 1 97.62 127 PHE B O 1
ATOM 2755 N N . ALA B 1 128 ? 12.07 -24.422 -18.109 1 97.94 128 ALA B N 1
ATOM 2756 C CA . ALA B 1 128 ? 12.062 -25.875 -18.281 1 97.94 128 ALA B CA 1
ATOM 2757 C C . ALA B 1 128 ? 12.289 -26.594 -16.953 1 97.94 128 ALA B C 1
ATOM 2759 O O . ALA B 1 128 ? 11.625 -27.578 -16.64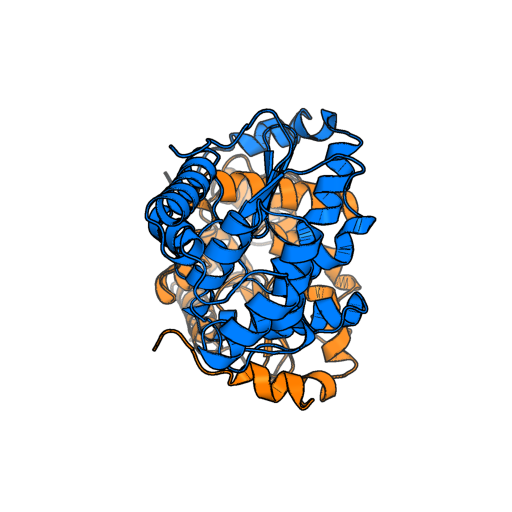1 1 97.94 128 ALA B O 1
ATOM 2760 N N . GLU B 1 129 ? 13.258 -26.078 -16.203 1 98.31 129 GLU B N 1
ATOM 2761 C CA . GLU B 1 129 ? 13.516 -26.641 -14.883 1 98.31 129 GLU B CA 1
ATOM 2762 C C . GLU B 1 129 ? 12.289 -26.516 -13.984 1 98.31 129 GLU B C 1
ATOM 2764 O O . GLU B 1 129 ? 11.93 -27.469 -13.289 1 98.31 129 GLU B O 1
ATOM 2769 N N . LEU B 1 130 ? 11.656 -25.375 -13.961 1 98.38 130 LEU B N 1
ATOM 2770 C CA . LEU B 1 130 ? 10.445 -25.125 -13.18 1 98.38 130 LEU B CA 1
ATOM 2771 C C . LEU B 1 130 ? 9.344 -26.094 -13.555 1 98.38 130 LEU B C 1
ATOM 2773 O O . LEU B 1 130 ? 8.68 -26.672 -12.68 1 98.38 130 LEU B O 1
ATOM 2777 N N . CYS B 1 131 ? 9.117 -26.297 -14.844 1 98.19 131 CYS B N 1
ATOM 2778 C CA . CYS B 1 131 ? 8.117 -27.25 -15.32 1 98.19 131 CYS B CA 1
ATOM 2779 C C . CYS B 1 131 ? 8.383 -28.641 -14.766 1 98.19 131 CYS B C 1
ATOM 2781 O O . CYS B 1 131 ? 7.461 -29.312 -14.289 1 98.19 131 CYS B O 1
ATOM 2783 N N . GLY B 1 132 ? 9.672 -29 -14.82 1 97.94 132 GLY B N 1
ATOM 2784 C CA . GLY B 1 132 ? 10.055 -30.297 -14.258 1 97.94 132 GLY B CA 1
ATOM 2785 C C . GLY B 1 132 ? 9.711 -30.422 -12.781 1 97.94 132 GLY B C 1
ATOM 2786 O O . GLY B 1 132 ? 9.234 -31.469 -12.344 1 97.94 132 GLY B O 1
ATOM 2787 N N . ARG B 1 133 ? 9.852 -29.406 -12.016 1 97.88 133 ARG B N 1
ATOM 2788 C CA . ARG B 1 133 ? 9.617 -29.406 -10.578 1 97.88 133 ARG B CA 1
ATOM 2789 C C . ARG B 1 133 ? 8.141 -29.609 -10.258 1 97.88 133 ARG B C 1
ATOM 2791 O O . ARG B 1 133 ? 7.797 -30.203 -9.227 1 97.88 133 ARG B O 1
ATOM 2798 N N . VAL B 1 134 ? 7.277 -29.125 -11.164 1 97.75 134 VAL B N 1
ATOM 2799 C CA . VAL B 1 134 ? 5.852 -29.188 -10.852 1 97.75 134 VAL B CA 1
ATOM 2800 C C . VAL B 1 134 ? 5.188 -30.281 -11.68 1 97.75 134 VAL B C 1
ATOM 2802 O O . VAL B 1 134 ? 3.961 -30.406 -11.703 1 97.75 134 VAL B O 1
ATOM 2805 N N . GLY B 1 135 ? 5.945 -31.047 -12.422 1 96.56 135 GLY B N 1
ATOM 2806 C CA . GLY B 1 135 ? 5.48 -32.281 -13 1 96.56 135 GLY B CA 1
ATOM 2807 C C . GLY B 1 135 ? 4.816 -32.125 -14.359 1 96.56 135 GLY B C 1
ATOM 2808 O O . GLY B 1 135 ? 3.852 -32.812 -14.68 1 96.56 135 GLY B O 1
ATOM 2809 N N . ILE B 1 136 ? 5.18 -31.156 -15.109 1 96.38 136 ILE B N 1
ATOM 2810 C CA . ILE B 1 136 ? 4.664 -30.984 -16.469 1 96.38 136 ILE B CA 1
ATOM 2811 C C . ILE B 1 136 ? 5.82 -30.766 -17.438 1 96.38 136 ILE B C 1
ATOM 2813 O O . ILE B 1 136 ? 6.848 -30.188 -17.062 1 96.38 136 ILE B O 1
ATOM 2817 N N . ALA B 1 137 ? 5.727 -31.344 -18.656 1 96.19 137 ALA B N 1
ATOM 2818 C CA . ALA B 1 137 ? 6.746 -31.109 -19.672 1 96.19 137 ALA B CA 1
ATOM 2819 C C . ALA B 1 137 ? 6.762 -29.656 -20.109 1 96.19 137 ALA B C 1
ATOM 2821 O O . ALA B 1 137 ? 5.707 -29.031 -20.266 1 96.19 137 ALA B O 1
ATOM 2822 N N . HIS B 1 138 ? 7.977 -29.062 -20.297 1 93.75 138 HIS B N 1
ATOM 2823 C CA . HIS B 1 138 ? 8.094 -27.656 -20.656 1 93.75 138 HIS B CA 1
ATOM 2824 C C . HIS B 1 138 ? 7.484 -27.391 -22.031 1 93.75 138 HIS B C 1
ATOM 2826 O O . HIS B 1 138 ? 7.203 -26.234 -22.359 1 93.75 138 HIS B O 1
ATOM 2832 N N . ASP B 1 139 ? 7.336 -28.422 -22.859 1 92.81 139 ASP B N 1
ATOM 2833 C CA . ASP B 1 139 ? 6.758 -28.281 -24.203 1 92.81 139 ASP B CA 1
ATOM 2834 C C . ASP B 1 139 ? 5.332 -28.828 -24.234 1 92.81 139 ASP B C 1
ATOM 2836 O O . ASP B 1 139 ? 4.82 -29.172 -25.312 1 92.81 139 ASP B O 1
ATOM 2840 N N . ASP B 1 140 ? 4.766 -29.078 -23.031 1 95 140 ASP B N 1
ATOM 2841 C CA . ASP B 1 140 ? 3.365 -29.484 -22.953 1 95 140 ASP B CA 1
ATOM 2842 C C . ASP B 1 140 ? 2.469 -28.516 -23.719 1 95 140 ASP B C 1
ATOM 2844 O O . ASP B 1 140 ? 2.564 -27.297 -23.531 1 95 140 ASP B O 1
ATOM 2848 N N . ASP B 1 141 ? 1.566 -29 -24.547 1 93.94 141 ASP B N 1
ATOM 2849 C CA . ASP B 1 141 ? 0.718 -28.219 -25.438 1 93.94 141 ASP B CA 1
ATOM 2850 C C . ASP B 1 141 ? -0.177 -27.266 -24.641 1 93.94 141 ASP B C 1
ATOM 2852 O O . ASP B 1 141 ? -0.58 -26.219 -25.141 1 93.94 141 ASP B O 1
ATOM 2856 N N . ARG B 1 142 ? -0.518 -27.562 -23.453 1 93.25 142 ARG B N 1
ATOM 2857 C CA . ARG B 1 142 ? -1.389 -26.734 -22.625 1 93.25 142 ARG B CA 1
ATOM 2858 C C . ARG B 1 142 ? -0.748 -25.391 -22.328 1 93.25 142 ARG B C 1
ATOM 2860 O O . ARG B 1 142 ? -1.447 -24.406 -22.078 1 93.25 142 ARG B O 1
ATOM 2867 N N . LEU B 1 143 ? 0.552 -25.297 -22.312 1 93.94 143 LEU B N 1
ATOM 2868 C CA . LEU B 1 143 ? 1.278 -24.078 -21.938 1 93.94 143 LEU B CA 1
ATOM 2869 C C . LEU B 1 143 ? 1.251 -23.062 -23.062 1 93.94 143 LEU B C 1
ATOM 2871 O O . LEU B 1 143 ? 1.532 -21.875 -22.844 1 93.94 143 LEU B O 1
ATOM 2875 N N . THR B 1 144 ? 0.926 -23.438 -24.25 1 90.31 144 THR B N 1
ATOM 2876 C CA . THR B 1 144 ? 0.879 -22.531 -25.391 1 90.31 144 THR B CA 1
ATOM 2877 C C . THR B 1 144 ? -0.493 -22.578 -26.062 1 90.31 144 THR B C 1
ATOM 2879 O O . THR B 1 144 ? -0.661 -22.094 -27.172 1 90.31 144 THR B O 1
ATOM 2882 N N . SER B 1 145 ? -1.425 -23.203 -25.438 1 93.25 145 SER B N 1
ATOM 2883 C CA . SER B 1 145 ? -2.746 -23.375 -26.031 1 93.25 145 SER B CA 1
ATOM 2884 C C . SER B 1 145 ? -3.553 -22.078 -25.938 1 93.25 145 SER B C 1
ATOM 2886 O O . SER B 1 145 ? -3.443 -21.344 -24.953 1 93.25 145 SER B O 1
ATOM 2888 N N . ASP B 1 146 ? -4.367 -21.859 -26.906 1 95.38 146 ASP B N 1
ATOM 2889 C CA . ASP B 1 146 ? -5.305 -20.734 -26.891 1 95.38 146 ASP B CA 1
ATOM 2890 C C . ASP B 1 146 ? -6.27 -20.844 -25.719 1 95.38 146 ASP B C 1
ATOM 2892 O O . ASP B 1 146 ? -6.707 -19.828 -25.172 1 95.38 146 ASP B O 1
ATOM 2896 N N . GLU B 1 147 ? -6.527 -22.047 -25.391 1 95.62 147 GLU B N 1
ATOM 2897 C CA . GLU B 1 147 ? -7.465 -22.281 -24.297 1 95.62 147 GLU B CA 1
ATOM 2898 C C . GLU B 1 147 ? -6.91 -21.781 -22.969 1 95.62 147 GLU B C 1
ATOM 2900 O O . GLU B 1 147 ? -7.617 -21.125 -22.203 1 95.62 147 GLU B O 1
ATOM 2905 N N . THR B 1 148 ? -5.641 -22.141 -22.688 1 97.12 148 THR B N 1
ATOM 2906 C CA . THR B 1 148 ? -5.02 -21.703 -21.438 1 97.12 148 THR B CA 1
ATOM 2907 C C . THR B 1 148 ? -4.875 -20.188 -21.406 1 97.12 148 THR B C 1
ATOM 2909 O O . THR B 1 148 ? -5.125 -19.547 -20.375 1 97.12 148 THR B O 1
ATOM 2912 N N . LEU B 1 149 ? -4.523 -19.609 -22.547 1 97.19 149 LEU B N 1
ATOM 2913 C CA . LEU B 1 149 ? -4.426 -18.172 -22.656 1 97.19 149 LEU B CA 1
ATOM 2914 C C . LEU B 1 149 ? -5.789 -17.516 -22.453 1 97.19 149 LEU B C 1
ATOM 2916 O O . LEU B 1 149 ? -5.895 -16.5 -21.75 1 97.19 149 LEU B O 1
ATOM 2920 N N . ALA B 1 150 ? -6.812 -18.094 -23.094 1 98.06 150 ALA B N 1
ATOM 2921 C CA . ALA B 1 150 ? -8.172 -17.578 -22.938 1 98.06 150 ALA B CA 1
ATOM 2922 C C . ALA B 1 150 ? -8.633 -17.641 -21.484 1 98.06 150 ALA B C 1
ATOM 2924 O O . ALA B 1 150 ? -9.352 -16.766 -21.016 1 98.06 150 ALA B O 1
ATOM 2925 N N . GLN B 1 151 ? -8.227 -18.703 -20.781 1 98.38 151 GLN B N 1
ATOM 2926 C CA . GLN B 1 151 ? -8.586 -18.844 -19.375 1 98.38 151 GLN B CA 1
ATOM 2927 C C . GLN B 1 151 ? -7.945 -17.75 -18.531 1 98.38 151 GLN B C 1
ATOM 2929 O O . GLN B 1 151 ? -8.586 -17.203 -17.625 1 98.38 151 GLN B O 1
ATOM 2934 N N . LEU B 1 152 ? -6.664 -17.469 -18.797 1 98.5 152 LEU B N 1
ATOM 2935 C CA . LEU B 1 152 ? -6.008 -16.375 -18.078 1 98.5 152 LEU B CA 1
ATOM 2936 C C . LEU B 1 152 ? -6.73 -15.055 -18.312 1 98.5 152 LEU B C 1
ATOM 2938 O O . LEU B 1 152 ? -6.949 -14.289 -17.375 1 98.5 152 LEU B O 1
ATOM 2942 N N . ARG B 1 153 ? -7.102 -14.773 -19.547 1 98.25 153 ARG B N 1
ATOM 2943 C CA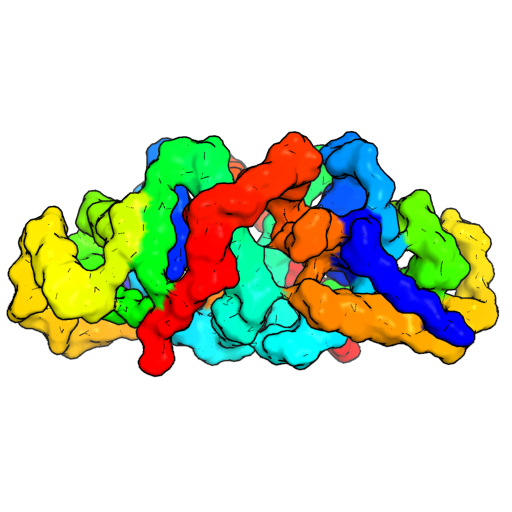 . ARG B 1 153 ? -7.844 -13.562 -19.875 1 98.25 153 ARG B CA 1
ATOM 2944 C C . ARG B 1 153 ? -9.18 -13.523 -19.141 1 98.25 153 ARG B C 1
ATOM 2946 O O . ARG B 1 153 ? -9.562 -12.484 -18.594 1 98.25 153 ARG B O 1
ATOM 2953 N N . ARG B 1 154 ? -9.82 -14.664 -19.125 1 98.5 154 ARG B N 1
ATOM 2954 C CA . ARG B 1 154 ? -11.109 -14.75 -18.438 1 98.5 154 ARG B CA 1
ATOM 2955 C C . ARG B 1 154 ? -10.953 -14.492 -16.953 1 98.5 154 ARG B C 1
ATOM 2957 O O . ARG B 1 154 ? -11.734 -13.75 -16.359 1 98.5 154 ARG B O 1
ATOM 2964 N N . ASN B 1 155 ? -9.938 -15.156 -16.281 1 98.69 155 ASN B N 1
ATOM 2965 C CA . ASN B 1 155 ? -9.648 -14.898 -14.875 1 98.69 155 ASN B CA 1
ATOM 2966 C C . ASN B 1 155 ? -9.484 -13.398 -14.609 1 98.69 155 ASN B C 1
ATOM 2968 O O . ASN B 1 155 ? -10.039 -12.875 -13.648 1 98.69 155 ASN B O 1
ATOM 2972 N N . THR B 1 156 ? -8.711 -12.758 -15.492 1 98.75 156 THR B N 1
ATOM 2973 C CA . THR B 1 156 ? -8.367 -11.352 -15.312 1 98.75 156 THR B CA 1
ATOM 2974 C C . THR B 1 156 ? -9.586 -10.461 -15.516 1 98.75 156 THR B C 1
ATOM 2976 O O . THR B 1 156 ? -9.836 -9.547 -14.727 1 98.75 156 THR B O 1
ATOM 2979 N N . ASP B 1 157 ? -10.391 -10.758 -16.547 1 98.62 157 ASP B N 1
ATOM 2980 C CA . ASP B 1 157 ? -11.617 -10.016 -16.812 1 98.62 157 ASP B CA 1
ATOM 2981 C C . ASP B 1 157 ? -12.602 -10.141 -15.656 1 98.62 157 ASP B C 1
ATOM 2983 O O . ASP B 1 157 ? -13.227 -9.156 -15.25 1 98.62 157 ASP B O 1
ATOM 2987 N N . ASP B 1 158 ? -12.781 -11.375 -15.195 1 98.75 158 ASP B N 1
ATOM 2988 C CA . ASP B 1 158 ? -13.664 -11.602 -14.055 1 98.75 158 ASP B CA 1
ATOM 2989 C C . ASP B 1 158 ? -13.172 -10.844 -12.82 1 98.75 158 ASP B C 1
ATOM 2991 O O . ASP B 1 158 ? -13.969 -10.266 -12.078 1 98.75 158 ASP B O 1
ATOM 2995 N N . ALA B 1 159 ? -11.82 -10.875 -12.547 1 98.81 159 ALA B N 1
ATOM 2996 C CA . ALA B 1 159 ? -11.234 -10.125 -11.438 1 98.81 159 ALA B CA 1
ATOM 2997 C C . ALA B 1 159 ? -11.547 -8.633 -11.562 1 98.81 159 ALA B C 1
ATOM 2999 O O . ALA B 1 159 ? -11.938 -7.996 -10.578 1 98.81 159 ALA B O 1
ATOM 3000 N N . ILE B 1 160 ? -11.383 -8.062 -12.781 1 98.25 160 ILE B N 1
ATOM 3001 C CA . ILE B 1 160 ? -11.672 -6.66 -13.047 1 98.25 160 ILE B CA 1
ATOM 3002 C C . ILE B 1 160 ? -13.141 -6.371 -12.758 1 98.25 160 ILE B C 1
ATOM 3004 O O . ILE B 1 160 ? -13.469 -5.363 -12.125 1 98.25 160 ILE B O 1
ATOM 3008 N N . SER B 1 161 ? -14.047 -7.293 -13.164 1 98.12 161 SER B N 1
ATOM 3009 C CA . SER B 1 161 ? -15.484 -7.129 -12.938 1 98.12 161 SER B CA 1
ATOM 3010 C C . SER B 1 161 ? -15.812 -7.105 -11.453 1 98.12 161 SER B C 1
ATOM 3012 O O . SER B 1 161 ? -16.766 -6.457 -11.031 1 98.12 161 SER B O 1
ATOM 3014 N N . LEU B 1 162 ? -15 -7.797 -10.648 1 98.19 162 LEU B N 1
ATOM 3015 C CA . LEU B 1 162 ? -15.188 -7.832 -9.203 1 98.19 162 LEU B CA 1
ATOM 3016 C C . LEU B 1 162 ? -14.531 -6.625 -8.539 1 98.19 162 LEU B C 1
ATOM 3018 O O . LEU B 1 162 ? -14.672 -6.426 -7.332 1 98.19 162 LEU B O 1
ATOM 3022 N N . GLY B 1 163 ? -13.75 -5.82 -9.281 1 97.81 163 GLY B N 1
ATOM 3023 C CA . GLY B 1 163 ? -13.133 -4.609 -8.773 1 97.81 163 GLY B CA 1
ATOM 3024 C C . GLY B 1 163 ? -11.68 -4.809 -8.367 1 97.81 163 GLY B C 1
ATOM 3025 O O . GLY B 1 163 ? -11.07 -3.916 -7.777 1 97.81 163 GLY B O 1
ATOM 3026 N N . VAL B 1 164 ? -11.117 -5.973 -8.641 1 98.62 164 VAL B N 1
ATOM 3027 C CA . VAL B 1 164 ? -9.734 -6.246 -8.273 1 98.62 164 VAL B CA 1
ATOM 3028 C C . VAL B 1 164 ? -8.805 -5.273 -8.992 1 98.62 164 VAL B C 1
ATOM 3030 O O . VAL B 1 164 ? -8.906 -5.098 -10.211 1 98.62 164 VAL B O 1
ATOM 3033 N N . PHE B 1 165 ? -7.914 -4.645 -8.273 1 96.94 165 PHE B N 1
ATOM 3034 C CA . PHE B 1 165 ? -7.074 -3.602 -8.844 1 96.94 165 PHE B CA 1
ATOM 3035 C C . PHE B 1 165 ? -5.598 -3.912 -8.625 1 96.94 165 PHE B C 1
ATOM 3037 O O . PHE B 1 165 ? -4.727 -3.176 -9.094 1 96.94 165 PHE B O 1
ATOM 3044 N N . GLY B 1 166 ? -5.312 -4.906 -7.863 1 96.62 166 GLY B N 1
ATOM 3045 C CA . GLY B 1 166 ? -3.959 -5.312 -7.531 1 96.62 166 GLY B CA 1
ATOM 3046 C C . GLY B 1 166 ? -3.891 -6.684 -6.883 1 96.62 166 GLY B C 1
ATOM 3047 O O . GLY B 1 166 ? -4.922 -7.309 -6.629 1 96.62 166 GLY B O 1
ATOM 3048 N N . VAL B 1 167 ? -2.703 -7.152 -6.684 1 98.12 167 VAL B N 1
ATOM 3049 C CA . VAL B 1 167 ? -2.477 -8.445 -6.047 1 98.12 167 VAL B CA 1
ATOM 3050 C C . VAL B 1 167 ? -1.43 -8.305 -4.941 1 98.12 167 VAL B C 1
ATOM 3052 O O . VAL B 1 167 ? -0.583 -7.406 -4.996 1 98.12 167 VAL B O 1
ATOM 3055 N N . PRO B 1 168 ? -1.459 -9.172 -3.955 1 98.69 168 PRO B N 1
ATOM 3056 C CA . PRO B 1 168 ? -2.488 -10.18 -3.697 1 98.69 168 PRO B CA 1
ATOM 3057 C C . PRO B 1 168 ? -3.807 -9.57 -3.225 1 98.69 168 PRO B C 1
ATOM 3059 O O . PRO B 1 168 ? -3.811 -8.516 -2.584 1 98.69 168 PRO B O 1
ATOM 3062 N N . THR B 1 169 ? -4.891 -10.188 -3.557 1 98.88 169 THR B N 1
ATOM 3063 C CA . THR B 1 169 ? -6.203 -9.734 -3.109 1 98.88 169 THR B CA 1
ATOM 3064 C C . THR B 1 169 ? -7.078 -10.922 -2.717 1 98.88 169 THR B C 1
ATOM 3066 O O . THR B 1 169 ? -7.184 -11.898 -3.463 1 98.88 169 THR B O 1
ATOM 3069 N N . PHE B 1 170 ? -7.648 -10.891 -1.59 1 98.81 170 PHE B N 1
ATOM 3070 C CA . PHE B 1 170 ? -8.695 -11.828 -1.189 1 98.81 170 PHE B CA 1
ATOM 3071 C C . PHE B 1 170 ? -10.07 -11.312 -1.599 1 98.81 170 PHE B C 1
ATOM 3073 O O . PHE B 1 170 ? -10.328 -10.109 -1.531 1 98.81 170 PHE B O 1
ATOM 3080 N N . TRP B 1 171 ? -10.867 -12.148 -2.057 1 98.62 171 TRP B N 1
ATOM 3081 C CA . TRP B 1 171 ? -12.312 -11.984 -2.184 1 98.62 171 TRP B CA 1
ATOM 3082 C C . TRP B 1 171 ? -13.055 -12.828 -1.153 1 98.62 171 TRP B C 1
ATOM 3084 O O . TRP B 1 171 ? -13.008 -14.062 -1.208 1 98.62 171 TRP B O 1
ATOM 3094 N N . LEU B 1 172 ? -13.633 -12.219 -0.172 1 97.69 172 LEU B N 1
ATOM 3095 C CA . LEU B 1 172 ? -14.352 -12.875 0.916 1 97.69 172 LEU B CA 1
ATOM 3096 C C . LEU B 1 172 ? -15.586 -12.07 1.31 1 97.69 172 LEU B C 1
ATOM 3098 O O . LEU B 1 172 ? -15.508 -10.852 1.501 1 97.69 172 LEU B O 1
ATOM 3102 N N . ASN B 1 173 ? -16.766 -12.688 1.422 1 93.31 173 ASN B N 1
ATOM 3103 C CA . ASN B 1 173 ? -18 -12.016 1.765 1 93.31 173 ASN B CA 1
ATOM 3104 C C . ASN B 1 173 ? -18.297 -10.852 0.814 1 93.31 173 ASN B C 1
ATOM 3106 O O . ASN B 1 173 ? -18.672 -9.766 1.251 1 93.31 173 ASN B O 1
ATOM 3110 N N . ARG B 1 174 ? -17.906 -11.055 -0.454 1 94 174 ARG B N 1
ATOM 3111 C CA . ARG B 1 174 ? -18.141 -10.117 -1.544 1 94 174 ARG B CA 1
ATOM 3112 C C . ARG B 1 174 ? -17.375 -8.812 -1.327 1 94 174 ARG B C 1
ATOM 3114 O O . ARG B 1 174 ? -17.828 -7.746 -1.742 1 94 174 ARG B O 1
ATOM 3121 N N . GLN B 1 175 ? -16.328 -8.977 -0.609 1 95.88 175 GLN B N 1
ATOM 3122 C CA . GLN B 1 175 ? -15.445 -7.836 -0.343 1 95.88 175 GLN B CA 1
ATOM 3123 C C . GLN B 1 175 ? -14.008 -8.141 -0.753 1 95.88 175 GLN B C 1
ATOM 3125 O O . GLN B 1 175 ? -13.57 -9.297 -0.707 1 95.88 175 GLN B O 1
ATOM 3130 N N . LEU B 1 176 ? -13.312 -7.051 -1.125 1 98.19 176 LEU B N 1
ATOM 3131 C CA . LEU B 1 176 ? -11.906 -7.16 -1.497 1 98.19 176 LEU B CA 1
ATOM 3132 C C . LEU B 1 176 ? -11 -6.812 -0.318 1 98.19 176 LEU B C 1
ATOM 3134 O O . LEU B 1 176 ? -11.281 -5.871 0.429 1 98.19 176 LEU B O 1
ATOM 3138 N N . PHE B 1 177 ? -9.969 -7.562 -0.103 1 98.69 177 PHE B N 1
ATOM 3139 C CA . PHE B 1 177 ? -8.891 -7.293 0.833 1 98.69 177 PHE B CA 1
ATOM 3140 C C . PHE B 1 177 ? -7.535 -7.352 0.13 1 98.69 177 PHE B C 1
ATOM 3142 O O . PHE B 1 177 ? -7.035 -8.438 -0.178 1 98.69 177 PHE B O 1
ATOM 3149 N N . TRP B 1 178 ? -6.969 -6.199 -0.076 1 98.44 178 TRP B N 1
ATOM 3150 C CA . TRP B 1 178 ? -5.785 -6.09 -0.921 1 98.44 178 TRP B CA 1
ATOM 3151 C C . TRP B 1 178 ? -4.523 -5.938 -0.075 1 98.44 178 TRP B C 1
ATOM 3153 O O . TRP B 1 178 ? -4.469 -5.098 0.826 1 98.44 178 TRP B O 1
ATOM 3163 N N . GLY B 1 179 ? -3.523 -6.773 -0.402 1 98.12 179 GLY B N 1
ATOM 3164 C CA . GLY B 1 179 ? -2.219 -6.629 0.225 1 98.12 179 GLY B CA 1
ATOM 3165 C C . GLY B 1 179 ? -1.912 -7.723 1.229 1 98.12 179 GLY B C 1
ATOM 3166 O O . GLY B 1 179 ? -2.826 -8.32 1.8 1 98.12 179 GLY B O 1
ATOM 3167 N N . GLU B 1 180 ? -0.594 -8 1.395 1 98.38 180 GLU B N 1
ATOM 3168 C CA . GLU B 1 180 ? -0.154 -8.922 2.436 1 98.38 180 GLU B CA 1
ATOM 3169 C C . GLU B 1 180 ? -0.543 -8.422 3.822 1 98.38 180 GLU B C 1
ATOM 3171 O O . GLU B 1 180 ? -0.925 -9.203 4.691 1 98.38 180 GLU B O 1
ATOM 3176 N N . ASP B 1 181 ? -0.563 -7.109 4.008 1 97.19 181 ASP B N 1
ATOM 3177 C CA . ASP B 1 181 ? -0.856 -6.484 5.293 1 97.19 181 ASP B CA 1
ATOM 3178 C C . ASP B 1 181 ? -2.357 -6.461 5.566 1 97.19 181 ASP B C 1
ATOM 3180 O O . ASP B 1 181 ? -2.795 -6.031 6.637 1 97.19 181 ASP B O 1
ATOM 3184 N N . ALA B 1 182 ? -3.178 -6.98 4.668 1 97.81 182 ALA B N 1
ATOM 3185 C CA . ALA B 1 182 ? -4.621 -7.051 4.875 1 97.81 182 ALA B CA 1
ATOM 3186 C C . ALA B 1 182 ? -5.016 -8.352 5.566 1 97.81 182 ALA B C 1
ATOM 3188 O O . ALA B 1 182 ? -6.172 -8.531 5.953 1 97.81 182 ALA B O 1
ATOM 3189 N N . LEU B 1 183 ? -4.074 -9.305 5.727 1 98.38 183 LEU B N 1
ATOM 3190 C CA . LEU B 1 183 ? -4.363 -10.625 6.27 1 98.38 183 LEU B CA 1
ATOM 3191 C C . LEU B 1 183 ? -5.066 -10.516 7.621 1 98.38 183 LEU B C 1
ATOM 3193 O O . LEU B 1 183 ? -6.09 -11.164 7.848 1 98.38 183 LEU B O 1
ATOM 3197 N N . PRO B 1 184 ? -4.625 -9.586 8.562 1 98.19 184 PRO B N 1
ATOM 3198 C CA . PRO B 1 184 ? -5.352 -9.477 9.836 1 98.19 184 PRO B CA 1
ATOM 3199 C C . PRO B 1 184 ? -6.809 -9.062 9.648 1 98.19 184 PRO B C 1
ATOM 3201 O O . PRO B 1 184 ? -7.688 -9.555 10.359 1 98.19 184 PRO B O 1
ATOM 3204 N N . MET B 1 185 ? -7.035 -8.211 8.711 1 98.31 185 MET B N 1
ATOM 3205 C CA . MET B 1 185 ? -8.406 -7.762 8.469 1 98.31 185 MET B CA 1
ATOM 3206 C C . MET B 1 185 ? -9.25 -8.891 7.887 1 98.31 185 MET B C 1
ATOM 3208 O O . MET B 1 185 ? -10.414 -9.047 8.25 1 98.31 185 MET B O 1
ATOM 3212 N N . VAL B 1 186 ? -8.688 -9.664 6.98 1 98.06 186 VAL B N 1
ATOM 3213 C CA . VAL B 1 186 ? -9.383 -10.812 6.402 1 98.06 186 VAL B CA 1
ATOM 3214 C C . VAL B 1 186 ? -9.781 -11.789 7.504 1 98.06 186 VAL B C 1
ATOM 3216 O O . VAL B 1 186 ? -10.914 -12.273 7.539 1 98.06 186 VAL B O 1
ATOM 3219 N N . LEU B 1 187 ? -8.82 -12.086 8.359 1 98.06 187 LEU B N 1
ATOM 3220 C CA . LEU B 1 187 ? -9.062 -13 9.469 1 98.06 187 LEU B CA 1
ATOM 3221 C C . LEU B 1 187 ? -10.188 -12.492 10.359 1 98.06 187 LEU B C 1
ATOM 3223 O O . LEU B 1 187 ? -11.078 -13.25 10.75 1 98.06 187 LEU B O 1
ATOM 3227 N N . TYR B 1 188 ? -10.133 -11.203 10.633 1 97.5 188 TYR B N 1
ATOM 3228 C CA . TYR B 1 188 ? -11.141 -10.586 11.484 1 97.5 188 TYR B CA 1
ATOM 3229 C C . TYR B 1 188 ? -12.523 -10.672 10.852 1 97.5 188 TYR B C 1
ATOM 3231 O O . TYR B 1 188 ? -13.492 -11.062 11.5 1 97.5 188 TYR B O 1
ATOM 3239 N N . CYS B 1 189 ? -12.609 -10.344 9.555 1 96.81 189 CYS B N 1
ATOM 3240 C CA . CYS B 1 189 ? -13.883 -10.305 8.859 1 96.81 189 CYS B CA 1
ATOM 3241 C C . CYS B 1 189 ? -14.422 -11.711 8.633 1 96.81 189 CYS B C 1
ATOM 3243 O O . CYS B 1 189 ? -15.633 -11.914 8.547 1 96.81 189 CYS B O 1
ATOM 3245 N N . ALA B 1 190 ? -13.484 -12.719 8.508 1 96.81 190 ALA B N 1
ATOM 3246 C CA . ALA B 1 190 ? -13.906 -14.109 8.398 1 96.81 190 ALA B CA 1
ATOM 3247 C C . ALA B 1 190 ? -14.602 -14.57 9.68 1 96.81 190 ALA B C 1
ATOM 3249 O O . ALA B 1 190 ? -15.555 -15.352 9.641 1 96.81 190 ALA B O 1
ATOM 3250 N N . ARG B 1 191 ? -14.148 -14.07 10.812 1 95.31 191 ARG B N 1
ATOM 3251 C CA . ARG B 1 191 ? -14.68 -14.461 12.109 1 95.31 191 ARG B CA 1
ATOM 3252 C C . ARG B 1 191 ? -15.883 -13.609 12.492 1 95.31 191 ARG B C 1
ATOM 3254 O O . ARG B 1 191 ? -16.812 -14.086 13.148 1 95.31 191 ARG B O 1
ATOM 3261 N N . THR B 1 192 ? -15.797 -12.312 12.07 1 94.38 192 THR B N 1
ATOM 3262 C CA . THR B 1 192 ? -16.812 -11.336 12.43 1 94.38 192 THR B CA 1
ATOM 3263 C C . THR B 1 192 ? -17.312 -10.594 11.195 1 94.38 192 THR B C 1
ATOM 3265 O O . THR B 1 192 ? -17.094 -9.383 11.062 1 94.38 192 THR B O 1
ATOM 3268 N N . PRO B 1 193 ? -18.062 -11.289 10.359 1 91.75 193 PRO B N 1
ATOM 3269 C CA . PRO B 1 193 ? -18.5 -10.664 9.109 1 91.75 193 PRO B CA 1
ATOM 3270 C C . PRO B 1 193 ? -19.422 -9.469 9.336 1 91.75 193 PRO B C 1
ATOM 3272 O O . PRO B 1 193 ? -19.547 -8.609 8.461 1 91.75 193 PRO B O 1
ATOM 3275 N N . SER B 1 194 ? -20.031 -9.406 10.5 1 94.62 194 SER B N 1
ATOM 3276 C CA . SER B 1 194 ? -20.969 -8.328 10.805 1 94.62 194 SER B CA 1
ATOM 3277 C C . SER B 1 194 ? -20.234 -6.988 10.906 1 94.62 194 SER B C 1
ATOM 3279 O O . SER B 1 194 ? -20.875 -5.93 10.875 1 94.62 194 SER B O 1
ATOM 3281 N N . TRP B 1 195 ? -18.906 -7.039 11.086 1 95.38 195 TRP B N 1
ATOM 3282 C CA . TRP B 1 195 ? -18.125 -5.805 11.102 1 95.38 195 TRP B CA 1
ATOM 3283 C C . TRP B 1 195 ? -18.359 -5.004 9.82 1 95.38 195 TRP B C 1
ATOM 3285 O O . TRP B 1 195 ? -18.484 -3.779 9.859 1 95.38 195 TRP B O 1
ATOM 3295 N N . LEU B 1 196 ? -18.438 -5.641 8.695 1 93.88 196 LEU B N 1
ATOM 3296 C CA . LEU B 1 196 ? -18.625 -5.012 7.395 1 93.88 196 LEU B CA 1
ATOM 3297 C C . LEU B 1 196 ? -20 -4.355 7.301 1 93.88 196 LEU B C 1
ATOM 3299 O O . LEU B 1 196 ? -20.234 -3.508 6.438 1 93.88 196 LEU B O 1
ATOM 3303 N N . GLU B 1 197 ? -20.891 -4.727 8.195 1 93.44 197 GLU B N 1
ATOM 3304 C CA . GLU B 1 197 ? -22.25 -4.211 8.188 1 93.44 197 GLU B CA 1
ATOM 3305 C C . GLU B 1 197 ? -22.438 -3.119 9.242 1 93.44 197 GLU B C 1
ATOM 3307 O O . GLU B 1 197 ? -23.516 -2.537 9.359 1 93.44 197 GLU B O 1
ATOM 3312 N N . SER B 1 198 ? -21.406 -2.898 9.953 1 93.94 198 SER B N 1
ATOM 3313 C CA . SER B 1 198 ? -21.5 -1.854 10.969 1 93.94 198 SER B CA 1
ATOM 3314 C C . SER B 1 198 ? -21.781 -0.496 10.344 1 93.94 198 SER B C 1
ATOM 3316 O O . SER B 1 198 ? -21.516 -0.281 9.156 1 93.94 198 SER B O 1
ATOM 3318 N N . SER B 1 199 ? -22.344 0.411 11.102 1 94.06 199 SER B N 1
ATOM 3319 C CA . SER B 1 199 ? -22.812 1.704 10.625 1 94.06 199 SER B CA 1
ATOM 3320 C C . SER B 1 199 ? -21.688 2.51 9.984 1 94.06 199 SER B C 1
ATOM 3322 O O . SER B 1 199 ? -21.844 3.059 8.891 1 94.06 199 SER B O 1
ATOM 3324 N N . GLU B 1 200 ? -20.547 2.586 10.633 1 94.44 200 GLU B N 1
ATOM 3325 C CA . GLU B 1 200 ? -19.453 3.398 10.109 1 94.44 200 GLU B CA 1
ATOM 3326 C C . GLU B 1 200 ? -18.859 2.785 8.836 1 94.44 200 GLU B C 1
ATOM 3328 O O . GLU B 1 200 ? -18.516 3.504 7.898 1 94.44 200 GLU B O 1
ATOM 3333 N N . VAL B 1 201 ? -18.75 1.476 8.773 1 95.5 201 VAL B N 1
ATOM 3334 C CA . VAL B 1 201 ? -18.234 0.817 7.578 1 95.5 201 VAL B CA 1
ATOM 3335 C C . VAL B 1 201 ? -19.172 1.073 6.406 1 95.5 201 VAL B C 1
ATOM 3337 O O . VAL B 1 201 ? -18.734 1.384 5.297 1 95.5 201 VAL B O 1
ATOM 3340 N N . ARG B 1 202 ? -20.484 0.972 6.66 1 95.19 202 ARG B N 1
ATOM 3341 C CA . ARG B 1 202 ? -21.469 1.264 5.621 1 95.19 202 ARG B CA 1
ATOM 3342 C C . ARG B 1 202 ? -21.344 2.709 5.148 1 95.19 202 ARG B C 1
ATOM 3344 O O . ARG B 1 202 ? -21.375 2.977 3.943 1 95.19 202 ARG B O 1
ATOM 3351 N N . ARG B 1 203 ? -21.188 3.586 6.098 1 96.25 203 ARG B N 1
ATOM 3352 C CA . ARG B 1 203 ? -21.094 5.004 5.77 1 96.25 203 ARG B CA 1
ATOM 3353 C C . ARG B 1 203 ? -19.891 5.285 4.887 1 96.25 203 ARG B C 1
ATOM 3355 O O . ARG B 1 203 ? -20 5.93 3.844 1 96.25 203 ARG B O 1
ATOM 3362 N N . ILE B 1 204 ? -18.766 4.738 5.23 1 94.75 204 ILE B N 1
ATOM 3363 C CA . ILE B 1 204 ? -17.531 5.102 4.531 1 94.75 204 ILE B CA 1
ATOM 3364 C C . ILE B 1 204 ? -17.484 4.387 3.184 1 94.75 204 ILE B C 1
ATOM 3366 O O . ILE B 1 204 ? -16.719 4.777 2.297 1 94.75 204 ILE B O 1
ATOM 3370 N N . SER B 1 205 ? -18.219 3.342 3.004 1 93.88 205 SER B N 1
ATOM 3371 C CA . SER B 1 205 ? -18.25 2.592 1.752 1 93.88 205 SER B CA 1
ATOM 3372 C C . SER B 1 205 ? -18.984 3.365 0.659 1 93.88 205 SER B C 1
ATOM 3374 O O . SER B 1 205 ? -18.875 3.027 -0.522 1 93.88 205 SER B O 1
ATOM 3376 N N . THR B 1 206 ? -19.75 4.398 1.036 1 93.69 206 THR B N 1
ATOM 3377 C CA . THR B 1 206 ? -20.484 5.207 0.077 1 93.69 206 THR B CA 1
ATOM 3378 C C . THR B 1 206 ? -20.141 6.688 0.235 1 93.69 206 THR B C 1
ATOM 3380 O O . THR B 1 206 ? -20.922 7.559 -0.158 1 93.69 206 THR B O 1
ATOM 3383 N N . LEU B 1 207 ? -19.031 6.953 0.848 1 93.31 207 LEU B N 1
ATOM 3384 C CA . LEU B 1 207 ? -18.625 8.32 1.149 1 93.31 207 LEU B CA 1
ATOM 3385 C C . LEU B 1 207 ? -18.484 9.133 -0.129 1 93.31 207 LEU B C 1
ATOM 3387 O O . LEU B 1 207 ? -17.828 8.695 -1.083 1 93.31 207 LEU B O 1
ATOM 3391 N N . PRO B 1 208 ? -19.109 10.297 -0.206 1 93 208 PRO B N 1
ATOM 3392 C CA . PRO B 1 208 ? -18.984 11.109 -1.422 1 93 208 PRO B CA 1
ATOM 3393 C C . PRO B 1 208 ? -17.609 11.734 -1.58 1 93 208 PRO B C 1
ATOM 3395 O O . PRO B 1 208 ? -16.875 11.867 -0.599 1 93 208 PRO B O 1
ATOM 3398 N N . SER B 1 209 ? -17.266 12.07 -2.812 1 89.94 209 SER B N 1
ATOM 3399 C CA . SER B 1 209 ? -16.078 12.875 -3.078 1 89.94 209 SER B CA 1
ATOM 3400 C C . SER B 1 209 ? -16.328 14.352 -2.758 1 89.94 209 SER B C 1
ATOM 3402 O O . SER B 1 209 ? -17.406 14.883 -3.059 1 89.94 209 SER B O 1
ATOM 3404 N N . GLY B 1 210 ? -15.352 15 -2.084 1 87.56 210 GLY B N 1
ATOM 3405 C CA . GLY B 1 210 ? -15.445 16.422 -1.806 1 87.56 210 GLY B CA 1
ATOM 3406 C C . GLY B 1 210 ? -14.812 17.281 -2.879 1 87.56 210 GLY B C 1
ATOM 3407 O O . GLY B 1 210 ? -14.727 18.5 -2.734 1 87.56 210 GLY B O 1
ATOM 3408 N N . LEU B 1 211 ? -14.117 16.703 -3.82 1 81.94 211 LEU B N 1
ATOM 3409 C CA . LEU B 1 211 ? -13.438 17.453 -4.879 1 81.94 211 LEU B CA 1
ATOM 3410 C C . LEU B 1 211 ? -14.328 17.578 -6.105 1 81.94 211 LEU B C 1
ATOM 3412 O O . LEU B 1 211 ? -13.898 18.109 -7.137 1 81.94 211 LEU B O 1
ATOM 3416 N N . ALA B 1 212 ? -15.727 17.344 -6.027 1 61.56 212 ALA B N 1
ATOM 3417 C CA . ALA B 1 212 ? -16.594 17.5 -7.199 1 61.56 212 ALA B CA 1
ATOM 3418 C C . ALA B 1 212 ? -16.656 18.953 -7.648 1 61.56 212 ALA B C 1
ATOM 3420 O O . ALA B 1 212 ? -16.625 19.875 -6.816 1 61.56 212 ALA B O 1
#

Nearest PDB structures (foldseek):
  2imd-assembly1_A  TM=8.365E-01  e=2.496E-10  Pseudomonas putida
  1yzx-assembly1_B  TM=8.724E-01  e=7.226E-09  Homo sapiens
  3fz5-assembly2_D  TM=8.199E-01  e=5.774E-09  Cereibacter sphaeroides 2.4.1
  5cp1-assembly1_A-2  TM=7.281E-01  e=1.576E-06  Deinococcus radiodurans R1 = ATCC 13939 = DSM 20539
  5cnw-assembly1_A  TM=7.137E-01  e=2.469E-06  Deinococcus radiodurans R1 = ATCC 13939 = DSM 20539

Sequence (424 aa):
MTVGLDASQPIWFYDFLSPFSYLLLEQHDKWPGIAFALAPVALADLHRHWGQRYAYGVPAKRVFTYRHALFRAEQLGIPFRMPPAHPFDSTRALLLAIALDSDVQAIREIFRFIWREGRDPSAPDNFAELCGRVGIAHDDDRLTSDETLAQLRRNTDDAISLGVFGVPTFWLNRQLFWGEDALPMVLYCARTPSWLESSEVRRISTLPSGLAMTVGLDASQPIWFYDFLSPFSYLLLEQHDKWPGIAFALAPVALADLHRHWGQRYAYGVPAKRVFTYRHALFRAEQLGIPFRMPPAHPFDSTRALLLAIALDSDVQAIREIFRFIWREGRDPSAPDNFAELCGRVGIAHDDDRLTSDETLAQLRRNTDDAISLGVFGVPTFWLNRQLFWGEDALPMVLYCARTPSWLESSEVRRISTLPSGLA

Solvent-accessible surface area (backbone atoms only — not comparable to full-atom values): 23147 Å² total; per-residue (Å²): 132,68,76,79,82,64,76,91,48,38,32,34,36,30,34,85,72,34,67,46,28,44,56,44,56,77,41,51,91,72,48,59,98,61,80,58,48,60,40,56,33,53,59,69,58,36,24,58,74,69,58,41,56,56,64,68,73,39,65,52,53,32,35,39,51,51,51,49,50,52,50,50,26,60,77,70,70,42,78,68,29,73,34,75,38,50,59,54,65,43,61,67,57,47,28,44,34,56,66,56,69,43,37,66,69,51,48,48,52,54,38,38,46,27,37,42,68,23,37,52,66,66,43,69,70,47,32,38,52,51,26,55,75,64,71,42,64,70,80,41,64,54,62,74,29,68,59,42,52,48,31,40,51,47,40,32,52,50,38,47,75,73,44,51,66,63,62,20,22,39,36,49,94,86,36,70,38,66,39,54,86,27,50,66,56,52,45,47,40,71,77,39,55,63,57,68,67,32,70,67,48,48,49,54,62,66,46,43,63,49,74,118,133,68,76,81,81,63,77,91,48,41,33,34,36,30,35,85,74,34,66,46,28,44,56,42,56,78,40,52,90,72,48,60,100,61,79,57,48,60,41,56,33,53,59,70,57,34,23,58,73,71,58,42,56,56,62,68,72,38,65,52,52,33,36,39,52,51,50,49,48,53,50,49,26,60,76,68,69,43,77,69,29,73,34,75,38,50,60,53,64,43,61,65,59,46,28,45,34,57,66,56,71,43,37,66,68,50,47,48,49,54,38,37,46,29,37,42,66,23,36,53,66,66,44,68,71,47,33,37,52,51,25,55,75,64,72,41,63,70,78,41,65,55,64,75,29,67,59,43,53,48,31,40,51,47,39,32,51,50,38,46,74,74,43,50,64,65,62,20,22,38,36,51,96,86,36,72,38,66,41,54,87,27,50,67,55,51,43,46,40,72,76,40,56,64,58,66,66,32,68,67,48,49,50,55,61,66,48,42,64,49,74,118

Radius of gyration: 22.62 Å; Cα contacts (8 Å, |Δi|>4): 686; chains: 2; bounding box: 47×69×48 Å